Protein 8PI2 (pdb70)

Organism: Homo sapiens (NCBI:txid9606)

Sequence (371 aa):
NKITPNLAEFAFSLYRQQLAHQSNSTNIFFSPVSSIATTAFAMLSLGTKADTHDEILEGLNFNLTEIPEAQIHEGFQELLRTLLNQPDSQLQLTTTGNGLFLSEGLKLVDKFLEDVKKLYHSEAFTVVNFGDTEEAKKQINDYVEKGTQGKIVDDLVKELDRDTVFALVNYIFFKGKWERPFEVKDTEEEDFHVDQQVTTVKVPMMKRRLGMFNIQHSKKLSSWVLLMKYLGNATAIFFLPDEGKLQHLENELTHDIITKFLENEDRRRSSASSLHLPKLSSITGTYDLKSVLGQLGITKVFSNGADLSGVTEEAPLKLSKAVHKAVLTIDEKGTEAAGAMFLEAIPMMSIPPEVKFNKPFVFLLMIEQNTKSSPLFMGKVVNPTQK

Radius of gyration: 21.43 Å; Cα contacts (8 Å, |Δi|>4): 789; chains: 1; bounding box: 64×39×54 Å

Nearest PDB structures (foldseek):
  8pi2-assembly1_A  TM=1.003E+00  e=2.414E-84  Homo sapiens
  6i4v-assembly1_A  TM=1.002E+00  e=4.873E-82  Homo sapiens
  3ne4-assembly1_A  TM=1.002E+00  e=3.748E-80  Homo sapiens
  6i7u-assembly1_A  TM=1.000E+00  e=3.322E-80  Homo sapiens
  1oph-assembly1_A  TM=9.793E-01  e=2.169E-74  Homo sapiens

B-factor: mean 32.14, std 12.6, range [10.55, 100.28]

Solvent-accessible surface area: 16019 Å² total

GO terms:
  GO:0004867 serine-type endopeptidase inhibitor activity (F, IDA)
  GO:0005783 endoplasmic reticulum (C, IDA)
  GO:0005515 protein binding (F, IPI)
  GO:1904813 ficolin-1-rich granule lumen (C, TAS)
  GO:0033116 endoplasmic reticulum-Golgi intermediate compartment membrane (C, TAS)
  GO:0005576 extracellular region (C, TAS)
  GO:0005788 endoplasmic reticulum lumen (C, TAS)
  GO:0030134 COPII-coated ER to Golgi transport vesicle (C, TAS)
  GO:0031093 platelet alpha granule lumen (C, TAS)
  GO:0042802 identical protein binding (F, IPI)
  GO:0005576 extracellular region (C, IDA)
  GO:0031012 extracellular matrix (C, HDA)
  GO:0005794 Golgi apparatus (C, IDA)
  GO:0070062 extracellular exosome (C, HDA)
  GO:0005576 extracellular region (C, IMP)
  GO:0005576 extracellular region (C, HDA)
  GO:0002020 protease binding (F, IPI)

Secondary structure (P-SEA, 3-state):
ccaaaaaaaaaaaaaaaaaaacccbbbbbbaaaaaaaaaaaacccccaaaaaaaaaaccccccccaaaaaaaaaaaaaaaaccccccccccbbbbbccccccccaaaaaaaccccccccccccccaaaaaaaaaaaaaaaaaccccccccccccccccbbbbbbbbbbbbbccccccccbbbbbbcccccbbbbcbbbbbbccccbbbbccccbbbbbbbccccbbbbbbbbccccaaaaaacccaaaaaaaaaccbbbbbbccccccbbbbbbaaaaaaaaaccccccccccccccccccccccccbbbbbbbbbbcccccccccccbbbbbcccccccccccccccbbbbccccccccccccccccccc

Foldseek 3Di:
DVCQQLLQVLQLLLVVLVCVVDVQDWWKFFSLQVLLQLLLLLLLFDDPLNVLSVVLSRDDCVPDPNVVVLVVNQVVVVQVPDDPFLFPKQKAKEKEFAPPFDWDVVSVCCQCPSSVHYYYYDHLCPVVVVQVVVQVVVCVSVVRPDGSQDVDADSPAGMAMEIEMEGQFFFLDFFDPVQWDWDWFPLDPVDTDTATKTKDKFWFLWDQDPQLQWIWGWTDTRGFKIKIKTGHDVPRPVVNSVRDHPVVVVVSLPPPGTAIAIEIGGWAKDKDKDFCQVSSVVSRNHQLQDQNTRSCSTGPPDGDHHPTYMYMYIYTDDGGSDPDDHDDDDGDHDPDDHYYHYSRAKIKMFMAGRPSRHTRMIIIDSDRDDD

Structure (mmCIF, N/CA/C/O backbone):
data_8PI2
#
_entry.id   8PI2
#
_cell.length_a   114.566
_cell.length_b   38.994
_cell.length_c   89.247
_cell.angle_alpha   90.000
_cell.angle_beta   103.880
_cell.angle_gamma   90.000
#
_symmetry.space_group_name_H-M   'C 1 2 1'
#
loop_
_entity.id
_entity.type
_entity.pdbx_description
1 polymer Alpha-1-antitrypsin
2 non-polymer GLYCINE
3 non-polymer 1,2-ETHANEDIOL
4 non-polymer 'DIMETHYL SULFOXIDE'
5 water water
#
loop_
_atom_site.group_PDB
_atom_site.id
_atom_site.type_symbol
_atom_site.label_atom_id
_atom_site.label_alt_id
_atom_site.label_comp_id
_atom_site.label_asym_id
_atom_site.label_entity_id
_atom_site.label_seq_id
_atom_site.pdbx_PDB_ins_code
_atom_site.Cartn_x
_atom_site.Cartn_y
_atom_site.Cartn_z
_atom_site.occupancy
_atom_site.B_iso_or_equiv
_atom_site.auth_seq_id
_atom_site.auth_comp_id
_atom_site.auth_asym_id
_atom_site.auth_atom_id
_atom_site.pdbx_PDB_model_num
ATOM 1 N N . ASN A 1 34 ? 12.38443 15.11391 11.39494 1.000 50.20142 24 ASN A N 1
ATOM 2 C CA . ASN A 1 34 ? 12.03576 13.77062 11.84407 1.000 48.21966 24 ASN A CA 1
ATOM 3 C C . ASN A 1 34 ? 11.77193 12.85914 10.65478 1.000 44.10346 24 ASN A C 1
ATOM 4 O O . ASN A 1 34 ? 10.82341 12.07470 10.65936 1.000 43.66134 24 ASN A O 1
ATOM 15 N N . LYS A 1 35 ? 12.63431 12.95389 9.64063 1.000 39.82940 25 LYS A N 1
ATOM 16 C CA . LYS A 1 35 ? 12.38222 12.23845 8.39550 1.000 38.10800 25 LYS A CA 1
ATOM 17 C C . LYS A 1 35 ? 12.50595 10.72797 8.55772 1.000 33.83900 25 LYS A C 1
ATOM 18 O O . LYS A 1 35 ? 11.81687 9.97923 7.85615 1.000 35.64166 25 LYS A O 1
ATOM 25 N N . ILE A 1 36 ? 13.36098 10.25217 9.47016 1.000 28.08872 26 ILE A N 1
ATOM 26 C CA . ILE A 1 36 ? 13.58266 8.81381 9.59018 1.000 25.05409 26 ILE A CA 1
ATOM 27 C C . ILE A 1 36 ? 12.68155 8.15418 10.62962 1.000 22.89597 26 ILE A C 1
ATOM 28 O O . ILE A 1 36 ? 12.71381 6.92470 10.77142 1.000 24.01663 26 ILE A O 1
ATOM 44 N N . THR A 1 37 ? 11.87278 8.92383 11.35330 1.000 23.31667 27 THR A N 1
ATOM 45 C CA . THR A 1 37 ? 11.04531 8.32737 12.39871 1.000 22.92774 27 THR A CA 1
ATOM 46 C C . THR A 1 37 ? 10.09428 7.25926 11.87987 1.000 23.23526 27 THR A C 1
ATOM 47 O O . THR A 1 37 ? 9.97817 6.20779 12.53442 1.000 23.72742 27 THR A O 1
ATOM 58 N N . PRO A 1 38 ? 9.38965 7.44586 10.76129 1.000 23.65109 28 PRO A N 1
ATOM 59 C CA . PRO A 1 38 ? 8.54466 6.34546 10.26411 1.000 24.14063 28 PRO A CA 1
ATOM 60 C C . PRO A 1 38 ? 9.33142 5.07243 10.00589 1.000 22.16689 28 PRO A C 1
ATOM 61 O O . PRO A 1 38 ? 8.83335 3.96970 10.26631 1.000 24.69322 28 PRO A O 1
ATOM 72 N N . ASN A 1 39 ? 10.55765 5.19223 9.49294 1.000 22.11397 29 ASN A N 1
ATOM 73 C CA . ASN A 1 39 ? 11.35446 3.99577 9.24890 1.000 21.51925 29 ASN A CA 1
ATOM 74 C C . ASN A 1 39 ? 11.76790 3.33760 10.55782 1.000 19.46651 29 ASN A C 1
ATOM 75 O O . ASN A 1 39 ? 11.73329 2.10731 10.67910 1.000 20.17916 29 ASN A O 1
ATOM 86 N N . LEU A 1 40 ? 12.18927 4.13748 11.54143 1.000 19.52412 30 LEU A N 1
ATOM 87 C CA . LEU A 1 40 ? 12.54517 3.56706 12.83628 1.000 18.90063 30 LEU A CA 1
ATOM 88 C C . LEU A 1 40 ? 11.34900 2.86513 13.46425 1.000 17.81643 30 LEU A C 1
ATOM 89 O O . LEU A 1 40 ? 11.49595 1.80536 14.08301 1.000 17.24221 30 LEU A O 1
ATOM 105 N N . ALA A 1 41 ? 10.15234 3.43682 13.30824 1.000 18.79239 31 ALA A N 1
ATOM 106 C CA . ALA A 1 41 ? 8.96378 2.80521 13.87124 1.000 20.32741 31 ALA A CA 1
ATOM 107 C C . ALA A 1 41 ? 8.69232 1.46357 13.20222 1.000 21.73776 31 ALA A C 1
ATOM 108 O O . ALA A 1 41 ? 8.39081 0.47657 13.88228 1.000 23.07958 31 ALA A O 1
ATOM 115 N N . GLU A 1 42 ? 8.81654 1.39825 11.87512 1.000 21.94835 32 GLU A N 1
ATOM 116 C CA . GLU A 1 42 ? 8.60521 0.12835 11.18786 1.000 23.19077 32 GLU A CA 1
ATOM 117 C C . GLU A 1 42 ? 9.67931 -0.88585 11.56292 1.000 20.04801 32 GLU A C 1
ATOM 118 O O . GLU A 1 42 ? 9.39214 -2.08170 11.68873 1.000 20.04520 32 GLU A O 1
ATOM 130 N N . PHE A 1 43 ? 10.92054 -0.42897 11.74650 1.000 17.82125 33 PHE A N 1
ATOM 131 C CA . PHE A 1 43 ? 11.98142 -1.31311 12.22031 1.000 17.80842 33 PHE A CA 1
ATOM 132 C C . PHE A 1 43 ? 11.65918 -1.84338 13.61278 1.000 18.73706 33 PHE A C 1
ATOM 133 O O . PHE A 1 43 ? 11.81459 -3.03688 13.89306 1.000 19.60557 33 PHE A O 1
ATOM 150 N N . ALA A 1 44 ? 11.20384 -0.96020 14.50449 1.000 16.90298 34 ALA A N 1
ATOM 151 C CA . ALA A 1 44 ? 10.78834 -1.39050 15.83448 1.000 18.41930 34 ALA A CA 1
ATOM 152 C C . ALA A 1 44 ? 9.74488 -2.49864 15.75657 1.000 19.34002 34 ALA A C 1
ATOM 153 O O . ALA A 1 44 ? 9.85761 -3.52127 16.44059 1.000 19.31568 34 ALA A O 1
ATOM 160 N N . PHE A 1 45 ? 8.71284 -2.30999 14.92582 1.000 19.62966 35 PHE A N 1
ATOM 161 C CA . PHE A 1 45 ? 7.65355 -3.31293 14.83595 1.000 20.28239 35 PHE A CA 1
ATOM 162 C C . PHE A 1 45 ? 8.14902 -4.58848 14.15961 1.000 18.28502 35 PHE A C 1
ATOM 163 O O . PHE A 1 45 ? 7.75421 -5.69307 14.54900 1.000 21.33720 35 PHE A O 1
ATOM 180 N N . SER A 1 46 ? 9.02006 -4.46423 13.15440 1.000 19.14810 36 SER A N 1
ATOM 181 C CA . SER A 1 46 ? 9.56443 -5.65505 12.50774 1.000 21.27994 36 SER A CA 1
ATOM 182 C C . SER A 1 46 ? 10.37998 -6.47682 13.49504 1.000 22.62970 36 SER A C 1
ATOM 183 O O . SER A 1 46 ? 10.25770 -7.70485 13.56242 1.000 22.53745 36 SER A O 1
ATOM 191 N N . LEU A 1 47 ? 11.23846 -5.80725 14.25697 1.000 22.78266 37 LEU A N 1
ATOM 192 C CA . LEU A 1 47 ? 12.05539 -6.49675 15.24459 1.000 24.35903 37 LEU A CA 1
ATOM 193 C C . LEU A 1 47 ? 11.19241 -7.07771 16.35282 1.000 22.07200 37 LEU A C 1
ATOM 194 O O . LEU A 1 47 ? 11.39767 -8.22674 16.76313 1.000 24.51401 37 LEU A O 1
ATOM 210 N N . TYR A 1 48 ? 10.19745 -6.31998 16.82156 1.000 21.07741 38 TYR A N 1
ATOM 211 C CA . TYR A 1 48 ? 9.31938 -6.83154 17.86691 1.000 21.51671 38 TYR A CA 1
ATOM 212 C C . TYR A 1 48 ? 8.57380 -8.07579 17.39843 1.000 21.98809 38 TYR A C 1
ATOM 213 O O . TYR A 1 48 ? 8.46654 -9.06577 18.13164 1.000 23.90057 38 TYR A O 1
ATOM 231 N N . ARG A 1 49 ?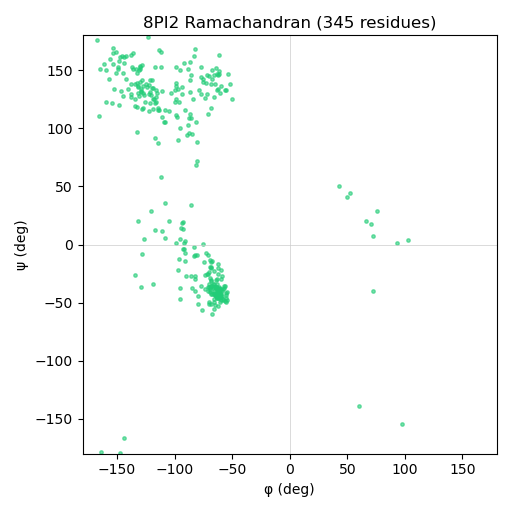 8.01865 -8.03260 16.18691 1.000 25.43540 39 ARG A N 1
ATOM 232 C CA . ARG A 1 49 ? 7.23940 -9.17008 15.70866 1.000 27.46988 39 ARG A CA 1
ATOM 233 C C . ARG A 1 49 ? 8.11661 -10.39251 15.51346 1.000 29.75435 39 ARG A C 1
ATOM 234 O O . ARG A 1 49 ? 7.66780 -11.51850 15.75058 1.000 30.84633 39 ARG A O 1
ATOM 255 N N . GLN A 1 50 ? 9.37082 -10.19555 15.11437 1.000 30.34446 40 GLN A N 1
ATOM 256 C CA A GLN A 1 50 ? 10.28959 -11.32153 15.02128 0.367 32.22047 40 GLN A CA 1
ATOM 257 C CA B GLN A 1 50 ? 10.29717 -11.31778 15.02213 0.633 32.67051 40 GLN A CA 1
ATOM 258 C C . GLN A 1 50 ? 10.51625 -11.94708 16.39267 1.000 34.00717 40 GLN A C 1
ATOM 259 O O . GLN A 1 50 ? 10.42575 -13.16905 16.55327 1.000 36.38379 40 GLN A O 1
ATOM 285 N N . LEU A 1 51 ? 10.80734 -11.12185 17.40013 1.000 33.45521 41 LEU A N 1
ATOM 286 C CA . LEU A 1 51 ? 11.09453 -11.66923 18.72266 1.000 36.28677 41 LEU A CA 1
ATOM 287 C C . LEU A 1 51 ? 9.84977 -12.30376 19.33525 1.000 38.84759 41 LEU A C 1
ATOM 288 O O . LEU A 1 51 ? 9.93471 -13.34275 20.00079 1.000 38.95806 41 LEU A O 1
ATOM 304 N N . ALA A 1 52 ? 8.67580 -11.71555 19.08747 1.000 41.51116 42 ALA A N 1
ATOM 305 C CA . ALA A 1 52 ? 7.44828 -12.22295 19.69507 1.000 44.83780 42 ALA A CA 1
ATOM 306 C C . ALA A 1 52 ? 7.05184 -13.57827 19.12065 1.000 49.44613 42 ALA A C 1
ATOM 307 O O . ALA A 1 52 ? 6.60738 -14.46408 19.86086 1.000 49.37245 42 ALA A O 1
ATOM 314 N N . HIS A 1 53 ? 7.18782 -13.75708 17.80400 1.000 53.39147 43 HIS A N 1
ATOM 315 C CA . HIS A 1 53 ? 6.87797 -15.05252 17.20717 1.000 59.73944 43 HIS A CA 1
ATOM 316 C C . HIS A 1 53 ? 7.92473 -16.09716 17.57419 1.000 63.86113 43 HIS A C 1
ATOM 317 O O . HIS A 1 53 ? 7.62713 -17.29672 17.58633 1.000 65.46383 43 HIS A O 1
ATOM 321 N N . GLN A 1 54 ? 9.14750 -15.66050 17.87741 1.000 66.85620 44 GLN A N 1
ATOM 322 C CA . GLN A 1 54 ? 10.20854 -16.58311 18.26827 1.000 69.54602 44 GLN A CA 1
ATOM 323 C C . GLN A 1 54 ? 9.90662 -17.22157 19.61821 1.000 71.59352 44 GLN A C 1
ATOM 324 O O . GLN A 1 54 ? 9.81386 -18.44965 19.73150 1.000 72.53576 44 GLN A O 1
ATOM 338 N N . SER A 1 55 ? 9.76001 -16.40134 20.65767 1.000 72.23575 45 SER A N 1
ATOM 339 C CA . SER A 1 55 ? 9.41128 -16.86860 21.99416 1.000 72.62530 45 SER A CA 1
ATOM 340 C C . SER A 1 55 ? 8.28447 -15.99448 22.52165 1.000 72.95156 45 SER A C 1
ATOM 341 O O . SER A 1 55 ? 8.45801 -14.78013 22.67098 1.000 73.53325 45 SER A O 1
ATOM 345 N N . ASN A 1 56 ? 7.13521 -16.60870 22.80373 1.000 71.04349 46 ASN A N 1
ATOM 346 C CA . ASN A 1 56 ? 5.96117 -15.89700 23.28719 1.000 68.39580 46 ASN A CA 1
ATOM 347 C C . ASN A 1 56 ? 5.72298 -16.10301 24.77941 1.000 64.83748 46 ASN A C 1
ATOM 348 O O . ASN A 1 56 ? 4.60540 -15.87642 25.25788 1.000 65.00599 46 ASN A O 1
ATOM 352 N N . SER A 1 57 ? 6.75356 -16.51695 25.52356 1.000 60.39491 47 SER A N 1
ATOM 353 C CA . SER A 1 57 ? 6.62292 -16.80767 26.94689 1.000 56.09442 47 SER A CA 1
ATOM 354 C C . SER A 1 57 ? 7.72344 -16.14850 27.77216 1.000 50.68319 47 SER A C 1
ATOM 355 O O . SER A 1 57 ? 7.99010 -16.57653 28.89809 1.000 52.00949 47 SER A O 1
ATOM 363 N N . THR A 1 58 ? 8.36795 -15.12286 27.23976 1.000 45.98019 48 THR A N 1
ATOM 364 C CA . THR A 1 58 ? 9.44794 -14.42634 27.91806 1.000 42.32681 48 THR A CA 1
ATOM 365 C C . THR A 1 58 ? 9.20701 -12.93153 27.78910 1.000 35.15567 48 THR A C 1
ATOM 366 O O . THR A 1 58 ? 8.57340 -12.47674 26.83298 1.000 36.46564 48 THR A O 1
ATOM 377 N N . ASN A 1 59 ? 9.68796 -12.16862 28.77224 1.000 32.84450 49 ASN A N 1
ATOM 378 C CA . ASN A 1 59 ? 9.64287 -10.71663 28.65810 1.000 32.27025 49 ASN A CA 1
ATOM 379 C C . ASN A 1 59 ? 10.58799 -10.27160 27.54567 1.000 32.61293 49 ASN A C 1
ATOM 380 O O . ASN A 1 59 ? 11.67519 -10.83331 27.37351 1.000 34.11744 49 ASN A O 1
ATOM 391 N N . ILE A 1 60 ? 10.17236 -9.25238 26.79468 1.000 29.54373 50 ILE A N 1
ATOM 392 C CA . ILE A 1 60 ? 10.94301 -8.69911 25.68913 1.000 27.98297 50 ILE A CA 1
ATOM 393 C C . ILE A 1 60 ? 11.24555 -7.24378 26.00029 1.000 26.10943 50 ILE A C 1
ATOM 394 O O . ILE A 1 60 ? 10.35612 -6.49504 26.41317 1.000 26.03241 50 ILE A O 1
ATOM 410 N N . PHE A 1 61 ? 12.48771 -6.83023 25.77609 1.000 23.29540 51 PHE A N 1
ATOM 411 C CA . PHE A 1 61 ? 12.83998 -5.42320 25.95121 1.000 21.12712 51 PHE A CA 1
ATOM 412 C C . PHE A 1 61 ? 14.04294 -5.14483 25.06543 1.000 21.38472 51 PHE A C 1
ATOM 413 O O . PHE A 1 61 ? 15.07679 -5.80346 25.21563 1.000 22.03991 51 PHE A O 1
ATOM 430 N N . PHE A 1 62 ? 13.91996 -4.18809 24.14821 1.000 20.27892 52 PHE A N 1
ATOM 431 C CA . PHE A 1 62 ? 15.04295 -3.82708 23.29149 1.000 16.98219 52 PHE A CA 1
ATOM 432 C C . PHE A 1 62 ? 14.91399 -2.36109 22.89675 1.000 16.39524 52 PHE A C 1
ATOM 433 O O . PHE A 1 62 ? 13.86140 -1.73899 23.06345 1.000 16.92316 52 PHE A O 1
ATOM 450 N N . SER A 1 63 ? 16.00824 -1.80567 22.37194 1.000 16.95231 53 SER A N 1
ATOM 451 C CA . SER A 1 63 ? 15.98998 -0.43027 21.88019 1.000 17.91335 53 SER A CA 1
ATOM 452 C C . SER A 1 63 ? 16.08161 -0.40731 20.35998 1.000 17.62437 53 SER A C 1
ATOM 453 O O . SER A 1 63 ? 17.17660 -0.63355 19.80969 1.000 18.59977 53 SER A O 1
ATOM 461 N N . PRO A 1 64 ? 14.98505 -0.13237 19.64562 1.000 16.53957 54 PRO A N 1
ATOM 462 C CA . PRO A 1 64 ? 15.10849 0.02697 18.18505 1.000 16.18702 54 PRO A CA 1
ATOM 463 C C . PRO A 1 64 ? 16.13428 1.07995 17.80059 1.000 16.22441 54 PRO A C 1
ATOM 464 O O . PRO A 1 64 ? 16.93096 0.86924 16.87514 1.000 17.19982 54 PRO A O 1
ATOM 475 N N . VAL A 1 65 ? 16.14454 2.20895 18.51480 1.000 17.73157 55 VAL A N 1
ATOM 476 C CA . VAL A 1 65 ? 17.01324 3.32653 18.15050 1.000 17.48755 55 VAL A CA 1
ATOM 477 C C . VAL A 1 65 ? 18.48346 2.96176 18.31940 1.000 17.65353 55 VAL A C 1
ATOM 478 O O . VAL A 1 65 ? 19.31811 3.27053 17.45985 1.000 18.88927 55 VAL A O 1
ATOM 491 N N A SER A 1 66 ? 18.83942 2.30693 19.42609 0.614 18.17927 56 SER A N 1
ATOM 492 N N B SER A 1 66 ? 18.82285 2.33114 19.44431 0.386 18.80834 56 SER A N 1
ATOM 493 C CA A SER A 1 66 ? 20.25655 2.02611 19.65154 0.614 18.08177 56 SER A CA 1
ATOM 494 C CA B SER A 1 66 ? 20.21058 1.96938 19.70851 0.386 19.71361 56 SER A CA 1
ATOM 495 C C A SER A 1 66 ? 20.77544 0.97929 18.66977 0.614 17.67161 56 SER A C 1
ATOM 496 C C B SER A 1 66 ? 20.73132 1.01720 18.64259 0.386 17.60574 56 SER A C 1
ATOM 497 O O A SER A 1 66 ? 21.91100 1.08443 18.18776 0.614 19.37644 56 SER A O 1
ATOM 498 O O B SER A 1 66 ? 21.81750 1.21768 18.08485 0.386 17.61324 56 SER A O 1
ATOM 513 N N . ILE A 1 67 ? 19.95191 -0.01953 18.33580 1.000 16.82405 57 ILE A N 1
ATOM 514 C CA . ILE A 1 67 ? 20.36074 -1.00272 17.33842 1.000 18.11864 57 ILE A CA 1
ATOM 515 C C . ILE A 1 67 ? 20.47439 -0.35033 15.96471 1.000 17.98179 57 ILE A C 1
ATOM 516 O O . ILE A 1 67 ? 21.46418 -0.53695 15.24562 1.000 17.57088 57 ILE A O 1
ATOM 533 N N . ALA A 1 68 ? 19.44031 0.39410 15.56237 1.000 16.63976 58 ALA A N 1
ATOM 534 C CA . ALA A 1 68 ? 19.45718 0.99547 14.23351 1.000 16.81581 58 ALA A CA 1
ATOM 535 C C . ALA A 1 68 ? 20.62133 1.96531 14.08943 1.000 16.36690 58 ALA A C 1
ATOM 536 O O . ALA A 1 68 ? 21.29829 1.98879 13.05571 1.000 17.52862 58 ALA A O 1
ATOM 543 N N . THR A 1 69 ? 20.87584 2.76938 15.12124 1.000 19.19230 59 THR A N 1
ATOM 544 C CA A THR A 1 69 ? 21.97896 3.72238 15.05655 0.712 18.86894 59 THR A CA 1
ATOM 545 C CA B THR A 1 69 ? 21.97842 3.72172 15.05568 0.288 19.24536 59 THR A CA 1
ATOM 546 C C . THR A 1 69 ? 23.31138 3.00531 14.88228 1.000 19.40319 59 THR A C 1
ATOM 547 O O . THR A 1 69 ? 24.14720 3.41915 14.07028 1.000 20.12404 59 THR A O 1
ATOM 568 N N . ALA A 1 70 ? 23.52402 1.92129 15.62756 1.000 18.55563 60 ALA A N 1
ATOM 569 C CA . ALA A 1 70 ? 24.77814 1.18779 15.51925 1.000 20.47176 60 ALA A CA 1
ATOM 570 C C . ALA A 1 70 ? 24.97738 0.64738 14.10990 1.000 19.65824 60 ALA A C 1
ATOM 571 O O . ALA A 1 70 ? 26.09610 0.65477 13.58260 1.000 19.46351 60 ALA A O 1
ATOM 578 N N . PHE A 1 71 ? 23.90692 0.15676 13.48665 1.000 18.46920 61 PHE A N 1
ATOM 579 C CA . PHE A 1 71 ? 24.05162 -0.45837 12.17104 1.000 19.05520 61 PHE A CA 1
ATOM 580 C C . PHE A 1 71 ? 24.06982 0.56685 11.05600 1.000 18.49528 61 PHE A C 1
ATOM 581 O O . PHE A 1 71 ? 24.74582 0.35001 10.04508 1.000 18.20504 61 PHE A O 1
ATOM 598 N N . ALA A 1 72 ? 23.39996 1.70301 11.23297 1.000 18.76942 62 ALA A N 1
ATOM 599 C CA . ALA A 1 72 ? 23.58734 2.79080 10.28240 1.000 20.31396 62 ALA A CA 1
ATOM 600 C C . ALA A 1 72 ? 25.03407 3.26516 10.30086 1.000 20.80336 62 ALA A C 1
ATOM 601 O O . ALA A 1 72 ? 25.63624 3.50785 9.24922 1.000 22.34791 62 ALA A O 1
ATOM 608 N N . MET A 1 73 ? 25.61167 3.38923 11.49383 1.000 20.39818 63 MET A N 1
ATOM 609 C CA . MET A 1 73 ? 27.01098 3.77534 11.60625 1.000 21.79284 63 MET A CA 1
ATOM 610 C C . MET A 1 73 ? 27.90909 2.75669 10.92224 1.000 20.76672 63 MET A C 1
ATOM 611 O O . MET A 1 73 ? 28.79205 3.11523 10.13410 1.000 21.77695 63 MET A O 1
ATOM 625 N N . LEU A 1 74 ? 27.70787 1.47625 11.23273 1.000 19.93474 64 LEU A N 1
ATOM 626 C CA . LEU A 1 74 ? 28.50717 0.42749 10.61577 1.000 19.89816 64 LEU A CA 1
ATOM 627 C C . LEU A 1 74 ? 28.41042 0.48778 9.10091 1.000 19.73220 64 LEU A C 1
ATOM 628 O O . LEU A 1 74 ? 29.39251 0.21569 8.39819 1.000 21.11356 64 LEU A O 1
ATOM 644 N N . SER A 1 75 ? 27.23366 0.84330 8.57546 1.000 19.77725 65 SER A N 1
ATOM 645 C CA . SER A 1 75 ? 27.06862 0.85472 7.12704 1.000 20.78760 65 SER A CA 1
ATOM 646 C C . SER A 1 75 ? 28.06807 1.79065 6.45853 1.000 22.58005 65 SER A C 1
ATOM 647 O O . SER A 1 75 ? 28.44253 1.56456 5.30339 1.000 25.04808 65 SER A O 1
ATOM 655 N N . LEU A 1 76 ? 28.52782 2.82901 7.16753 1.000 24.14588 66 LEU A N 1
ATOM 656 C CA . LEU A 1 76 ? 29.50630 3.74902 6.59307 1.000 25.36683 66 LEU A CA 1
ATOM 657 C C . LEU A 1 76 ? 30.82402 3.06079 6.25478 1.000 24.02002 66 LEU A C 1
ATOM 658 O O . LEU A 1 76 ? 31.63434 3.62319 5.50880 1.000 26.23531 66 LEU A O 1
ATOM 674 N N . GLY A 1 77 ? 31.06682 1.87343 6.79710 1.000 25.14846 67 GLY A N 1
ATOM 675 C CA . GLY A 1 77 ? 32.25032 1.10891 6.48298 1.000 25.17464 67 GLY A CA 1
ATOM 676 C C . GLY A 1 77 ? 32.04143 0.02981 5.45256 1.000 22.46701 67 GLY A C 1
ATOM 677 O O . GLY A 1 77 ? 32.99098 -0.69279 5.12844 1.000 23.88258 67 GLY A O 1
ATOM 681 N N . THR A 1 78 ? 30.82978 -0.09746 4.92074 1.000 22.94284 68 THR A N 1
ATOM 682 C CA . THR A 1 78 ? 30.47820 -1.13959 3.97106 1.000 22.58013 68 THR A CA 1
ATOM 683 C C . THR A 1 78 ? 30.17495 -0.52939 2.60807 1.000 24.99053 68 THR A C 1
ATOM 684 O O . THR A 1 78 ? 30.01249 0.68536 2.46152 1.000 25.17198 68 THR A O 1
ATOM 695 N N . LYS A 1 79 ? 30.09476 -1.39924 1.60148 1.000 26.44084 69 LYS A N 1
ATOM 696 C CA . LYS A 1 79 ? 29.79672 -0.97897 0.24071 1.000 27.51000 69 LYS A CA 1
ATOM 697 C C . LYS A 1 79 ? 28.89268 -2.00639 -0.42798 1.000 28.45686 69 LYS A C 1
ATOM 698 O O . LYS A 1 79 ? 28.75792 -3.14354 0.03042 1.000 28.40131 69 LYS A O 1
ATOM 717 N N . ALA A 1 80 ? 28.25136 -1.57409 -1.50633 1.000 31.03593 70 ALA A N 1
ATOM 718 C CA . ALA A 1 80 ? 27.55353 -2.46114 -2.45240 1.000 33.58108 70 ALA A CA 1
ATOM 719 C C . ALA A 1 80 ? 26.45363 -3.23267 -1.71849 1.000 33.32338 70 ALA A C 1
ATOM 720 O O . ALA A 1 80 ? 25.73314 -2.64605 -0.89600 1.000 32.82581 70 ALA A O 1
ATOM 727 N N . ASP A 1 81 ? 26.28744 -4.52757 -2.00848 1.000 34.87876 71 ASP A N 1
ATOM 728 C CA . ASP A 1 81 ? 25.14745 -5.26413 -1.47415 1.000 37.34194 71 ASP A CA 1
ATOM 729 C C . ASP A 1 81 ? 25.19745 -5.33874 0.04723 1.000 32.77064 71 ASP A C 1
ATOM 730 O O . ASP A 1 81 ? 24.15554 -5.28353 0.71096 1.000 31.31266 71 ASP A O 1
ATOM 739 N N . THR A 1 82 ? 26.39587 -5.49168 0.61826 1.000 30.39891 72 THR A N 1
ATOM 740 C CA . THR A 1 82 ? 26.52127 -5.52015 2.07288 1.000 27.13854 72 THR A CA 1
ATOM 741 C C . THR A 1 82 ? 25.91222 -4.26492 2.68651 1.000 25.97523 72 THR A C 1
ATOM 742 O O . THR A 1 82 ? 25.15482 -4.33430 3.66218 1.000 25.29567 72 THR A O 1
ATOM 753 N N . HIS A 1 83 ? 26.22838 -3.10505 2.10976 1.000 25.06977 73 HIS A N 1
ATOM 754 C CA . HIS A 1 83 ? 25.70271 -1.83649 2.60041 1.000 25.22495 73 HIS A CA 1
ATOM 755 C C . HIS A 1 83 ? 24.19273 -1.75583 2.41622 1.000 25.24899 73 HIS A C 1
ATOM 756 O O . HIS A 1 83 ? 23.46085 -1.43269 3.35943 1.000 24.83775 73 HIS A O 1
ATOM 770 N N . ASP A 1 84 ? 23.70461 -2.05531 1.20917 1.000 27.43564 74 ASP A N 1
ATOM 771 C CA . ASP A 1 84 ? 22.27415 -1.93349 0.94330 1.000 28.30959 74 ASP A CA 1
ATOM 772 C C . ASP A 1 84 ? 21.45727 -2.85014 1.84481 1.000 27.47018 74 ASP A C 1
ATOM 773 O O . ASP A 1 84 ? 20.41255 -2.44287 2.36602 1.000 28.21712 74 ASP A O 1
ATOM 782 N N . GLU A 1 85 ? 21.91424 -4.09120 2.04107 1.000 25.79638 75 GLU A N 1
ATOM 783 C CA . GLU A 1 85 ? 21.20039 -5.01132 2.92058 1.000 27.94089 75 GLU A CA 1
ATOM 784 C C . GLU A 1 85 ? 20.99221 -4.41213 4.30706 1.000 24.62757 75 GLU A C 1
ATOM 785 O O . GLU A 1 85 ? 19.93658 -4.59993 4.92337 1.000 25.53807 75 GLU A O 1
ATOM 797 N N . ILE A 1 86 ? 22.00392 -3.72164 4.83534 1.000 21.66389 76 ILE A N 1
ATOM 798 C CA . ILE A 1 86 ? 21.88604 -3.17306 6.18236 1.000 20.53790 76 ILE A CA 1
ATOM 799 C C . ILE A 1 86 ? 20.79527 -2.11172 6.23311 1.000 20.16124 76 ILE A C 1
ATOM 800 O O . ILE A 1 86 ? 19.90744 -2.15005 7.09176 1.000 20.63733 76 ILE A O 1
ATOM 816 N N . LEU A 1 87 ? 20.85627 -1.13200 5.33320 1.000 20.37964 77 LEU A N 1
ATOM 817 C CA . LEU A 1 87 ? 19.88996 -0.04104 5.40178 1.000 21.90605 77 LEU A CA 1
ATOM 818 C C . LEU A 1 87 ? 18.48666 -0.53124 5.06161 1.000 22.87227 77 LEU A C 1
ATOM 819 O O . LEU A 1 87 ? 17.50668 -0.09813 5.67804 1.000 22.00345 77 LEU A O 1
ATOM 835 N N . GLU A 1 88 ? 18.37276 -1.46950 4.12185 1.000 25.41160 78 GLU A N 1
ATOM 836 C CA . GLU A 1 88 ? 17.07456 -2.07208 3.83723 1.000 26.35415 78 GLU A CA 1
ATOM 837 C C . GLU A 1 88 ? 16.57516 -2.90078 5.01522 1.000 24.19335 78 GLU A C 1
ATOM 838 O O . GLU A 1 88 ? 15.36451 -2.96124 5.25950 1.000 24.93236 78 GLU A O 1
ATOM 850 N N . GLY A 1 89 ? 17.48564 -3.53998 5.75374 1.000 22.66453 79 GLY A N 1
ATOM 851 C CA . GLY A 1 89 ? 17.10433 -4.25846 6.95519 1.000 22.55344 79 GLY A CA 1
ATOM 852 C C . GLY A 1 89 ? 16.64125 -3.36332 8.08328 1.000 21.53243 79 GLY A C 1
ATOM 853 O O . GLY A 1 89 ? 15.97016 -3.84152 9.00423 1.000 22.59528 79 GLY A O 1
ATOM 857 N N . LEU A 1 90 ? 16.99601 -2.08142 8.04103 1.000 19.97176 80 LEU A N 1
ATOM 858 C CA . LEU A 1 90 ? 16.49833 -1.09780 8.99192 1.000 19.24556 80 LEU A CA 1
ATOM 859 C C . LEU A 1 90 ? 15.25150 -0.38336 8.48195 1.000 19.58981 80 LEU A C 1
ATOM 860 O O . LEU A 1 90 ? 14.85922 0.64307 9.04925 1.000 19.25827 80 LEU A O 1
ATOM 876 N N . ASN A 1 91 ? 14.63658 -0.90373 7.41652 1.000 21.57437 81 ASN A N 1
ATOM 877 C CA . ASN A 1 91 ? 13.36038 -0.42389 6.89183 1.000 23.44564 81 ASN A CA 1
ATOM 878 C C . ASN A 1 91 ? 13.49565 0.88984 6.12770 1.000 22.98019 81 ASN A C 1
ATOM 879 O O . ASN A 1 91 ? 12.54999 1.67910 6.06340 1.000 23.05849 81 ASN A O 1
ATOM 890 N N . PHE A 1 92 ? 14.65806 1.12574 5.52373 1.000 22.45877 82 PHE A N 1
ATOM 891 C CA . PHE A 1 92 ? 14.84469 2.24168 4.60600 1.000 22.03806 82 PHE A CA 1
ATOM 892 C C . PHE A 1 92 ? 14.71347 1.72867 3.17957 1.000 24.38561 82 PHE A C 1
ATOM 893 O O . PHE A 1 92 ? 15.39856 0.77638 2.79151 1.000 27.69575 82 PHE A O 1
ATOM 910 N N . ASN A 1 93 ? 13.81736 2.34551 2.41429 1.000 25.06944 83 ASN A N 1
ATOM 911 C CA . ASN A 1 93 ? 13.66859 2.05845 0.99022 1.000 25.63058 83 ASN A CA 1
ATOM 912 C C . ASN A 1 93 ? 14.62754 2.98722 0.25740 1.000 24.83544 83 ASN A C 1
ATOM 913 O O . ASN A 1 93 ? 14.35331 4.17898 0.09604 1.000 24.48789 83 ASN A O 1
ATOM 924 N N . LEU A 1 94 ? 15.76328 2.43943 -0.18246 1.000 24.41473 84 LEU A N 1
ATOM 925 C CA . LEU A 1 94 ? 16.82142 3.24333 -0.78262 1.000 27.73831 84 LEU A CA 1
ATOM 926 C C . LEU A 1 94 ? 16.46687 3.77174 -2.16534 1.000 30.63859 84 LEU A C 1
ATOM 927 O O . LEU A 1 94 ? 17.21350 4.59509 -2.70384 1.000 31.23077 84 LEU A O 1
ATOM 943 N N . THR A 1 95 ? 15.36324 3.33154 -2.75543 1.000 30.98624 85 THR A N 1
ATOM 944 C CA . THR A 1 95 ? 14.89761 3.98235 -3.97113 1.000 33.37585 85 THR A CA 1
ATOM 945 C C . THR A 1 95 ? 14.13735 5.26744 -3.67460 1.000 32.25217 85 THR A C 1
ATOM 946 O O . THR A 1 95 ? 13.83973 6.02291 -4.60636 1.000 33.83359 85 THR A O 1
ATOM 957 N N . GLU A 1 96 ? 13.83958 5.54132 -2.40407 1.000 30.87057 86 GLU A N 1
ATOM 958 C CA . GLU A 1 96 ? 13.00997 6.67398 -2.02503 1.000 31.74665 86 GLU A CA 1
ATOM 959 C C . GLU A 1 96 ? 13.70023 7.69387 -1.13265 1.000 31.16770 86 GLU A C 1
ATOM 960 O O . GLU A 1 96 ? 13.40970 8.88497 -1.25837 1.000 32.57804 86 GLU A O 1
ATOM 967 N N . ILE A 1 97 ? 14.59204 7.27885 -0.24090 1.000 29.23090 87 ILE A N 1
ATOM 968 C CA . ILE A 1 97 ? 15.20192 8.18320 0.72425 1.000 28.00731 87 ILE A CA 1
ATOM 969 C C . ILE A 1 97 ? 16.69999 8.25791 0.45276 1.000 27.95444 87 ILE A C 1
ATOM 970 O O . ILE A 1 97 ? 17.38150 7.22871 0.45911 1.000 28.19352 87 ILE A O 1
ATOM 986 N N . PRO A 1 98 ? 17.25689 9.44102 0.19675 1.000 30.08835 88 PRO A N 1
ATOM 987 C CA . PRO A 1 98 ? 18.70368 9.52812 -0.03112 1.000 28.90973 88 PRO A CA 1
ATOM 988 C C . PRO A 1 98 ? 19.47825 9.18071 1.22859 1.000 27.91506 88 PRO A C 1
ATOM 989 O O . PRO A 1 98 ? 19.05454 9.46896 2.35157 1.000 26.90675 88 PRO A O 1
ATOM 1000 N N . GLU A 1 99 ? 20.63644 8.55172 1.02720 1.000 29.81212 89 GLU A N 1
ATOM 1001 C CA . GLU A 1 99 ? 21.44855 8.13389 2.16498 1.000 31.92339 89 GLU A CA 1
ATOM 1002 C C . GLU A 1 99 ? 21.80928 9.31672 3.05900 1.000 30.79436 89 GLU A C 1
ATOM 1003 O O . GLU A 1 99 ? 21.89360 9.17586 4.28386 1.000 31.58360 89 GLU A O 1
ATOM 1015 N N . ALA A 1 100 ? 22.03613 10.49449 2.46841 1.000 32.60175 90 ALA A N 1
ATOM 1016 C CA . ALA A 1 100 ? 22.40850 11.64997 3.28299 1.000 33.64703 90 ALA A CA 1
ATOM 1017 C C . ALA A 1 100 ? 21.33575 11.95860 4.32145 1.000 34.45217 90 ALA A C 1
ATOM 1018 O O . ALA A 1 100 ? 21.64673 12.30578 5.46794 1.000 34.82862 90 ALA A O 1
ATOM 1025 N N . GLN A 1 101 ? 20.06405 11.83878 3.93727 1.000 32.20500 91 GLN A N 1
ATOM 1026 C CA . GLN A 1 101 ? 18.98592 12.11059 4.87871 1.000 33.96791 91 GLN A CA 1
ATOM 1027 C C . GLN A 1 101 ? 18.92864 11.05817 5.97446 1.000 29.37020 91 GLN A C 1
ATOM 1028 O O . GLN A 1 101 ? 18.53065 11.36236 7.10603 1.000 27.88574 91 GLN A O 1
ATOM 1042 N N . ILE A 1 102 ? 19.31140 9.81902 5.65728 1.000 26.53325 92 ILE A N 1
ATOM 1043 C CA . ILE A 1 102 ? 19.35203 8.77201 6.67369 1.000 25.25369 92 ILE A CA 1
ATOM 1044 C C . ILE A 1 102 ? 20.35302 9.13502 7.76211 1.000 23.31748 92 ILE A C 1
ATOM 1045 O O . ILE A 1 102 ? 20.03210 9.12551 8.95517 1.000 23.90349 92 ILE A O 1
ATOM 1061 N N . HIS A 1 103 ? 21.58687 9.45383 7.36753 1.000 26.07234 93 HIS A N 1
ATOM 1062 C CA . HIS A 1 103 ? 22.62101 9.73485 8.35949 1.000 27.90177 93 HIS A CA 1
ATOM 1063 C C . HIS A 1 103 ? 22.34930 11.04047 9.09086 1.000 29.09648 93 HIS A C 1
ATOM 1064 O O . HIS A 1 103 ? 22.57964 11.13314 10.30140 1.000 31.15160 93 HIS A O 1
ATOM 1078 N N . GLU A 1 104 ? 21.83640 12.05088 8.38617 1.000 28.74902 94 GLU A N 1
ATOM 1079 C CA . GLU A 1 104 ? 21.45360 13.28972 9.05647 1.000 29.01486 94 GLU A CA 1
ATOM 1080 C C . GLU A 1 104 ? 20.36019 13.03678 10.08796 1.000 28.84103 94 GLU A C 1
ATOM 1081 O O . GLU A 1 104 ? 20.36709 13.63374 11.17049 1.000 29.31201 94 GLU A O 1
ATOM 1088 N N . GLY A 1 105 ? 19.41689 12.14760 9.77566 1.000 27.92539 95 GLY A N 1
ATOM 1089 C CA . GLY A 1 105 ? 18.38725 11.81427 10.74445 1.000 27.66973 95 GLY A CA 1
ATOM 1090 C C . GLY A 1 105 ? 18.95116 11.16175 11.99100 1.000 26.33836 95 GLY A C 1
ATOM 1091 O O . GLY A 1 105 ? 18.55861 11.49732 13.11226 1.000 26.51184 95 GLY A O 1
ATOM 1095 N N . PHE A 1 106 ? 19.88344 10.22221 11.81636 1.000 25.32511 96 PHE A N 1
ATOM 1096 C CA . PHE A 1 106 ? 20.47208 9.56613 12.97899 1.000 26.55688 96 PHE A CA 1
ATOM 1097 C C . PHE A 1 106 ? 21.30236 10.54227 13.80045 1.000 29.96765 96 PHE A C 1
ATOM 1098 O O . PHE A 1 106 ? 21.29872 10.48284 15.03440 1.000 31.58619 96 PHE A O 1
ATOM 1115 N N . GLN A 1 107 ? 22.01576 11.45135 13.13819 1.000 33.04684 97 GLN A N 1
ATOM 1116 C CA . GLN A 1 107 ? 22.83629 12.41001 13.87071 1.000 37.65786 97 GLN A CA 1
ATOM 1117 C C . GLN A 1 107 ? 21.97348 13.40830 14.63193 1.000 37.12627 97 GLN A C 1
ATOM 1118 O O . GLN A 1 107 ? 22.29037 13.76265 15.77342 1.000 36.30004 97 GLN A O 1
ATOM 1132 N N . GLU A 1 108 ? 20.86876 13.85712 14.03290 1.000 37.05536 98 GLU A N 1
ATOM 1133 C CA . GLU A 1 108 ? 19.96136 14.74329 14.75463 1.000 37.86867 98 GLU A CA 1
ATOM 1134 C C . GLU A 1 108 ? 19.36642 14.04342 15.97151 1.000 37.45528 98 GLU A C 1
ATOM 1135 O O . GLU A 1 108 ? 19.19114 14.65908 17.02928 1.000 38.25532 98 GLU A O 1
ATOM 1145 N N . LEU A 1 109 ? 19.04706 12.75487 15.84092 1.000 36.17103 99 LEU A N 1
ATOM 1146 C CA . LEU A 1 109 ? 18.51688 12.01057 16.97796 1.000 34.84203 99 LEU A CA 1
ATOM 1147 C C . LEU A 1 109 ? 19.55303 11.89921 18.08762 1.000 35.74486 99 LEU A C 1
ATOM 1148 O O . LEU A 1 109 ? 19.23481 12.09902 19.26546 1.000 35.99992 99 LEU A O 1
ATOM 1164 N N . LEU A 1 110 ? 20.80380 11.59804 17.73014 1.000 38.11879 100 LEU A N 1
ATOM 1165 C CA . LEU A 1 110 ? 21.86399 11.54689 18.72995 1.000 42.91922 100 LEU A CA 1
ATOM 1166 C C . LEU A 1 110 ? 22.08609 12.90461 19.38144 1.000 45.75394 100 LEU A C 1
ATOM 1167 O O . LEU A 1 110 ? 22.49687 12.97510 20.54541 1.000 46.95905 100 LEU A O 1
ATOM 1183 N N . ARG A 1 111 ? 21.82845 13.99019 18.64903 1.000 49.16206 101 ARG A N 1
ATOM 1184 C CA . ARG A 1 111 ? 21.97113 15.32332 19.22365 1.000 52.51235 101 ARG A CA 1
ATOM 1185 C C . ARG A 1 111 ? 20.99804 15.54367 20.37474 1.000 53.89413 101 ARG A C 1
ATOM 1186 O O . ARG A 1 111 ? 21.33196 16.23412 21.34411 1.000 53.44684 101 ARG A O 1
ATOM 1199 N N . THR A 1 112 ? 19.79868 14.96438 20.29654 1.000 55.90219 102 THR A N 1
ATOM 1200 C CA . THR A 1 112 ? 18.81040 15.17949 21.34704 1.000 57.00242 102 THR A CA 1
ATOM 1201 C C . THR A 1 112 ? 19.02728 14.25777 22.54148 1.000 57.32879 102 THR A C 1
ATOM 1202 O O . THR A 1 112 ? 18.65216 14.60994 23.66611 1.000 58.03401 102 THR A O 1
ATOM 1213 N N . LEU A 1 113 ? 19.63205 13.08850 22.32494 1.000 57.02627 103 LEU A N 1
ATOM 1214 C CA A LEU A 1 113 ? 19.83370 12.14226 23.41515 0.538 57.37619 103 LEU A CA 1
ATOM 1215 C CA B LEU A 1 113 ? 19.83397 12.14236 23.41542 0.462 57.61043 103 LEU A CA 1
ATOM 1216 C C . LEU A 1 113 ? 21.10477 12.43324 24.20230 1.000 60.03167 103 LEU A C 1
ATOM 1217 O O . LEU A 1 113 ? 21.16590 12.13759 25.40151 1.000 59.65277 103 LEU A O 1
ATOM 1247 N N . ASN A 1 114 ? 22.12027 13.00546 23.55691 1.000 64.92441 104 ASN A N 1
ATOM 1248 C CA . ASN A 1 114 ? 23.38215 13.31573 24.21131 1.000 69.06170 104 ASN A CA 1
ATOM 1249 C C . ASN A 1 114 ? 23.42451 14.73620 24.76916 1.000 71.79096 104 ASN A C 1
ATOM 1250 O O . ASN A 1 114 ? 24.51496 15.26060 25.02080 1.000 71.75943 104 ASN A O 1
ATOM 1254 N N . GLN A 1 115 ? 22.27098 15.36895 24.96700 1.000 74.20971 105 GLN A N 1
ATOM 1255 C CA . GLN A 1 115 ? 22.26087 16.71375 25.51811 1.000 76.60972 105 GLN A CA 1
ATOM 1256 C C . GLN A 1 115 ? 22.83930 16.70009 26.93215 1.000 79.48132 105 GLN A C 1
ATOM 1257 O O . GLN A 1 115 ? 22.67440 15.72484 27.67312 1.000 79.66032 105 GLN A O 1
ATOM 1262 N N . PRO A 1 116 ? 23.52507 17.77483 27.33252 1.000 81.98680 106 PRO A N 1
ATOM 1263 C CA . PRO A 1 116 ? 24.23335 17.75794 28.62196 1.000 82.20267 106 PRO A CA 1
ATOM 1264 C C . PRO A 1 116 ? 23.31600 17.77025 29.83452 1.000 80.47359 106 PRO A C 1
ATOM 1265 O O . PRO A 1 116 ? 23.45723 16.92832 30.72736 1.000 81.25524 106 PRO A O 1
ATOM 1276 N N . ASP A 1 117 ? 22.37225 18.70967 29.87316 1.000 77.87856 107 ASP A N 1
ATOM 1277 C CA . ASP A 1 117 ? 21.49819 18.84931 31.03324 1.000 75.82035 107 ASP A CA 1
ATOM 1278 C C . ASP A 1 117 ? 20.28390 17.92648 30.95702 1.000 73.21481 107 ASP A C 1
ATOM 127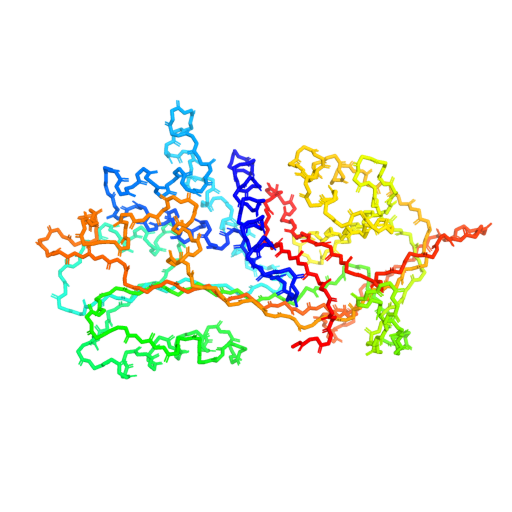9 O O . ASP A 1 117 ? 19.20399 18.26580 31.44558 1.000 74.49122 107 ASP A O 1
ATOM 1283 N N . SER A 1 118 ? 20.46682 16.74067 30.38270 1.000 69.00905 108 SER A N 1
ATOM 1284 C CA . SER A 1 118 ? 19.34758 15.82402 30.20024 1.000 64.36379 108 SER A CA 1
ATOM 1285 C C . SER A 1 118 ? 18.93421 15.19697 31.52605 1.000 59.29478 108 SER A C 1
ATOM 1286 O O . SER A 1 118 ? 19.76089 14.61870 32.23816 1.000 59.26849 108 SER A O 1
ATOM 1294 N N . GLN A 1 119 ? 17.64650 15.31521 31.85548 1.000 54.32310 109 GLN A N 1
ATOM 1295 C CA . GLN A 1 119 ? 17.08499 14.60889 32.99653 1.000 49.03565 109 GLN A CA 1
ATOM 1296 C C . GLN A 1 119 ? 16.71721 13.17195 32.66320 1.000 45.28281 109 GLN A C 1
ATOM 1297 O O . GLN A 1 119 ? 16.34672 12.41569 33.56839 1.000 44.55896 109 GLN A O 1
ATOM 1311 N N . LEU A 1 120 ? 16.77398 12.79367 31.38956 1.000 43.84830 110 LEU A N 1
ATOM 1312 C CA . LEU A 1 120 ? 16.56590 11.40858 30.99124 1.000 43.12191 110 LEU A CA 1
ATOM 1313 C C . LEU A 1 120 ? 17.78186 10.61193 31.43851 1.000 45.32737 110 LEU A C 1
ATOM 1314 O O . LEU A 1 120 ? 18.89260 10.82955 30.94324 1.000 47.44043 110 LEU A O 1
ATOM 1330 N N . GLN A 1 121 ? 17.58918 9.71888 32.40596 1.000 45.39836 111 GLN A N 1
ATOM 1331 C CA . GLN A 1 121 ? 18.68601 8.91134 32.93445 1.000 44.82209 111 GLN A CA 1
ATOM 1332 C C . GLN A 1 121 ? 18.92778 7.74557 31.97613 1.000 43.78732 111 GLN A C 1
ATOM 1333 O O . GLN A 1 121 ? 18.59871 6.58879 32.24807 1.000 45.96926 111 GLN A O 1
ATOM 1340 N N . LEU A 1 122 ? 19.50043 8.08171 30.81837 1.000 38.71117 112 LEU A N 1
ATOM 1341 C CA . LEU A 1 122 ? 19.75354 7.12669 29.74454 1.000 38.22105 112 LEU A CA 1
ATOM 1342 C C . LEU A 1 122 ? 21.25864 6.96249 29.57433 1.000 34.90200 112 LEU A C 1
ATOM 1343 O O . LEU A 1 122 ? 21.97562 7.94530 29.35324 1.000 38.34456 112 LEU A O 1
ATOM 1359 N N A THR A 1 123 ? 21.72401 5.72032 29.66500 0.734 31.70263 113 THR A N 1
ATOM 1360 N N B THR A 1 123 ? 21.73721 5.72880 29.70771 0.266 31.70264 113 THR A N 1
ATOM 1361 C CA A THR A 1 123 ? 23.12674 5.36218 29.50059 0.734 32.82596 113 THR A CA 1
ATOM 1362 C CA B THR A 1 123 ? 23.14018 5.39560 29.49302 0.266 32.82596 113 THR A CA 1
ATOM 1363 C C A THR A 1 123 ? 23.20686 4.39160 28.33485 0.734 32.78387 113 THR A C 1
ATOM 1364 C C B THR A 1 123 ? 23.20813 4.40809 28.33889 0.266 32.78387 113 THR A C 1
ATOM 1365 O O A THR A 1 123 ? 22.63348 3.29897 28.39498 0.734 31.96532 113 THR A O 1
ATOM 1366 O O B THR A 1 123 ? 22.63224 3.31750 28.41492 0.266 31.96533 113 THR A O 1
ATOM 1387 N N . THR A 1 124 ? 23.88341 4.80012 27.26525 1.000 32.94928 114 THR A N 1
ATOM 1388 C CA . THR A 1 124 ? 23.97732 3.97015 26.07838 1.000 32.27354 114 THR A CA 1
ATOM 1389 C C . THR A 1 124 ? 25.36803 4.09203 25.48422 1.000 30.15156 114 THR A C 1
ATOM 1390 O O . THR A 1 124 ? 26.05065 5.10835 25.64177 1.000 31.24910 114 THR A O 1
ATOM 1401 N N . GLY A 1 125 ? 25.77462 3.04000 24.79535 1.000 24.87778 115 GLY A N 1
ATOM 1402 C CA . GLY A 1 125 ? 27.06530 3.05327 24.14382 1.000 23.02692 115 GLY A CA 1
ATOM 1403 C C . GLY A 1 125 ? 27.11233 1.98777 23.08238 1.000 18.52988 115 GLY A C 1
ATOM 1404 O O . GLY A 1 125 ? 26.38205 0.99206 23.12236 1.000 18.59787 115 GLY A O 1
ATOM 1408 N N . ASN A 1 126 ? 27.98156 2.22224 22.11057 1.000 20.75839 116 ASN A N 1
ATOM 1409 C CA . ASN A 1 126 ? 28.30726 1.21019 21.12335 1.000 19.66673 116 ASN A CA 1
ATOM 1410 C C . ASN A 1 126 ? 29.81852 1.09787 21.05748 1.000 21.20093 116 ASN A C 1
ATOM 1411 O O . ASN A 1 126 ? 30.51812 2.11414 20.98881 1.000 24.22164 116 ASN A O 1
ATOM 1422 N N . GLY A 1 127 ? 30.31421 -0.13388 21.12461 1.000 18.58486 117 GLY A N 1
ATOM 1423 C CA . GLY A 1 127 ? 31.73283 -0.38963 21.00741 1.000 18.83463 117 GLY A CA 1
ATOM 1424 C C . GLY A 1 127 ? 32.05644 -1.29886 19.84174 1.000 19.84507 117 GLY A C 1
ATOM 1425 O O . GLY A 1 127 ? 31.45191 -2.36405 19.68077 1.000 19.50304 117 GLY A O 1
ATOM 1430 N N . LEU A 1 128 ? 32.99449 -0.86721 19.00684 1.000 18.22418 118 LEU A N 1
ATOM 1431 C CA . LEU A 1 128 ? 33.53766 -1.68452 17.93581 1.000 19.85332 118 LEU A CA 1
ATOM 1432 C C . LEU A 1 128 ? 34.90703 -2.17615 18.38128 1.000 17.71918 118 LEU A C 1
ATOM 1433 O O . LEU A 1 128 ? 35.73806 -1.38460 18.83941 1.000 20.35530 118 LEU A O 1
ATOM 1449 N N . PHE A 1 129 ? 35.13580 -3.47722 18.25799 1.000 18.17393 119 PHE A N 1
ATOM 1450 C CA . PHE A 1 129 ? 36.38910 -4.09932 18.65594 1.000 17.53448 119 PHE A CA 1
ATOM 1451 C C . PHE A 1 129 ? 36.95938 -4.80226 17.44015 1.000 18.55312 119 PHE A C 1
ATOM 1452 O O . PHE A 1 129 ? 36.34867 -5.74100 16.91836 1.000 19.23466 119 PHE A O 1
ATOM 1469 N N . LEU A 1 130 ? 38.10506 -4.32030 16.97395 1.000 20.23708 120 LEU A N 1
ATOM 1470 C CA . LEU A 1 130 ? 38.71527 -4.75005 15.72820 1.000 18.91390 120 LEU A CA 1
ATOM 1471 C C . LEU A 1 130 ? 40.08958 -5.33227 16.01442 1.000 21.55905 120 LEU A C 1
ATOM 1472 O O . LEU A 1 130 ? 40.82336 -4.83093 16.87011 1.000 22.96365 120 LEU A O 1
ATOM 1488 N N . SER A 1 131 ? 40.43329 -6.39323 15.29151 1.000 22.67976 121 SER A N 1
ATOM 1489 C CA . SER A 1 131 ? 41.73129 -7.03373 15.45127 1.000 24.04600 121 SER A CA 1
ATOM 1490 C C . SER A 1 131 ? 42.86311 -6.03087 15.26964 1.000 25.23567 121 SER A C 1
ATOM 1491 O O . SER A 1 131 ? 42.87791 -5.25260 14.31300 1.000 23.80389 121 SER A O 1
ATOM 1499 N N . GLU A 1 132 ? 43.82671 -6.06777 16.19000 1.000 29.52280 122 GLU A N 1
ATOM 1500 C CA . GLU A 1 132 ? 44.92483 -5.11035 16.16534 1.000 34.13638 122 GLU A CA 1
ATOM 1501 C C . GLU A 1 132 ? 45.85036 -5.27943 14.96797 1.000 35.56538 122 GLU A C 1
ATOM 1502 O O . GLU A 1 132 ? 46.64882 -4.37501 14.69829 1.000 36.38411 122 GLU A O 1
ATOM 1509 N N . GLY A 1 133 ? 45.77738 -6.39581 14.25575 1.000 33.81568 123 GLY A N 1
ATOM 1510 C CA . GLY A 1 133 ? 46.60416 -6.57818 13.08192 1.000 33.87079 123 GLY A CA 1
ATOM 1511 C C . GLY A 1 133 ? 46.07282 -5.96793 11.80714 1.000 33.95752 123 GLY A C 1
ATOM 1512 O O . GLY A 1 133 ? 46.73561 -6.04913 10.76756 1.000 36.13388 123 GLY A O 1
ATOM 1516 N N . LEU A 1 134 ? 44.89348 -5.35650 11.85228 1.000 32.27592 124 LEU A N 1
ATOM 1517 C CA . LEU A 1 134 ? 44.28152 -4.77930 10.66706 1.000 32.85750 124 LEU A CA 1
ATOM 1518 C C . LEU A 1 134 ? 44.77223 -3.35289 10.46403 1.000 33.42336 124 LEU A C 1
ATOM 1519 O O . LEU A 1 134 ? 44.94513 -2.59927 11.42554 1.000 34.19408 124 LEU A O 1
ATOM 1535 N N . LYS A 1 135 ? 44.99124 -2.98554 9.20609 1.000 33.41567 125 LYS A N 1
ATOM 1536 C CA . LYS A 1 135 ? 45.25275 -1.59939 8.83514 1.000 35.88393 125 LYS A CA 1
ATOM 1537 C C . LYS A 1 135 ? 43.89699 -0.93322 8.63374 1.000 35.30264 125 LYS A C 1
ATOM 1538 O O . LYS A 1 135 ? 43.18775 -1.23398 7.66855 1.000 36.35781 125 LYS A O 1
ATOM 1548 N N . LEU A 1 136 ? 43.52390 -0.05026 9.55082 1.000 34.48100 126 LEU A N 1
ATOM 1549 C CA . LEU A 1 136 ? 42.19691 0.54422 9.52855 1.000 32.84461 126 LEU A CA 1
ATOM 1550 C C . LEU A 1 136 ? 42.17973 1.80677 8.67820 1.000 34.06814 126 LEU A C 1
ATOM 1551 O O . LEU A 1 136 ? 43.18529 2.51049 8.55082 1.000 35.81794 126 LEU A O 1
ATOM 1567 N N . VAL A 1 137 ? 41.01727 2.08213 8.09219 1.000 33.35242 127 VAL A N 1
ATOM 1568 C CA . VAL A 1 137 ? 40.82235 3.28205 7.28674 1.000 33.85507 127 VAL A CA 1
ATOM 1569 C C . VAL A 1 137 ? 40.47027 4.43969 8.21036 1.000 36.64189 127 VAL A C 1
ATOM 1570 O O . VAL A 1 137 ? 39.50796 4.36257 8.98303 1.000 35.64998 127 VAL A O 1
ATOM 1583 N N . ASP A 1 138 ? 41.23185 5.53087 8.11483 1.000 39.02928 128 ASP A N 1
ATOM 1584 C CA . ASP A 1 138 ? 41.02734 6.64469 9.03607 1.000 41.54281 128 ASP A CA 1
ATOM 1585 C C . ASP A 1 138 ? 39.64883 7.27205 8.86322 1.000 37.42390 128 ASP A C 1
ATOM 1586 O O . ASP A 1 138 ? 39.02198 7.68526 9.84553 1.000 36.62622 128 ASP A O 1
ATOM 1595 N N . LYS A 1 139 ? 39.15674 7.34855 7.62525 1.000 36.01592 129 LYS A N 1
ATOM 1596 C CA . LYS A 1 139 ? 37.84494 7.94475 7.38837 1.000 36.54456 129 LYS A CA 1
ATOM 1597 C C . LYS A 1 139 ? 36.76827 7.26850 8.22945 1.000 32.05216 129 LYS A C 1
ATOM 1598 O O . LYS A 1 139 ? 35.91607 7.94355 8.81954 1.000 32.13354 129 LYS A O 1
ATOM 1617 N N . PHE A 1 140 ? 36.79234 5.93705 8.30501 1.000 28.19928 130 PHE A N 1
ATOM 1618 C CA . PHE A 1 140 ? 35.78154 5.23162 9.08636 1.000 25.95139 130 PHE A CA 1
ATOM 1619 C C . PHE A 1 140 ? 35.90949 5.55628 10.57020 1.000 26.07517 130 PHE A C 1
ATOM 1620 O O . PHE A 1 140 ? 34.91158 5.83644 11.24462 1.000 25.03544 130 PHE A O 1
ATOM 1637 N N . LEU A 1 141 ? 37.13065 5.51068 11.10330 1.000 28.64637 131 LEU A N 1
ATOM 1638 C CA . LEU A 1 141 ? 37.31051 5.80468 12.52061 1.000 29.88088 131 LEU A CA 1
ATOM 1639 C C . LEU A 1 141 ? 36.86541 7.22500 12.83841 1.000 30.47302 131 LEU A C 1
ATOM 1640 O O . LEU A 1 141 ? 36.28534 7.48097 13.90085 1.000 30.13856 131 LEU A O 1
ATOM 1656 N N . GLU A 1 142 ? 37.12032 8.16111 11.92017 1.000 32.03376 132 GLU A N 1
ATOM 1657 C CA . GLU A 1 142 ? 36.68076 9.53683 12.12160 1.000 34.92601 132 GLU A CA 1
ATOM 1658 C C . GLU A 1 142 ? 35.16140 9.62477 12.15312 1.000 36.05795 132 GLU A C 1
ATOM 1659 O O . GLU A 1 142 ? 34.58879 10.30563 13.01247 1.000 38.32350 132 GLU A O 1
ATOM 1663 N N . ASP A 1 143 ? 34.49092 8.93554 11.22430 1.000 37.05263 133 ASP A N 1
ATOM 1664 C CA . ASP A 1 143 ? 33.03278 8.96947 11.18227 1.000 37.68685 133 ASP A CA 1
ATOM 1665 C C . ASP A 1 143 ? 32.43133 8.35834 12.44413 1.000 32.58907 133 ASP A C 1
ATOM 1666 O O . ASP A 1 143 ? 31.46800 8.89487 13.00459 1.000 30.77042 133 ASP A O 1
ATOM 1675 N N . VAL A 1 144 ? 32.97740 7.22478 12.89543 1.000 29.66774 134 VAL A N 1
ATOM 1676 C CA . VAL A 1 144 ? 32.49089 6.58522 14.11747 1.000 28.27270 134 VAL A CA 1
ATOM 1677 C C . VAL A 1 144 ? 32.55657 7.55753 15.28795 1.000 27.52544 134 VAL A C 1
ATOM 1678 O O . VAL A 1 144 ? 31.58958 7.72063 16.04096 1.000 27.73582 134 VAL A O 1
ATOM 1691 N N . LYS A 1 145 ? 33.70260 8.21550 15.46092 1.000 29.82563 135 LYS A N 1
ATOM 1692 C CA . LYS A 1 145 ? 33.87904 9.09608 16.60886 1.000 34.45512 135 LYS A CA 1
ATOM 1693 C C . LYS A 1 145 ? 33.21425 10.44818 16.38600 1.000 38.37918 135 LYS A C 1
ATOM 1694 O O . LYS A 1 145 ? 32.52139 10.95470 17.27539 1.000 40.97127 135 LYS A O 1
ATOM 1698 N N . LYS A 1 146 ? 33.39556 11.03515 15.20204 1.000 40.08195 136 LYS A N 1
ATOM 1699 C CA . LYS A 1 146 ? 32.93495 12.39861 14.96741 1.000 41.45052 136 LYS A CA 1
ATOM 1700 C C . LYS A 1 146 ? 31.43836 12.44897 14.68781 1.000 41.56635 136 LYS A C 1
ATOM 1701 O O . LYS A 1 146 ? 30.70914 13.22552 15.31554 1.000 42.68209 136 LYS A O 1
ATOM 1705 N N . LEU A 1 147 ? 30.96288 11.62526 13.75086 1.000 40.08968 137 LEU A N 1
ATOM 1706 C CA . LEU A 1 147 ? 29.57105 11.71506 13.32613 1.000 37.33445 137 LEU A CA 1
ATOM 1707 C C . LEU A 1 147 ? 28.63360 10.96565 14.26628 1.000 34.13385 137 LEU A C 1
ATOM 1708 O O . LEU A 1 147 ? 27.53189 11.44283 14.55570 1.000 34.75232 137 LEU A O 1
ATOM 1724 N N . TYR A 1 148 ? 29.03833 9.79130 14.74173 1.000 30.86773 138 TYR A N 1
ATOM 1725 C CA . TYR A 1 148 ? 28.16794 8.94222 15.54451 1.000 30.98382 138 TYR A CA 1
ATOM 1726 C C . TYR A 1 148 ? 28.57058 8.89866 17.01134 1.000 34.70486 138 TYR A C 1
ATOM 1727 O O . TYR A 1 148 ? 27.96406 8.15134 17.78773 1.000 33.88153 138 TYR A O 1
ATOM 1745 N N . HIS A 1 149 ? 29.56101 9.69511 17.40767 1.000 38.11590 139 HIS A N 1
ATOM 1746 C CA . HIS A 1 149 ? 29.98224 9.81721 18.80174 1.000 41.72698 139 HIS A CA 1
ATOM 1747 C C . HIS A 1 149 ? 30.04779 8.45188 19.48034 1.000 39.62671 139 HIS A C 1
ATOM 1748 O O . HIS A 1 149 ? 29.50675 8.23388 20.56618 1.000 42.08218 139 HIS A O 1
ATOM 1762 N N . SER A 1 150 ? 30.73533 7.52473 18.82361 1.000 35.51851 140 SER A N 1
ATOM 1763 C CA . SER A 1 150 ? 30.85824 6.14898 19.28107 1.000 33.63946 140 SER A CA 1
ATOM 1764 C C . SER A 1 150 ? 32.33487 5.79528 19.43800 1.000 31.78335 140 SER A C 1
ATOM 1765 O O . SER A 1 150 ? 33.22583 6.60237 19.16448 1.000 28.20993 140 SER A O 1
ATOM 1773 N N . GLU A 1 151 ? 32.59480 4.57282 19.88531 1.000 31.86805 141 GLU A N 1
ATOM 1774 C CA . GLU A 1 151 ? 33.93601 4.16839 20.27680 1.000 33.45746 141 GLU A CA 1
ATOM 1775 C C . GLU A 1 151 ? 34.39685 2.97760 19.45522 1.000 31.81243 141 GLU A C 1
ATOM 1776 O O . GLU A 1 151 ? 33.61095 2.07959 19.13891 1.000 31.59679 141 GLU A O 1
ATOM 1788 N N . ALA A 1 152 ? 35.67410 2.99465 19.09676 1.000 28.37816 142 ALA A N 1
ATOM 1789 C CA . ALA A 1 152 ? 36.30452 1.90236 18.37700 1.000 27.01720 142 ALA A CA 1
ATOM 1790 C C . ALA A 1 152 ? 37.61890 1.57771 19.06414 1.000 25.60908 142 ALA A C 1
ATOM 1791 O O . ALA A 1 152 ? 38.35908 2.47953 19.47378 1.000 27.65922 142 ALA A O 1
ATOM 1798 N N . PHE A 1 153 ? 37.89920 0.28397 19.18708 1.000 22.25897 143 PHE A N 1
ATOM 1799 C CA . PHE A 1 153 ? 39.08231 -0.17133 19.88753 1.000 23.69327 143 PHE A CA 1
ATOM 1800 C C . PHE A 1 153 ? 39.74567 -1.28100 19.09241 1.000 23.63567 143 PHE A C 1
ATOM 1801 O O . PHE A 1 153 ? 39.08050 -2.03413 18.37693 1.000 24.40634 143 PHE A O 1
ATOM 1818 N N . THR A 1 154 ? 41.06267 -1.38478 19.23690 1.000 26.58034 144 THR A N 1
ATOM 1819 C CA . THR A 1 154 ? 41.80967 -2.52416 18.72841 1.000 27.81486 144 THR A CA 1
ATOM 1820 C C . THR A 1 154 ? 42.05970 -3.49736 19.87281 1.000 28.55416 144 THR A C 1
ATOM 1821 O O . THR A 1 154 ? 42.35499 -3.09104 21.00135 1.000 29.89355 144 THR A O 1
ATOM 1832 N N . VAL A 1 155 ? 41.92292 -4.78384 19.57826 1.000 27.00164 145 VAL A N 1
ATOM 1833 C CA A VAL A 1 155 ? 42.09836 -5.83667 20.56821 0.422 28.00429 145 VAL A CA 1
ATOM 1834 C CA B VAL A 1 155 ? 42.10201 -5.83592 20.56899 0.578 27.65427 145 VAL A CA 1
ATOM 1835 C C . VAL A 1 155 ? 42.84326 -6.99417 19.92342 1.000 27.86731 145 VAL A C 1
ATOM 1836 O O . VAL A 1 155 ? 42.78806 -7.19401 18.70597 1.000 29.36736 145 VAL A O 1
ATOM 1859 N N . ASN A 1 156 ? 43.54941 -7.75455 20.75365 1.000 25.10144 146 ASN A N 1
ATOM 1860 C CA . ASN A 1 156 ? 44.24314 -8.95343 20.29644 1.000 25.10130 146 ASN A CA 1
ATOM 1861 C C . ASN A 1 156 ? 43.26333 -10.11328 20.41530 1.000 25.14311 146 ASN A C 1
ATOM 1862 O O . ASN A 1 156 ? 43.11898 -10.72890 21.47281 1.000 25.30140 146 ASN A O 1
ATOM 1873 N N . PHE A 1 157 ? 42.57188 -10.41314 19.31376 1.000 24.18025 147 PHE A N 1
ATOM 1874 C CA . PHE A 1 157 ? 41.66957 -11.55710 19.30147 1.000 24.88276 147 PHE A CA 1
ATOM 1875 C C . PHE A 1 157 ? 42.40936 -12.89073 19.27292 1.000 27.47777 147 PHE A C 1
ATOM 1876 O O . PHE A 1 157 ? 41.76369 -13.93958 19.37585 1.000 28.92235 147 PHE A O 1
ATOM 1893 N N . GLY A 1 158 ? 43.73507 -12.88345 19.12166 1.000 25.89876 148 GLY A N 1
ATOM 1894 C CA . GLY A 1 158 ? 44.49479 -14.10572 19.30977 1.000 27.54903 148 GLY A CA 1
ATOM 1895 C C . GLY A 1 158 ? 44.38906 -14.66204 20.71343 1.000 28.83569 148 GLY A C 1
ATOM 1896 O O . GLY A 1 158 ? 44.64931 -15.85053 20.92715 1.000 28.77258 148 GLY A O 1
ATOM 1900 N N . ASP A 1 159 ? 44.01173 -13.82958 21.67551 1.000 28.11200 149 ASP A N 1
ATOM 1901 C CA . ASP A 1 159 ? 43.75466 -14.25086 23.04915 1.000 27.75920 149 ASP A CA 1
ATOM 1902 C C . ASP A 1 159 ? 42.26237 -14.02288 23.27979 1.000 26.86476 149 ASP A C 1
ATOM 1903 O O . ASP A 1 159 ? 41.84944 -12.96470 23.75789 1.000 25.16200 149 ASP A O 1
ATOM 1912 N N . THR A 1 160 ? 41.45176 -15.02588 22.92996 1.000 29.36223 150 THR A N 1
ATOM 1913 C CA . THR A 1 160 ? 40.00368 -14.84194 22.94960 1.000 31.17550 150 THR A CA 1
ATOM 1914 C C . THR A 1 160 ? 39.49395 -14.54896 24.35533 1.000 28.97285 150 THR A C 1
ATOM 1915 O O . THR A 1 160 ? 38.58273 -13.73199 24.53373 1.000 28.56490 150 THR A O 1
ATOM 1926 N N . GLU A 1 161 ? 40.06256 -15.20440 25.36834 1.000 29.53064 151 GLU A N 1
ATOM 1927 C CA . GLU A 1 161 ? 39.59561 -14.96322 26.72958 1.000 30.85475 151 GLU A CA 1
ATOM 1928 C C . GLU A 1 161 ? 39.90036 -13.53709 27.17027 1.000 27.26188 151 GLU A C 1
ATOM 1929 O O . GLU A 1 161 ? 39.05951 -12.88190 27.79586 1.000 26.22527 151 GLU A O 1
ATOM 1941 N N . GLU A 1 162 ? 41.08671 -13.02735 26.84154 1.000 23.25666 152 GLU A N 1
ATOM 1942 C CA . GLU A 1 162 ? 41.40363 -11.65948 27.23671 1.000 23.06682 152 GLU A CA 1
ATOM 1943 C C . GLU A 1 162 ? 40.58556 -10.65354 26.43511 1.000 22.67705 152 GLU A C 1
ATOM 1944 O O . GLU A 1 162 ? 40.16586 -9.62140 26.97052 1.000 20.51661 152 GLU A O 1
ATOM 1956 N N . ALA A 1 163 ? 40.34619 -10.93551 25.15236 1.000 21.41427 153 ALA A N 1
ATOM 1957 C CA . ALA A 1 163 ? 39.50526 -10.05156 24.35109 1.000 21.91690 153 ALA A CA 1
ATOM 1958 C C . ALA A 1 163 ? 38.09608 -9.96849 24.92316 1.000 21.55638 153 ALA A C 1
ATOM 1959 O O . ALA A 1 163 ? 37.51734 -8.87902 25.01570 1.000 20.55575 153 ALA A O 1
ATOM 1966 N N . LYS A 1 164 ? 37.52462 -11.11428 25.30493 1.000 23.20885 154 LYS A N 1
ATOM 1967 C CA . LYS A 1 164 ? 36.19769 -11.12090 25.91088 1.000 25.05127 154 LYS A CA 1
ATOM 1968 C C . LYS A 1 164 ? 36.17861 -10.30632 27.19660 1.000 21.66921 154 LYS A C 1
ATOM 1969 O O . LYS A 1 164 ? 35.23063 -9.55050 27.44769 1.000 22.13778 154 LYS A O 1
ATOM 1988 N N . LYS A 1 165 ? 37.21244 -10.45813 28.03025 1.000 22.07226 155 LYS A N 1
ATOM 1989 C CA . LYS A 1 165 ? 37.30482 -9.66684 29.25240 1.000 23.17745 155 LYS A CA 1
ATOM 1990 C C . LYS A 1 165 ? 37.36586 -8.17732 28.93832 1.000 24.11663 155 LYS A C 1
ATOM 1991 O O . LYS A 1 165 ? 36.67535 -7.37268 29.57555 1.000 22.72720 155 LYS A O 1
ATOM 2010 N N . GLN A 1 166 ? 38.18112 -7.79044 27.95389 1.000 22.95376 156 GLN A N 1
ATOM 2011 C CA . GLN A 1 166 ? 38.25629 -6.38199 27.57489 1.000 23.53008 156 GLN A CA 1
ATOM 2012 C C . GLN A 1 166 ? 36.90722 -5.85964 27.09603 1.000 21.90900 156 GLN A C 1
ATOM 2013 O O . GLN A 1 166 ? 36.49876 -4.75105 27.46156 1.000 23.35860 156 GLN A O 1
ATOM 2027 N N . ILE A 1 167 ? 36.19829 -6.63978 26.28021 1.000 21.92216 157 ILE A N 1
ATOM 2028 C CA . ILE A 1 167 ? 34.88438 -6.21108 25.80818 1.000 22.07713 157 ILE A CA 1
ATOM 2029 C C . ILE A 1 167 ? 33.92422 -6.06407 26.98164 1.000 21.54545 157 ILE A C 1
ATOM 2030 O O . ILE A 1 167 ? 33.19971 -5.06753 27.09939 1.000 22.14271 157 ILE A O 1
ATOM 2046 N N . ASN A 1 168 ? 33.90539 -7.05655 27.87112 1.000 21.44033 158 ASN A N 1
ATOM 2047 C CA . ASN A 1 168 ? 32.96545 -7.01502 28.98355 1.000 22.19037 158 ASN A CA 1
ATOM 2048 C C . ASN A 1 168 ? 33.33074 -5.94032 29.99428 1.000 23.65914 158 ASN A C 1
ATOM 2049 O O . ASN A 1 168 ? 32.43556 -5.32590 30.58422 1.000 25.51955 158 ASN A O 1
ATOM 2060 N N . ASP A 1 169 ? 34.62391 -5.68584 30.20437 1.000 24.32765 159 ASP A N 1
ATOM 2061 C CA . ASP A 1 169 ? 35.00622 -4.59889 31.09975 1.000 27.18305 159 ASP A CA 1
ATOM 2062 C C . ASP A 1 169 ? 34.55358 -3.24998 30.54283 1.000 25.51203 159 ASP A C 1
ATOM 2063 O O . ASP A 1 169 ? 34.12636 -2.36916 31.29813 1.000 27.14580 159 ASP A O 1
ATOM 2072 N N . TYR A 1 170 ? 34.63454 -3.07348 29.21741 1.000 24.96691 160 TYR A N 1
ATOM 2073 C CA . TYR A 1 170 ? 34.18708 -1.82832 28.59194 1.000 25.99085 160 TYR A CA 1
ATOM 2074 C C . TYR A 1 170 ? 32.70841 -1.57010 28.86778 1.000 25.18267 160 TYR A C 1
ATOM 2075 O O . TYR A 1 170 ? 32.32112 -0.44908 29.22293 1.000 25.22216 160 TYR A O 1
ATOM 2093 N N . VAL A 1 171 ? 31.86898 -2.59886 28.73002 1.000 23.94873 161 VAL A N 1
ATOM 2094 C CA . VAL A 1 171 ? 30.44331 -2.42985 28.99602 1.000 24.18284 161 VAL A CA 1
ATOM 2095 C C . VAL A 1 171 ? 30.20312 -2.18010 30.48162 1.000 26.16187 161 VAL A C 1
ATOM 2096 O O . VAL A 1 171 ? 29.40354 -1.31415 30.85841 1.000 27.87486 161 VAL A O 1
ATOM 2109 N N . GLU A 1 172 ? 30.89106 -2.92906 31.35021 1.000 25.07011 162 GLU A N 1
ATOM 2110 C CA . GLU A 1 172 ? 30.68716 -2.76009 32.78647 1.000 29.06483 162 GLU A CA 1
ATOM 2111 C C . GLU A 1 172 ? 31.09695 -1.36280 33.23993 1.000 29.39910 162 GLU A C 1
ATOM 2112 O O . GLU A 1 172 ? 30.39356 -0.72868 34.03462 1.000 29.74119 162 GLU A O 1
ATOM 2124 N N . LYS A 1 173 ? 32.23153 -0.86160 32.74614 1.000 30.72586 163 LYS A N 1
ATOM 2125 C CA . LYS A 1 173 ? 32.61381 0.51204 33.05884 1.000 34.64708 163 LYS A CA 1
ATOM 2126 C C . LYS A 1 173 ? 31.59351 1.50464 32.51215 1.000 35.55496 163 LYS A C 1
ATOM 2127 O O . LYS A 1 173 ? 31.22501 2.46714 33.19478 1.000 35.53116 163 LYS A O 1
ATOM 2137 N N . GLY A 1 174 ? 31.12335 1.28765 31.28206 1.000 34.78656 164 GLY A N 1
ATOM 2138 C CA . GLY A 1 174 ? 30.20835 2.22807 30.65970 1.000 32.68401 164 GLY A CA 1
ATOM 2139 C C . GLY A 1 174 ? 28.83853 2.27948 31.29802 1.000 34.80487 164 GLY A C 1
ATOM 2140 O O . GLY A 1 174 ? 28.10514 3.25236 31.08874 1.000 35.34695 164 GLY A O 1
ATOM 2144 N N . THR A 1 175 ? 28.47043 1.24982 32.05701 1.000 34.45510 165 THR A N 1
ATOM 2145 C CA . THR A 1 175 ? 27.20036 1.21619 32.76604 1.000 34.17599 165 THR A CA 1
ATOM 2146 C C 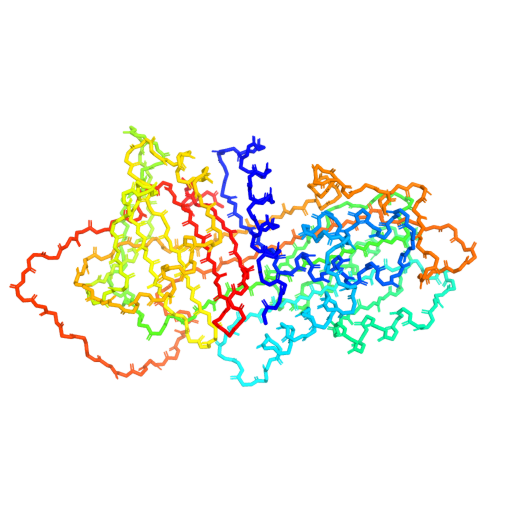. THR A 1 175 ? 27.38093 1.32278 34.27483 1.000 35.69749 165 THR A C 1
ATOM 2147 O O . THR A 1 175 ? 26.42455 1.09381 35.02193 1.000 37.07868 165 THR A O 1
ATOM 2158 N N . GLN A 1 176 ? 28.58247 1.66750 34.73828 1.000 36.90779 166 GLN A N 1
ATOM 2159 C CA . GLN A 1 176 ? 28.87972 1.74589 36.16795 1.000 38.19763 166 GLN A CA 1
ATOM 2160 C C . GLN A 1 176 ? 28.43023 0.47971 36.89313 1.000 37.31060 166 GLN A C 1
ATOM 2161 O O . GLN A 1 176 ? 27.85844 0.53123 37.98476 1.000 38.96842 166 GLN A O 1
ATOM 2175 N N . GLY A 1 177 ? 28.66792 -0.66921 36.26032 1.000 34.11828 167 GLY A N 1
ATOM 2176 C CA . GLY A 1 177 ? 28.42562 -1.95821 36.86940 1.000 34.02587 167 GLY A CA 1
ATOM 2177 C C . GLY A 1 177 ? 27.07509 -2.58936 36.60281 1.000 33.44718 167 GLY A C 1
ATOM 2178 O O . GLY A 1 177 ? 26.82134 -3.69369 37.10140 1.000 34.26251 167 GLY A O 1
ATOM 2182 N N . LYS A 1 178 ? 26.20673 -1.94840 35.82285 1.000 33.40506 168 LYS A N 1
ATOM 2183 C CA . LYS A 1 178 ? 24.84847 -2.46128 35.66642 1.000 35.18395 168 LYS A CA 1
ATOM 2184 C C . LYS A 1 178 ? 24.77548 -3.66602 34.73002 1.000 35.13670 168 LYS A C 1
ATOM 2185 O O . LYS A 1 178 ? 23.97051 -4.57493 34.95795 1.000 36.45503 168 LYS A O 1
ATOM 2192 N N . ILE A 1 179 ? 25.58957 -3.70436 33.67922 1.000 33.41277 169 ILE A N 1
ATOM 2193 C CA . ILE A 1 179 ? 25.62124 -4.83683 32.75531 1.000 31.54414 169 ILE A CA 1
ATOM 2194 C C . ILE A 1 179 ? 26.97739 -5.51691 32.88502 1.000 29.29404 169 ILE A C 1
ATOM 2195 O O . ILE A 1 179 ? 28.00950 -4.91645 32.56094 1.000 28.61218 169 ILE A O 1
ATOM 2211 N N . VAL A 1 180 ? 26.97842 -6.77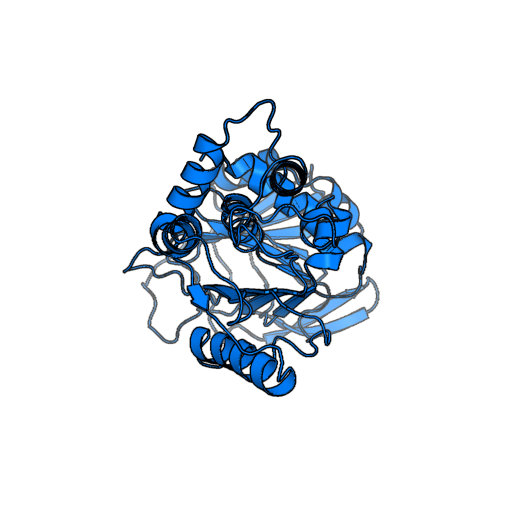430 33.33816 1.000 31.42041 170 VAL A N 1
ATOM 2212 C CA . VAL A 1 180 ? 28.21056 -7.53068 33.53296 1.000 33.01026 170 VAL A CA 1
ATOM 2213 C C . VAL A 1 180 ? 28.18717 -8.79875 32.68474 1.000 32.05485 170 VAL A C 1
ATOM 2214 O O . VAL A 1 180 ? 27.12787 -9.37727 32.42225 1.000 32.07037 170 VAL A O 1
ATOM 2227 N N A ASP A 1 181 ? 29.37200 -9.22827 32.25767 0.539 31.76013 171 ASP A N 1
ATOM 2228 N N B ASP A 1 181 ? 29.38267 -9.23218 32.26666 0.461 31.76014 171 ASP A N 1
ATOM 2229 C CA A ASP A 1 181 ? 29.53344 -10.47901 31.51543 0.539 34.11033 171 ASP A CA 1
ATOM 2230 C CA B ASP A 1 181 ? 29.56322 -10.47301 31.50554 0.461 34.11033 171 ASP A CA 1
ATOM 2231 C C A ASP A 1 181 ? 28.66554 -10.52260 30.25920 0.539 35.08391 171 ASP A C 1
ATOM 2232 C C B ASP A 1 181 ? 28.64218 -10.51521 30.28626 0.461 35.08391 171 ASP A C 1
ATOM 2233 O O A ASP A 1 181 ? 28.11394 -11.56500 29.90259 0.539 38.15231 171 ASP A O 1
ATOM 2234 O O B ASP A 1 181 ? 28.03099 -11.54056 29.97713 0.461 38.15228 171 ASP A O 1
ATOM 2251 N N . LEU A 1 182 ? 28.53662 -9.38128 29.58599 1.000 32.34247 172 LEU A N 1
ATOM 2252 C CA . LEU A 1 182 ? 27.66402 -9.31317 28.41518 1.000 30.47302 172 LEU A CA 1
ATOM 2253 C C . LEU A 1 182 ? 27.98492 -10.40232 27.39383 1.000 29.84889 172 LEU A C 1
ATOM 2254 O O . LEU A 1 182 ? 27.09630 -11.14761 26.96409 1.000 30.73612 172 LEU A O 1
ATOM 2270 N N . VAL A 1 183 ? 29.24546 -10.49468 26.97887 1.000 26.16493 173 VAL A N 1
ATOM 2271 C CA . VAL A 1 183 ? 29.66919 -11.46313 25.97218 1.000 27.18319 173 VAL A CA 1
ATOM 2272 C C . VAL A 1 183 ? 30.11258 -12.73167 26.67966 1.000 29.39671 173 VAL A C 1
ATOM 2273 O O . VAL A 1 183 ? 31.09331 -12.72180 27.43433 1.000 30.02271 173 VAL A O 1
ATOM 2286 N N . LYS A 1 184 ? 29.39011 -13.82343 26.44153 1.000 33.12580 174 LYS A N 1
ATOM 2287 C CA . LYS A 1 184 ? 29.70065 -15.08860 27.09082 1.000 35.80777 174 LYS A CA 1
ATOM 2288 C C . LYS A 1 184 ? 30.68635 -15.93610 26.29228 1.000 35.46045 174 LYS A C 1
ATOM 2289 O O . LYS A 1 184 ? 31.41987 -16.73672 26.88549 1.000 38.06056 174 LYS A O 1
ATOM 2308 N N . GLU A 1 185 ? 30.73203 -15.77867 24.96833 1.000 35.64988 175 GLU A N 1
ATOM 2309 C CA . GLU A 1 185 ? 31.58188 -16.60782 24.12541 1.000 37.72379 175 GLU A CA 1
ATOM 2310 C C . GLU A 1 185 ? 31.99647 -15.82358 22.88870 1.000 36.17106 175 GLU A C 1
ATOM 2311 O O . GLU A 1 185 ? 31.24583 -14.98035 22.39025 1.000 35.71564 175 GLU A O 1
ATOM 2318 N N . LEU A 1 186 ? 33.20786 -16.10269 22.40513 1.000 36.42645 176 LEU A N 1
ATOM 2319 C CA . LEU A 1 186 ? 33.68656 -15.56622 21.14029 1.000 38.24217 176 LEU A CA 1
ATOM 2320 C C . LEU A 1 186 ? 34.18569 -16.71109 20.26998 1.000 41.06115 176 LEU A C 1
ATOM 2321 O O . LEU A 1 186 ? 34.89746 -17.59728 20.75157 1.000 42.93468 176 LEU A O 1
ATOM 2337 N N . ASP A 1 187 ? 33.82806 -16.68900 18.98901 1.000 42.92452 177 ASP A N 1
ATOM 2338 C CA . ASP A 1 187 ? 34.40145 -17.65119 18.05796 1.000 45.09823 177 ASP A CA 1
ATOM 2339 C C . ASP A 1 187 ? 35.91457 -17.46559 17.99635 1.000 43.89032 177 ASP A C 1
ATOM 2340 O O . ASP A 1 187 ? 36.43505 -16.36087 18.17548 1.000 42.56660 177 ASP A O 1
ATOM 2344 N N . ARG A 1 188 ? 36.62733 -18.56765 17.74621 1.000 44.83232 178 ARG A N 1
ATOM 2345 C CA . ARG A 1 188 ? 38.08551 -18.50866 17.72446 1.000 43.82983 178 ARG A CA 1
ATOM 2346 C C . ARG A 1 188 ? 38.59902 -17.61286 16.60448 1.000 43.24272 178 ARG A C 1
ATOM 2347 O O . ARG A 1 188 ? 39.66632 -17.00246 16.73850 1.000 45.45876 178 ARG A O 1
ATOM 2351 N N . ASP A 1 189 ? 37.86219 -17.51927 15.49810 1.000 39.92149 179 ASP A N 1
ATOM 2352 C CA . ASP A 1 189 ? 38.28774 -16.74469 14.34091 1.000 38.77630 179 ASP A CA 1
ATOM 2353 C C . ASP A 1 189 ? 37.74864 -15.31656 14.35462 1.000 36.06832 179 ASP A C 1
ATOM 2354 O O . ASP A 1 189 ? 37.74455 -14.65512 13.30914 1.000 35.98404 179 ASP A O 1
ATOM 2358 N N . THR A 1 190 ? 37.31010 -14.82657 15.51322 1.000 32.80736 180 THR A N 1
ATOM 2359 C CA . THR A 1 190 ? 36.76336 -13.47974 15.60048 1.000 29.85183 180 THR A CA 1
ATOM 2360 C C . THR A 1 190 ? 37.82642 -12.45106 15.23572 1.000 26.93059 180 THR A C 1
ATOM 2361 O O . THR A 1 190 ? 38.96730 -12.52155 15.70515 1.000 27.77770 180 THR A O 1
ATOM 2372 N N . VAL A 1 191 ? 37.44540 -11.48802 14.39818 1.000 25.84609 181 VAL A N 1
ATOM 2373 C CA . VAL A 1 191 ? 38.32812 -10.37799 14.06228 1.000 25.90421 181 VAL A CA 1
ATOM 2374 C C . VAL A 1 191 ? 37.62031 -9.04556 14.27792 1.000 22.65628 181 VAL A C 1
ATOM 2375 O O . VAL A 1 191 ? 38.25009 -7.98483 14.21258 1.000 23.55069 181 VAL A O 1
ATOM 2388 N N . PHE A 1 192 ? 36.31818 -9.08642 14.55626 1.000 19.14549 182 PHE A N 1
ATOM 2389 C CA . PHE A 1 192 ? 35.50487 -7.87033 14.60949 1.000 18.93227 182 PHE A CA 1
ATOM 2390 C C . PHE A 1 192 ? 34.25568 -8.18374 15.41344 1.000 18.75034 182 PHE A C 1
ATOM 2391 O O . PHE A 1 192 ? 33.51544 -9.11176 15.07219 1.000 20.31598 182 PHE A O 1
ATOM 2408 N N . ALA A 1 193 ? 34.03151 -7.42422 16.48468 1.000 18.10576 183 ALA A N 1
ATOM 2409 C CA . ALA A 1 193 ? 32.86264 -7.58840 17.33335 1.000 17.47705 183 ALA A CA 1
ATOM 2410 C C . ALA A 1 193 ? 32.23174 -6.23082 17.60456 1.000 17.67678 183 ALA A C 1
ATOM 2411 O O . ALA A 1 193 ? 32.91808 -5.20648 17.67202 1.000 19.77885 183 ALA A O 1
ATOM 2418 N N . LEU A 1 194 ? 30.90871 -6.23820 17.74854 1.000 18.95295 184 LEU A N 1
ATOM 2419 C CA . LEU A 1 194 ? 30.13019 -5.04390 18.04117 1.000 18.57412 184 LEU A CA 1
ATOM 2420 C C . LEU A 1 194 ? 29.28806 -5.31917 19.27634 1.000 17.90297 184 LEU A C 1
ATOM 2421 O O . LEU A 1 194 ? 28.58792 -6.33542 19.34132 1.000 18.79501 184 LEU A O 1
ATOM 2437 N N . VAL A 1 195 ? 29.35682 -4.42610 20.25690 1.000 17.26622 185 VAL A N 1
ATOM 2438 C CA . VAL A 1 195 ? 28.50406 -4.50474 21.43581 1.000 17.73993 185 VAL A CA 1
ATOM 2439 C C . VAL A 1 195 ? 27.70805 -3.21458 21.54729 1.000 18.74808 185 VAL A C 1
ATOM 2440 O O . VAL A 1 195 ? 28.24374 -2.11763 21.35593 1.000 19.70524 185 VAL A O 1
ATOM 2453 N N . ASN A 1 196 ? 26.42744 -3.35374 21.86433 1.000 16.70277 186 ASN A N 1
ATOM 2454 C CA . ASN A 1 196 ? 25.49804 -2.23736 21.93090 1.000 15.55295 186 ASN A CA 1
ATOM 2455 C C . ASN A 1 196 ? 24.69698 -2.40069 23.21041 1.000 16.17687 186 ASN A C 1
ATOM 2456 O O . ASN A 1 196 ? 24.02189 -3.41746 23.39689 1.000 17.41805 186 ASN A O 1
ATOM 2467 N N . TYR A 1 197 ? 24.79402 -1.42293 24.10091 1.000 16.20787 187 TYR A N 1
ATOM 2468 C CA . TYR A 1 197 ? 24.15180 -1.51263 25.40129 1.000 17.25076 187 TYR A CA 1
ATOM 2469 C C . TYR A 1 197 ? 23.34808 -0.25315 25.67813 1.000 18.01101 187 TYR A C 1
ATOM 2470 O O . TYR A 1 197 ? 23.67983 0.83857 25.20881 1.000 19.95540 187 TYR A O 1
ATOM 2488 N N . ILE A 1 198 ? 22.29380 -0.41742 26.46529 1.000 17.48730 188 ILE A N 1
ATOM 2489 C CA . ILE A 1 198 ? 21.45264 0.70218 26.86865 1.000 18.96866 188 ILE A CA 1
ATOM 2490 C C . ILE A 1 198 ? 20.82088 0.35913 28.20958 1.000 18.46091 188 ILE A C 1
ATOM 2491 O O . ILE A 1 198 ? 20.35566 -0.76448 28.42814 1.000 18.63451 188 ILE A O 1
ATOM 2507 N N . PHE A 1 199 ? 20.85667 1.32188 29.12368 1.000 17.67684 189 PHE A N 1
ATOM 2508 C CA . PHE A 1 199 ? 20.23384 1.20100 30.43410 1.000 19.75596 189 PHE A CA 1
ATOM 2509 C C . PHE A 1 199 ? 19.36145 2.42290 30.66377 1.000 18.25345 189 PHE A C 1
ATOM 2510 O O . PHE A 1 199 ? 19.79008 3.55600 30.41729 1.000 20.05539 189 PHE A O 1
ATOM 2527 N N . PHE A 1 200 ? 18.14231 2.19481 31.13995 1.000 18.88228 190 PHE A N 1
ATOM 2528 C CA . PHE A 1 200 ? 17.21719 3.29525 31.35149 1.000 19.71110 190 PHE A CA 1
ATOM 2529 C C . PHE A 1 200 ? 16.48212 3.13112 32.66971 1.000 19.62742 190 PHE A C 1
ATOM 2530 O O . PHE A 1 200 ? 15.88589 2.08277 32.93451 1.000 21.47906 190 PHE A O 1
ATOM 2547 N N . LYS A 1 201 ? 16.53200 4.17445 33.49026 1.000 20.75352 191 LYS A N 1
ATOM 2548 C CA . LYS A 1 201 ? 15.71172 4.28018 34.69612 1.000 22.90118 191 LYS A CA 1
ATOM 2549 C C . LYS A 1 201 ? 15.11100 5.68363 34.67290 1.000 23.99587 191 LYS A C 1
ATOM 2550 O O . LYS A 1 201 ? 15.76519 6.65666 35.06018 1.000 26.22985 191 LYS A O 1
ATOM 2569 N N . GLY A 1 202 ? 13.87549 5.79157 34.19439 1.000 22.89064 192 GLY A N 1
ATOM 2570 C CA . GLY A 1 202 ? 13.26290 7.08969 34.04357 1.000 24.56934 192 GLY A CA 1
ATOM 2571 C C . GLY A 1 202 ? 12.64822 7.60302 35.32820 1.000 23.27767 192 GLY A C 1
ATOM 2572 O O . GLY A 1 202 ? 12.39842 6.85896 36.27506 1.000 23.65855 192 GLY A O 1
ATOM 2576 N N . LYS A 1 203 ? 12.40867 8.91053 35.34788 1.000 23.08520 193 LYS A N 1
ATOM 2577 C CA . LYS A 1 203 ? 11.75034 9.58827 36.45600 1.000 21.79345 193 LYS A CA 1
ATOM 2578 C C . LYS A 1 203 ? 10.41287 10.11553 35.95620 1.000 20.62979 193 LYS A C 1
ATOM 2579 O O . LYS A 1 203 ? 10.37236 10.95633 35.05320 1.000 21.62431 193 LYS A O 1
ATOM 2598 N N . TRP A 1 204 ? 9.32177 9.63149 36.53327 1.000 18.63440 194 TRP A N 1
ATOM 2599 C CA . TRP A 1 204 ? 8.02205 10.09777 36.07770 1.000 16.58712 194 TRP A CA 1
ATOM 2600 C C . TRP A 1 204 ? 7.86443 11.57950 36.38925 1.000 16.94512 194 TRP A C 1
ATOM 2601 O O . TRP A 1 204 ? 8.24182 12.04529 37.46755 1.000 18.80795 194 TRP A O 1
ATOM 2622 N N . GLU A 1 205 ? 7.30178 12.32331 35.43499 1.000 17.82414 195 GLU A N 1
ATOM 2623 C CA . GLU A 1 205 ? 6.90503 13.69819 35.71558 1.000 19.24811 195 GLU A CA 1
ATOM 2624 C C . GLU A 1 205 ? 5.86720 13.75124 36.82814 1.000 20.00058 195 GLU A C 1
ATOM 2625 O O . GLU A 1 205 ? 5.90993 14.64084 37.68753 1.000 20.28447 195 GLU A O 1
ATOM 2637 N N . ARG A 1 206 ? 4.90598 12.82501 36.80616 1.000 18.40285 196 ARG A N 1
ATOM 2638 C CA . ARG A 1 206 ? 3.83652 12.73250 37.80004 1.000 17.07168 196 ARG A CA 1
ATOM 2639 C C . ARG A 1 206 ? 4.01532 11.38436 38.48716 1.000 17.54739 196 ARG A C 1
ATOM 2640 O O . ARG A 1 206 ? 3.47868 10.36542 38.02376 1.000 17.18955 196 ARG A O 1
ATOM 2661 N N . PRO A 1 207 ? 4.75958 11.32582 39.58565 1.000 16.85058 197 PRO A N 1
ATOM 2662 C CA . PRO A 1 207 ? 5.18334 10.02926 40.12582 1.000 18.12384 197 PRO A CA 1
ATOM 2663 C C . PRO A 1 207 ? 4.13767 9.34047 40.99640 1.000 15.64999 197 PRO A C 1
ATOM 2664 O O . PRO A 1 207 ? 3.13003 9.91571 41.41202 1.000 16.29475 197 PRO A O 1
ATOM 2675 N N . PHE A 1 208 ? 4.42097 8.06825 41.27347 1.000 13.60228 198 PHE A N 1
ATOM 2676 C CA . PHE A 1 208 ? 3.68617 7.26798 42.23824 1.000 12.87384 198 PHE A CA 1
ATOM 2677 C C . PHE A 1 208 ? 4.28338 7.49697 43.62315 1.000 16.79496 198 PHE A C 1
ATOM 2678 O O . PHE A 1 208 ? 5.44797 7.87958 43.76581 1.000 20.22100 198 PHE A O 1
ATOM 2695 N N . GLU A 1 209 ? 3.47900 7.24043 44.65024 1.000 16.64246 199 GLU A N 1
ATOM 2696 C CA . GLU A 1 209 ? 3.95575 7.28762 46.02608 1.000 17.44482 199 GLU A CA 1
ATOM 2697 C C . GLU A 1 209 ? 4.38755 5.89371 46.46252 1.000 15.21370 199 GLU A C 1
ATOM 2698 O O . GLU A 1 209 ? 3.63963 4.92395 46.30469 1.000 16.93133 199 GLU A O 1
ATOM 2705 N N . VAL A 1 210 ? 5.59810 5.80048 47.01188 1.000 18.07903 200 VAL A N 1
ATOM 2706 C CA . VAL A 1 210 ? 6.11296 4.50706 47.45167 1.000 18.59012 200 VAL A CA 1
ATOM 2707 C C . VAL A 1 210 ? 5.17351 3.86297 48.46393 1.000 18.22676 200 VAL A C 1
ATOM 2708 O O . VAL A 1 210 ? 4.97254 2.64185 48.45074 1.000 18.82644 200 VAL A O 1
ATOM 2721 N N . LYS A 1 211 ? 4.57219 4.66503 49.34802 1.000 19.70589 201 LYS A N 1
ATOM 2722 C CA . LYS A 1 211 ? 3.72996 4.08929 50.39130 1.000 20.23745 201 LYS A CA 1
ATOM 2723 C C . LYS A 1 211 ? 2.55521 3.29837 49.82457 1.000 20.35853 201 LYS A C 1
ATOM 2724 O O . LYS A 1 211 ? 1.99512 2.45182 50.52942 1.000 22.07162 201 LYS A O 1
ATOM 2743 N N . ASP A 1 212 ? 2.16095 3.56198 48.58047 1.000 17.37944 202 ASP A N 1
ATOM 2744 C CA . ASP A 1 212 ? 1.00639 2.91164 47.97357 1.000 18.39750 202 ASP A CA 1
ATOM 2745 C C . ASP A 1 212 ? 1.35930 1.64359 47.20204 1.000 18.68494 202 ASP A C 1
ATOM 2746 O O . ASP A 1 212 ? 0.45616 0.95876 46.71297 1.000 21.10008 202 ASP A O 1
ATOM 2755 N N . THR A 1 213 ? 2.63231 1.30150 47.08162 1.000 16.91064 203 THR A N 1
ATOM 2756 C CA . THR A 1 213 ? 3.00191 0.07756 46.38306 1.000 16.43220 203 THR A CA 1
ATOM 2757 C C . THR A 1 213 ? 2.75184 -1.11572 47.29096 1.000 18.31894 203 THR A C 1
ATOM 2758 O O . THR A 1 213 ? 3.16444 -1.11577 48.45408 1.000 22.00828 203 THR A O 1
ATOM 2769 N N . GLU A 1 214 ? 2.05226 -2.12018 46.76433 1.000 19.55565 204 GLU A N 1
ATOM 2770 C CA . GLU A 1 214 ? 1.71663 -3.30838 47.53390 1.000 20.80870 204 GLU A CA 1
ATOM 2771 C C . GLU A 1 214 ? 1.73427 -4.51575 46.60605 1.000 19.53531 204 GLU A C 1
ATOM 2772 O O . GLU A 1 214 ? 1.65928 -4.38507 45.38325 1.000 20.16334 204 GLU A O 1
ATOM 2784 N N . GLU A 1 215 ? 1.81551 -5.70065 47.19835 1.000 21.29750 205 GLU A N 1
ATOM 2785 C CA . GLU A 1 215 ? 1.77711 -6.92083 46.40335 1.000 20.08046 205 GLU A CA 1
ATOM 2786 C C . GLU A 1 215 ? 0.36866 -7.15576 45.87264 1.000 21.55058 205 GLU A C 1
ATOM 2787 O O . GLU A 1 215 ? -0.60800 -7.12431 46.63052 1.000 24.65367 205 GLU A O 1
ATOM 2799 N N . GLU A 1 216 ? 0.27033 -7.38722 44.56179 1.000 19.54552 206 GLU A N 1
ATOM 2800 C CA . GLU A 1 216 ? -1.00157 -7.68252 43.92753 1.000 19.55339 206 GLU A CA 1
ATOM 2801 C C . GLU A 1 216 ? -0.83097 -8.84119 42.95421 1.000 20.32971 206 GLU A C 1
ATOM 2802 O O . GLU A 1 216 ? 0.28251 -9.17880 42.54138 1.000 21.30854 206 GLU A O 1
ATOM 2814 N N . ASP A 1 217 ? -1.96127 -9.41603 42.55529 1.000 19.22955 207 ASP A N 1
ATOM 2815 C CA . ASP A 1 217 ? -1.94864 -10.50486 41.59299 1.000 20.60841 207 ASP A CA 1
ATOM 2816 C C . ASP A 1 217 ? -1.62621 -9.99957 40.19310 1.000 19.48732 207 ASP A C 1
ATOM 2817 O O . ASP A 1 217 ? -2.11650 -8.95205 39.75892 1.000 20.92425 207 ASP A O 1
ATOM 2826 N N . PHE A 1 218 ? -0.80443 -10.76542 39.48164 1.000 16.92922 208 PHE A N 1
ATOM 2827 C CA . PHE A 1 218 ? -0.56250 -10.56385 38.05998 1.000 15.51104 208 PHE A CA 1
ATOM 2828 C C . PHE A 1 218 ? -1.01406 -11.83816 37.36292 1.000 15.89997 208 PHE A C 1
ATOM 2829 O O . PHE A 1 218 ? -0.57863 -12.93349 37.73415 1.000 17.88150 208 PHE A O 1
ATOM 2846 N N . HIS A 1 219 ? -1.90982 -11.70308 36.38686 1.000 15.68424 209 HIS A N 1
ATOM 2847 C CA . HIS A 1 219 ? -2.50944 -12.85721 35.71738 1.000 15.04232 209 HIS A CA 1
ATOM 2848 C C . HIS A 1 219 ? -1.60524 -13.27146 34.56266 1.000 16.11336 209 HIS A C 1
ATOM 2849 O O . HIS A 1 219 ? -1.68720 -12.71640 33.46472 1.000 17.27370 209 HIS A O 1
ATOM 2863 N N . VAL A 1 220 ? -0.73458 -14.25459 34.80825 1.000 17.16856 210 VAL A N 1
ATOM 2864 C CA . VAL A 1 220 ? 0.16542 -14.71554 33.75406 1.000 17.82693 210 VAL A CA 1
ATOM 2865 C C . VAL A 1 220 ? -0.60250 -15.44042 32.65689 1.000 19.17678 210 VAL A C 1
ATOM 2866 O O . VAL A 1 220 ? -0.17466 -15.45418 31.49613 1.000 20.25304 210 VAL A O 1
ATOM 2879 N N . ASP A 1 221 ? -1.72753 -16.06272 33.00226 1.000 17.42696 211 ASP A N 1
ATOM 2880 C CA . ASP A 1 221 ? -2.69457 -16.57559 32.03832 1.000 18.90550 211 ASP A CA 1
ATOM 2881 C C . ASP A 1 221 ? -4.07563 -16.44704 32.67680 1.000 18.26134 211 ASP A C 1
ATOM 2882 O O . ASP A 1 221 ? -4.21535 -15.98196 33.81232 1.000 19.13988 211 ASP A O 1
ATOM 2891 N N . GLN A 1 222 ? -5.10256 -16.88548 31.95225 1.000 21.70636 212 GLN A N 1
ATOM 2892 C CA A GLN A 1 222 ? -6.47365 -16.64320 32.38724 0.349 25.99084 212 GLN A CA 1
ATOM 2893 C CA B GLN A 1 222 ? -6.47373 -16.64276 32.38735 0.651 25.72511 212 GLN A CA 1
ATOM 2894 C C . GLN A 1 222 ? -6.87992 -17.45059 33.61348 1.000 23.86454 212 GLN A C 1
ATOM 2895 O O . GLN A 1 222 ? -7.95593 -17.19222 34.16447 1.000 26.64066 212 GLN A O 1
ATOM 2920 N N . VAL A 1 223 ? -6.06051 -18.40210 34.06620 1.000 22.60642 213 VAL A N 1
ATOM 2921 C CA . VAL A 1 223 ? -6.38687 -19.18566 35.25209 1.000 20.10614 213 VAL A CA 1
ATOM 2922 C C . VAL A 1 223 ? -5.29099 -19.17417 36.30768 1.000 19.81102 213 VAL A C 1
ATOM 2923 O O . VAL A 1 223 ? -5.42294 -19.86386 37.32080 1.000 22.10330 213 VAL A O 1
ATOM 2936 N N . THR A 1 224 ? -4.21613 -18.40692 36.11773 1.000 16.83995 214 THR A N 1
ATOM 2937 C CA . THR A 1 224 ? -3.05930 -18.44811 37.00118 1.000 16.66863 214 THR A CA 1
ATOM 2938 C C . THR A 1 224 ? -2.58805 -17.04643 37.35114 1.000 16.06651 214 THR A C 1
ATOM 2939 O O . THR A 1 224 ? -2.50149 -16.18236 36.47813 1.000 17.04458 214 THR A O 1
ATOM 2950 N N . THR A 1 225 ? -2.24092 -16.83886 38.62341 1.000 17.62920 215 THR A N 1
ATOM 2951 C CA . THR A 1 225 ? -1.70796 -15.56812 39.09119 1.000 18.81889 215 THR A CA 1
ATOM 2952 C C . THR A 1 225 ? -0.41147 -15.78104 39.86047 1.000 17.31355 215 THR A C 1
ATOM 2953 O O . THR A 1 225 ? -0.17308 -16.85223 40.42163 1.000 18.88167 215 THR A O 1
ATOM 2964 N N . VAL A 1 226 ? 0.42377 -14.73921 39.86933 1.000 18.04249 216 VAL A N 1
ATOM 2965 C CA . VAL A 1 226 ? 1.59495 -14.63589 40.73038 1.000 17.79239 216 VAL A CA 1
ATOM 2966 C C . VAL A 1 226 ? 1.52678 -13.27823 41.41455 1.000 17.18224 216 VAL A C 1
ATOM 2967 O O . VAL A 1 226 ? 0.94419 -12.33231 40.87859 1.000 18.40533 216 VAL A O 1
ATOM 2980 N N . LYS A 1 227 ? 2.13644 -13.17191 42.59430 1.000 19.67920 217 LYS A N 1
ATOM 2981 C CA . LYS A 1 227 ? 2.16063 -11.90895 43.32868 1.000 19.99297 217 LYS A CA 1
ATOM 2982 C C . LYS A 1 227 ? 3.33617 -11.04996 42.87306 1.000 20.05068 217 LYS A C 1
ATOM 2983 O O . LYS A 1 227 ? 4.46973 -11.53546 42.79537 1.000 22.22410 217 LYS A O 1
ATOM 3002 N N . VAL A 1 228 ? 3.06558 -9.77702 42.58304 1.000 18.73210 218 VAL A N 1
ATOM 3003 C CA . VAL A 1 228 ? 4.11535 -8.84018 42.16717 1.000 18.71372 218 VAL A CA 1
ATOM 3004 C C . VAL A 1 228 ? 3.91223 -7.51237 42.86739 1.000 17.23707 218 VAL A C 1
ATOM 3005 O O . VAL A 1 228 ? 2.78506 -7.12613 43.21253 1.000 17.56868 218 VAL A O 1
ATOM 3018 N N . PRO A 1 229 ? 5.00077 -6.76390 43.06731 1.000 16.65579 219 PRO A N 1
ATOM 3019 C CA . PRO A 1 229 ? 4.86820 -5.38570 43.56713 1.000 17.60060 219 PRO A CA 1
ATOM 3020 C C . PRO A 1 229 ? 4.16559 -4.50917 42.54162 1.000 17.30530 219 PRO A C 1
ATOM 3021 O O . PRO A 1 229 ? 4.58409 -4.42444 41.38524 1.000 18.23705 219 PRO A O 1
ATOM 3032 N N . MET A 1 230 ? 3.11230 -3.83174 42.98505 1.000 15.00033 220 MET A N 1
ATOM 3033 C CA . MET A 1 230 ? 2.22254 -3.08842 42.10643 1.000 15.52085 220 MET A CA 1
ATOM 3034 C C . MET A 1 230 ? 2.09467 -1.66897 42.63527 1.000 14.59250 220 MET A C 1
ATOM 3035 O O . MET A 1 230 ? 1.62413 -1.45614 43.75713 1.000 17.20732 220 MET A O 1
ATOM 3049 N N . MET A 1 231 ? 2.53857 -0.70561 41.84053 1.000 13.81535 221 MET A N 1
ATOM 3050 C CA . MET A 1 231 ? 2.34312 0.69547 42.16276 1.000 13.37825 221 MET A CA 1
ATOM 3051 C C . MET A 1 231 ? 0.90792 1.08353 41.84583 1.000 11.89963 221 MET A C 1
ATOM 3052 O O . MET A 1 231 ? 0.26072 0.48886 40.98224 1.000 14.08634 221 MET A O 1
ATOM 3066 N N . LYS A 1 232 ? 0.39770 2.08302 42.55616 1.000 12.22848 222 LYS A N 1
ATOM 3067 C CA . LYS A 1 232 ? -0.92018 2.57462 42.19156 1.000 14.08907 222 LYS A CA 1
ATOM 3068 C C . LYS A 1 232 ? -1.04700 4.05392 42.50311 1.000 12.92095 222 LYS A C 1
ATOM 3069 O O . LYS A 1 232 ? -0.37703 4.58357 43.39565 1.000 13.43095 222 LYS A O 1
ATOM 3088 N N . ARG A 1 233 ? -1.91157 4.71646 41.74089 1.000 12.51786 223 ARG A N 1
ATOM 3089 C CA A ARG A 1 233 ? -2.17926 6.12513 41.97976 0.583 14.79741 223 ARG A CA 1
ATOM 3090 C CA B ARG A 1 233 ? -2.17295 6.12666 41.96352 0.417 14.42097 223 ARG A CA 1
ATOM 3091 C C . ARG A 1 233 ? -3.50474 6.50079 41.33747 1.000 13.87351 223 ARG A C 1
ATOM 3092 O O . ARG A 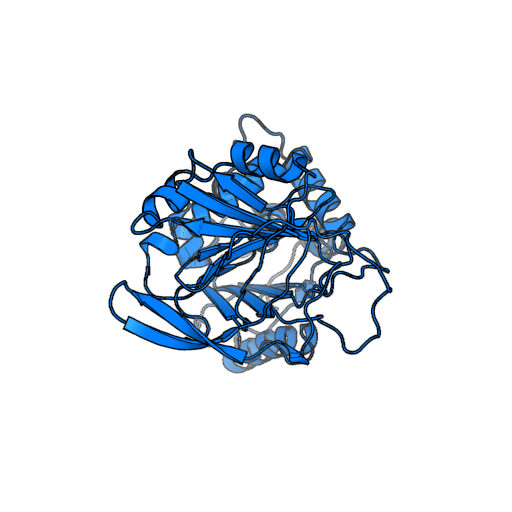1 233 ? -3.86709 5.98490 40.27458 1.000 13.33118 223 ARG A O 1
ATOM 3131 N N . LEU A 1 234 ? -4.22923 7.37608 42.02290 1.000 13.14716 224 LEU A N 1
ATOM 3132 C CA . LEU A 1 234 ? -5.43555 7.99858 41.50969 1.000 12.78702 224 LEU A CA 1
ATOM 3133 C C . LEU A 1 234 ? -5.01546 9.34468 40.94284 1.000 14.92858 224 LEU A C 1
ATOM 3134 O O . LEU A 1 234 ? -4.43060 10.16432 41.65775 1.000 16.30499 224 LEU A O 1
ATOM 3150 N N . GLY A 1 235 ? -5.30088 9.57075 39.66888 1.000 13.86581 225 GLY A N 1
ATOM 3151 C CA . GLY A 1 235 ? -4.82444 10.79269 39.05717 1.000 16.76047 225 GLY A CA 1
ATOM 3152 C C . GLY A 1 235 ? -5.55055 11.08352 37.76595 1.000 15.91587 225 GLY A C 1
ATOM 3153 O O . GLY A 1 235 ? -6.45858 10.35825 37.35433 1.000 14.94419 225 GLY A O 1
ATOM 3157 N N . MET A 1 236 ? -5.13698 12.17484 37.13334 1.000 16.73922 226 MET A N 1
ATOM 3158 C CA . MET A 1 236 ? -5.64424 12.56990 35.82652 1.000 16.55536 226 MET A CA 1
ATOM 3159 C C . MET A 1 236 ? -4.62313 12.11561 34.79424 1.000 15.92115 226 MET A C 1
ATOM 3160 O O . MET A 1 236 ? -3.50785 12.64785 34.73109 1.000 17.66588 226 MET A O 1
ATOM 3174 N N . PHE A 1 237 ? -5.00541 11.13473 33.98933 1.000 16.26071 227 PHE A N 1
ATOM 3175 C CA . PHE A 1 237 ? -4.06964 10.46657 33.10839 1.000 16.62108 227 PHE A CA 1
ATOM 3176 C C . PHE A 1 237 ? -4.44924 10.68803 31.65441 1.000 17.70535 227 PHE A C 1
ATOM 3177 O O . PHE A 1 237 ? -5.61779 10.90093 31.31751 1.000 18.86061 227 PHE A O 1
ATOM 3194 N N . ASN A 1 238 ? -3.43471 10.63478 30.80110 1.000 17.26387 228 ASN A N 1
ATOM 3195 C CA . ASN A 1 238 ? -3.61459 10.51822 29.36074 1.000 19.05263 228 ASN A CA 1
ATOM 3196 C C . ASN A 1 238 ? -3.87768 9.04370 29.09916 1.000 17.59482 228 ASN A C 1
ATOM 3197 O O . ASN A 1 238 ? -2.96501 8.25625 28.84297 1.000 16.04744 228 ASN A O 1
ATOM 3208 N N . ILE A 1 239 ? -5.14481 8.66267 29.17626 1.000 15.78754 229 ILE A N 1
ATOM 3209 C CA . ILE A 1 239 ? -5.54499 7.26645 29.08857 1.000 17.78231 229 ILE A CA 1
ATOM 3210 C C . ILE A 1 239 ? -6.84419 7.19318 28.30444 1.000 19.20090 229 ILE A C 1
ATOM 3211 O O . ILE A 1 239 ? -7.70162 8.07701 28.41117 1.000 23.45027 229 ILE A O 1
ATOM 3227 N N . GLN A 1 240 ? -6.97120 6.15265 27.48894 1.000 18.74774 230 GLN A N 1
ATOM 3228 C CA . GLN A 1 240 ? -8.17071 5.95603 26.69459 1.000 20.33731 230 GLN A CA 1
ATOM 3229 C C . GLN A 1 240 ? -8.28088 4.47845 26.36674 1.000 18.54055 230 GLN A C 1
ATOM 3230 O O . GLN A 1 240 ? -7.29453 3.73956 26.41851 1.000 18.55272 230 GLN A O 1
ATOM 3244 N N . HIS A 1 241 ? -9.49048 4.05306 26.02676 1.000 19.79294 231 HIS A N 1
ATOM 3245 C CA . HIS A 1 241 ? -9.69102 2.72092 25.48098 1.000 22.39854 231 HIS A CA 1
ATOM 3246 C C . HIS A 1 241 ? -9.80280 2.82938 23.96452 1.000 23.49016 231 HIS A C 1
ATOM 3247 O O . HIS A 1 241 ? -10.51596 3.69831 23.45004 1.000 23.16948 231 HIS A O 1
ATOM 3261 N N . SER A 1 242 ? -9.08161 1.96566 23.25548 1.000 20.39822 232 SER A N 1
ATOM 3262 C CA . SER A 1 242 ? -9.02302 1.99259 21.80021 1.000 22.72185 232 SER A CA 1
ATOM 3263 C C . SER A 1 242 ? -9.79629 0.80542 21.24693 1.000 23.76982 232 SER A C 1
ATOM 3264 O O . SER A 1 242 ? -9.41176 -0.34694 21.47183 1.000 24.06428 232 SER A O 1
ATOM 3272 N N . LYS A 1 243 ? -10.87749 1.08424 20.51543 1.000 26.82799 233 LYS A N 1
ATOM 3273 C CA . LYS A 1 243 ? -11.58801 0.00317 19.84047 1.000 31.06770 233 LYS A CA 1
ATOM 3274 C C . LYS A 1 243 ? -10.70527 -0.65279 18.78334 1.000 31.83885 233 LYS A C 1
ATOM 3275 O O . LYS A 1 243 ? -10.73377 -1.87690 18.61091 1.000 34.05195 233 LYS A O 1
ATOM 3282 N N . LYS A 1 244 ? -9.89628 0.14548 18.07974 1.000 30.69150 234 LYS A N 1
ATOM 3283 C CA . LYS A 1 244 ? -9.04793 -0.39230 17.01866 1.000 31.53369 234 LYS A CA 1
ATOM 3284 C C . LYS A 1 244 ? -8.05757 -1.41597 17.56184 1.000 29.96755 234 LYS A C 1
ATOM 3285 O O . LYS A 1 244 ? -7.85965 -2.48312 16.96824 1.000 31.32283 234 LYS A O 1
ATOM 3295 N N . LEU A 1 245 ? -7.40292 -1.09461 18.67515 1.000 27.34117 235 LEU A N 1
ATOM 3296 C CA . LEU A 1 245 ? -6.42106 -1.98455 19.27435 1.000 24.79078 235 LEU A CA 1
ATOM 3297 C C . LEU A 1 245 ? -7.02608 -2.93701 20.29668 1.000 24.34878 235 LEU A C 1
ATOM 3298 O O . LEU A 1 245 ? -6.32435 -3.83468 20.77611 1.000 25.47467 235 LEU A O 1
ATOM 3314 N N . SER A 1 246 ? -8.30240 -2.77156 20.63749 1.000 25.58542 236 SER A N 1
ATOM 3315 C CA . SER A 1 246 ? -8.93359 -3.58182 21.67501 1.000 24.98264 236 SER A CA 1
ATOM 3316 C C . SER A 1 246 ? -8.11218 -3.54109 22.95910 1.000 21.78552 236 SER A C 1
ATOM 3317 O O . SER A 1 246 ? -7.88314 -4.56546 23.60795 1.000 23.75327 236 SER A O 1
ATOM 3325 N N . SER A 1 247 ? -7.65761 -2.34120 23.32354 1.000 20.35322 237 SER A N 1
ATOM 3326 C CA . SER A 1 247 ? -6.72486 -2.18686 24.42501 1.000 18.80853 237 SER A CA 1
ATOM 3327 C C . SER A 1 247 ? -6.92797 -0.84511 25.10998 1.000 16.92717 237 SER A C 1
ATOM 3328 O O . SER A 1 247 ? -7.32595 0.13834 24.48124 1.000 18.95273 237 SER A O 1
ATOM 3336 N N . TRP A 1 248 ? -6.62785 -0.80696 26.40144 1.000 15.84728 238 TRP A N 1
ATOM 3337 C CA . TRP A 1 248 ? -6.40154 0.45829 27.07877 1.000 15.02166 238 TRP A CA 1
ATOM 3338 C C . TRP A 1 248 ? -5.03146 0.98423 26.67044 1.000 16.45236 238 TRP A C 1
ATOM 3339 O O . TRP A 1 248 ? -4.08130 0.21232 26.52357 1.000 16.97385 238 TRP A O 1
ATOM 3360 N N . VAL A 1 249 ? -4.92913 2.29877 26.49605 1.000 14.77900 239 VAL A N 1
ATOM 3361 C CA . VAL A 1 249 ? -3.68937 2.93959 26.06881 1.000 14.72361 239 VAL A CA 1
ATOM 3362 C C . VAL A 1 249 ? -3.37954 4.06317 27.04404 1.000 14.23943 239 VAL A C 1
ATOM 3363 O O . VAL A 1 249 ? -4.14660 5.02896 27.15137 1.000 15.29156 239 VAL A O 1
ATOM 3376 N N . LEU A 1 250 ? -2.25646 3.93750 27.74365 1.000 12.04976 240 LEU A N 1
ATOM 3377 C CA . LEU A 1 250 ? -1.81598 4.89062 28.75001 1.000 12.84197 240 LEU A CA 1
ATOM 3378 C C . LEU A 1 250 ? -0.51951 5.54674 28.30201 1.000 13.31242 240 LEU A C 1
ATOM 3379 O O . LEU A 1 250 ? 0.42836 4.85342 27.92274 1.000 12.79948 240 LEU A O 1
ATOM 3395 N N . LEU A 1 251 ? -0.47568 6.87646 28.36336 1.000 12.87331 241 LEU A N 1
ATOM 3396 C CA . LEU A 1 251 ? 0.74088 7.63118 28.09572 1.000 13.74174 241 LEU A CA 1
ATOM 3397 C C . LEU A 1 251 ? 1.15907 8.36714 29.36003 1.000 12.82083 241 LEU A C 1
ATOM 3398 O O . LEU A 1 251 ? 0.35784 9.10475 29.94485 1.000 14.43402 241 LEU A O 1
ATOM 3414 N N . MET A 1 252 ? 2.40932 8.17587 29.77579 1.000 12.57617 242 MET A N 1
ATOM 3415 C CA . MET A 1 252 ? 2.95935 8.87851 30.92592 1.000 13.58158 242 MET A CA 1
ATOM 3416 C C . MET A 1 252 ? 4.30980 9.46379 30.55621 1.000 12.55032 242 MET A C 1
ATOM 3417 O O . MET A 1 252 ? 5.17157 8.75564 30.02599 1.000 15.09668 242 MET A O 1
ATOM 3431 N N . LYS A 1 253 ? 4.49250 10.74548 30.85565 1.000 14.54142 243 LYS A N 1
ATOM 3432 C CA . LYS A 1 253 ? 5.71499 11.44005 30.50222 1.000 14.75046 243 LYS A CA 1
ATOM 3433 C C . LYS A 1 253 ? 6.78193 11.24171 31.56725 1.000 14.29788 243 LYS A C 1
ATOM 3434 O O . LYS A 1 253 ? 6.49404 11.15872 32.76588 1.000 16.14991 243 LYS A O 1
ATOM 3447 N N . TYR A 1 254 ? 8.02596 11.17802 31.11072 1.000 15.74458 244 TYR A N 1
ATOM 3448 C CA . TYR A 1 254 ? 9.18801 11.18225 31.97757 1.000 16.52170 244 TYR A CA 1
ATOM 3449 C C . TYR A 1 254 ? 9.76717 12.58902 32.02661 1.000 18.37415 244 TYR A C 1
ATOM 3450 O O . TYR A 1 254 ? 9.65127 13.35399 31.06498 1.000 21.51599 244 TYR A O 1
ATOM 3468 N N . LEU A 1 255 ? 10.42673 12.91191 33.13925 1.000 21.32456 245 LEU A N 1
ATOM 3469 C CA . LEU A 1 255 ? 11.27507 14.09514 33.17555 1.000 25.20631 245 LEU A CA 1
ATOM 3470 C C . LEU A 1 255 ? 12.36201 13.93802 32.11941 1.000 25.40926 245 LEU A C 1
ATOM 3471 O O . LEU A 1 255 ? 12.94935 12.86285 31.96131 1.000 26.16713 245 LEU A O 1
ATOM 3487 N N . GLY A 1 256 ? 12.61709 15.00884 31.38188 1.000 28.32277 246 GLY A N 1
ATOM 3488 C CA . GLY A 1 256 ? 13.45210 14.90225 30.20708 1.000 30.33604 246 GLY A CA 1
ATOM 3489 C C . GLY A 1 256 ? 12.59211 14.77126 28.96995 1.000 33.30488 246 GLY A C 1
ATOM 3490 O O . GLY A 1 256 ? 11.43487 15.20019 28.95861 1.000 37.79710 246 GLY A O 1
ATOM 3494 N N . ASN A 1 257 ? 13.12696 14.16821 27.92145 1.000 31.56502 247 ASN A N 1
ATOM 3495 C CA . ASN A 1 257 ? 12.42025 14.23275 26.65415 1.000 35.16273 247 ASN A CA 1
ATOM 3496 C C . ASN A 1 257 ? 11.86414 12.88648 26.22360 1.000 31.44161 247 ASN A C 1
ATOM 3497 O O . ASN A 1 257 ? 12.18622 12.41559 25.13031 1.000 36.77303 247 ASN A O 1
ATOM 3508 N N . ALA A 1 258 ? 11.01471 12.26328 27.03982 1.000 25.50153 248 ALA A N 1
ATOM 3509 C CA . ALA A 1 258 ? 10.47683 10.97278 26.63483 1.000 22.74570 248 ALA A CA 1
ATOM 3510 C C . ALA A 1 258 ? 9.12062 10.70397 27.27161 1.000 17.91661 248 ALA A C 1
ATOM 3511 O O . ALA A 1 258 ? 8.79238 11.21558 28.34611 1.000 17.97651 248 ALA A O 1
ATOM 3518 N N . THR A 1 259 ? 8.34821 9.84809 26.58929 1.000 16.53179 249 THR A N 1
ATOM 3519 C CA . THR A 1 259 ? 7.03587 9.39345 27.02705 1.000 16.93143 249 THR A CA 1
ATOM 3520 C C . THR A 1 259 ? 6.94913 7.88123 26.89800 1.000 15.21125 249 THR A C 1
ATOM 3521 O O . THR A 1 259 ? 7.37319 7.30312 25.89163 1.000 17.12020 249 THR A O 1
ATOM 3532 N N . ALA A 1 260 ? 6.40482 7.24905 27.92945 1.000 14.48917 250 ALA A N 1
ATOM 3533 C CA . ALA A 1 260 ? 6.08470 5.83264 27.89873 1.000 13.88396 250 ALA A CA 1
ATOM 3534 C C . ALA A 1 260 ? 4.63624 5.63521 27.47320 1.000 13.83391 250 ALA A C 1
ATOM 3535 O O . ALA A 1 260 ? 3.73206 6.33188 27.94880 1.000 14.35247 250 ALA A O 1
ATOM 3542 N N . ILE A 1 261 ? 4.42255 4.67548 26.57669 1.000 14.01844 251 ILE A N 1
ATOM 3543 C CA . ILE A 1 261 ? 3.09119 4.27102 26.15145 1.000 14.52570 251 ILE A CA 1
ATOM 3544 C C . ILE A 1 261 ? 2.89687 2.81130 26.53194 1.000 11.36876 251 ILE A C 1
ATOM 3545 O O . ILE A 1 261 ? 3.70593 1.95370 26.15652 1.000 13.76766 251 ILE A O 1
ATOM 3561 N N . PHE A 1 262 ? 1.82867 2.53189 27.27464 1.000 12.47049 252 PHE A N 1
ATOM 3562 C CA . PHE A 1 262 ? 1.52421 1.18585 27.72929 1.000 12.20269 252 PHE A CA 1
ATOM 3563 C C . PHE A 1 262 ? 0.21173 0.74316 27.10666 1.000 12.89169 252 PHE A C 1
ATOM 3564 O O . PHE A 1 262 ? -0.77404 1.49177 27.12905 1.000 15.34421 252 PHE A O 1
ATOM 3581 N N . PHE A 1 263 ? 0.19555 -0.47690 26.57294 1.000 13.27060 253 PHE A N 1
ATOM 3582 C CA . PHE A 1 263 ? -0.97178 -1.02013 25.89632 1.000 14.11017 253 PHE A CA 1
ATOM 3583 C C . PHE A 1 263 ? -1.43323 -2.25733 26.64923 1.000 16.39997 253 PHE A C 1
ATOM 3584 O O . PHE A 1 263 ? -0.70637 -3.25382 26.71132 1.000 16.86584 253 PHE A O 1
ATOM 3601 N N . LEU A 1 264 ? -2.64229 -2.20293 27.19264 1.000 15.71825 254 LEU A N 1
ATOM 3602 C CA . LEU A 1 264 ? -3.21661 -3.30681 27.95456 1.000 14.82951 254 LEU A CA 1
ATOM 3603 C C . LEU A 1 264 ? -4.31743 -3.94721 27.12704 1.000 17.35768 254 LEU A C 1
ATOM 3604 O O . LEU A 1 264 ? -5.41773 -3.38677 27.00803 1.000 16.60287 254 LEU A O 1
ATOM 3620 N N . PRO A 1 265 ? -4.08434 -5.12076 26.54409 1.000 17.52963 255 PRO A N 1
ATOM 3621 C CA . PRO A 1 265 ? -5.09971 -5.71380 25.66802 1.000 20.04314 255 PRO A CA 1
ATOM 3622 C C . PRO A 1 265 ? -6.29914 -6.23688 26.44207 1.000 21.32195 255 PRO A C 1
ATOM 3623 O O . PRO A 1 265 ? -6.18234 -6.71251 27.57491 1.000 22.64806 255 PRO A O 1
ATOM 3634 N N . ASP A 1 266 ? -7.46867 -6.12963 25.80819 1.000 24.45638 256 ASP A N 1
ATOM 3635 C CA . ASP A 1 266 ? -8.66968 -6.76435 26.32399 1.000 25.91206 256 ASP A CA 1
ATOM 3636 C C . ASP A 1 266 ? -8.46576 -8.27882 26.38173 1.000 25.49383 256 ASP A C 1
ATOM 3637 O O . ASP A 1 266 ? -7.57303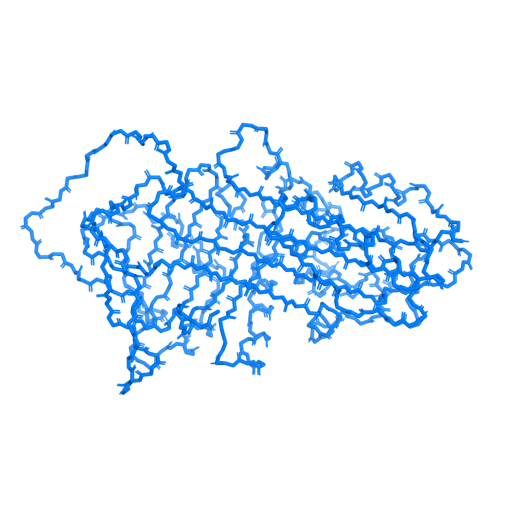 -8.83550 25.73600 1.000 27.69866 256 ASP A O 1
ATOM 3646 N N . GLU A 1 267 ? -9.32948 -8.95374 27.13994 1.000 27.76482 257 GLU A N 1
ATOM 3647 C CA . GLU A 1 267 ? -9.21403 -10.40016 27.29788 1.000 31.57293 257 GLU A CA 1
ATOM 3648 C C . GLU A 1 267 ? -9.07993 -11.07869 25.93864 1.000 32.28105 257 GLU A C 1
ATOM 3649 O O . GLU A 1 267 ? -9.89682 -10.87138 25.03832 1.000 32.22305 257 GLU A O 1
ATOM 3656 N N . GLY A 1 268 ? -8.01865 -11.87079 25.79153 1.000 31.71514 258 GLY A N 1
ATOM 3657 C CA . GLY A 1 268 ? -7.78682 -12.61758 24.57150 1.000 31.74405 258 GLY A CA 1
ATOM 3658 C C . GLY A 1 268 ? -7.38278 -11.80517 23.36369 1.000 32.33879 258 GLY A C 1
ATOM 3659 O O . GLY A 1 268 ? -7.47242 -12.30911 22.24042 1.000 34.60721 258 GLY A O 1
ATOM 3663 N N . LYS A 1 269 ? -6.92453 -10.56675 23.55381 1.000 28.33875 259 LYS A N 1
ATOM 3664 C CA . LYS A 1 269 ? -6.63195 -9.67669 22.43637 1.000 28.39105 259 LYS A CA 1
ATOM 3665 C C . LYS A 1 269 ? -5.16338 -9.27138 22.33366 1.000 26.61978 259 LYS A C 1
ATOM 3666 O O . LYS A 1 269 ? -4.84286 -8.34649 21.57663 1.000 25.73568 259 LYS A O 1
ATOM 3685 N N . LEU A 1 270 ? -4.25908 -9.92805 23.06127 1.000 24.71196 260 LEU A N 1
ATOM 3686 C CA . LEU A 1 270 ? -2.84928 -9.55527 22.97321 1.000 24.83000 260 LEU A CA 1
ATOM 3687 C C . LEU A 1 270 ? -2.33841 -9.67265 21.53980 1.000 24.78016 260 LEU A C 1
ATOM 3688 O O . LEU A 1 270 ? -1.67362 -8.76334 21.02778 1.000 23.49588 260 LEU A O 1
ATOM 3704 N N . GLN A 1 271 ? -2.64362 -10.78835 20.87240 1.000 27.13848 261 GLN A N 1
ATOM 3705 C CA . GLN A 1 271 ? -2.18360 -10.97148 19.49862 1.000 30.96489 261 GLN A CA 1
ATOM 3706 C C . GLN A 1 271 ? -2.78281 -9.92339 18.56800 1.000 28.07281 261 GLN A C 1
ATOM 3707 O O . GLN A 1 271 ? -2.09064 -9.38952 17.69406 1.000 28.80966 261 GLN A O 1
ATOM 3721 N N . HIS A 1 272 ? -4.06696 -9.61219 18.74026 1.000 29.36495 262 HIS A N 1
ATOM 3722 C CA . HIS A 1 272 ? -4.68479 -8.56072 17.93918 1.000 30.70963 262 HIS A CA 1
ATOM 3723 C C . HIS A 1 272 ? -3.95569 -7.23389 18.12043 1.000 28.66988 262 HIS A C 1
ATOM 3724 O O . HIS A 1 272 ? -3.64430 -6.54327 17.14266 1.000 26.62261 262 HIS A O 1
ATOM 3738 N N . LEU A 1 273 ? -3.68479 -6.85767 19.37282 1.000 26.51976 263 LEU A N 1
ATOM 3739 C CA . LEU A 1 273 ? -2.94822 -5.62749 19.64983 1.000 24.99301 263 LEU A CA 1
ATOM 3740 C C . LEU A 1 273 ? -1.60642 -5.60996 18.93025 1.000 23.25647 263 LEU A C 1
ATOM 3741 O O . LEU A 1 273 ? -1.25472 -4.62362 18.27280 1.000 25.12991 263 LEU A O 1
ATOM 3757 N N . GLU A 1 274 ? -0.83063 -6.68811 19.05939 1.000 23.08791 264 GLU A N 1
ATOM 3758 C CA . GLU A 1 274 ? 0.47911 -6.72645 18.41800 1.000 25.86192 264 GLU A CA 1
ATOM 3759 C C . GLU A 1 274 ? 0.35321 -6.60809 16.90436 1.000 27.60156 264 GLU A C 1
ATOM 3760 O O . GLU A 1 274 ? 1.19607 -5.98007 16.25097 1.000 29.51209 264 GLU A O 1
ATOM 3772 N N . ASN A 1 275 ? -0.69874 -7.20393 16.32988 1.000 28.71497 265 ASN A N 1
ATOM 3773 C CA . ASN A 1 275 ? -0.87095 -7.17830 14.88214 1.000 30.28365 265 ASN A CA 1
ATOM 3774 C C . ASN A 1 275 ? -1.32145 -5.81017 14.37697 1.000 31.23881 265 ASN A C 1
ATOM 3775 O O . ASN A 1 275 ? -1.07806 -5.47099 13.21404 1.000 32.50468 265 ASN A O 1
ATOM 3786 N N . GLU A 1 276 ? -2.00289 -5.02186 15.20566 1.000 31.47604 266 GLU A N 1
ATOM 3787 C CA . GLU A 1 276 ? -2.61293 -3.79050 14.71972 1.000 35.74974 266 GLU A CA 1
ATOM 3788 C C . GLU A 1 276 ? -1.76133 -2.54718 14.93857 1.000 33.86005 266 GLU A C 1
ATOM 3789 O O . GLU A 1 276 ? -2.06859 -1.50107 14.35877 1.000 33.82329 266 GLU A O 1
ATOM 3798 N N . LEU A 1 277 ? -0.70917 -2.62553 15.74450 1.000 30.78903 267 LEU A N 1
ATOM 3799 C CA . LEU A 1 277 ? 0.09205 -1.44041 16.00899 1.000 31.34141 267 LEU A CA 1
ATOM 3800 C C . LEU A 1 277 ? 0.69781 -0.90907 14.71878 1.000 31.74670 267 LEU A C 1
ATOM 3801 O O . LEU A 1 277 ? 1.29783 -1.65956 13.94467 1.000 32.94146 267 LEU A O 1
ATOM 3817 N N . THR A 1 278 ? 0.53139 0.39131 14.48739 1.000 31.06506 268 THR A N 1
ATOM 3818 C CA . THR A 1 278 ? 1.15978 1.06521 13.36376 1.000 30.18619 268 THR A CA 1
ATOM 3819 C C . THR A 1 278 ? 1.68720 2.41007 13.84491 1.000 28.66760 268 THR A C 1
ATOM 3820 O O . THR A 1 278 ? 1.27952 2.91946 14.89145 1.000 28.97014 268 THR A O 1
ATOM 3831 N N . HIS A 1 279 ? 2.58285 2.99861 13.05148 1.000 29.17031 269 HIS A N 1
ATOM 3832 C CA . HIS A 1 279 ? 3.12954 4.30556 13.40399 1.000 31.25472 269 HIS A CA 1
ATOM 3833 C C . HIS A 1 279 ? 2.03956 5.37179 13.45354 1.000 32.01777 269 HIS A C 1
ATOM 3834 O O . HIS A 1 279 ? 2.02330 6.20849 14.36400 1.000 31.00983 269 HIS A O 1
ATOM 3848 N N . ASP A 1 280 ? 1.11397 5.35693 12.49046 1.000 32.34195 270 ASP A N 1
ATOM 3849 C CA . ASP A 1 280 ? 0.07743 6.38604 12.45718 1.000 36.00756 270 ASP A CA 1
ATOM 3850 C C . ASP A 1 280 ? -0.82128 6.31137 13.68908 1.000 30.70732 270 ASP A C 1
ATOM 3851 O O . ASP A 1 280 ? -1.26166 7.34297 14.20932 1.000 30.56492 270 ASP A O 1
ATOM 3860 N N . ILE A 1 281 ? -1.10637 5.10062 14.17059 1.000 28.78896 271 ILE A N 1
ATOM 3861 C CA . ILE A 1 281 ? -1.90997 4.95821 15.38256 1.000 29.23061 271 ILE A CA 1
ATOM 3862 C C . ILE A 1 281 ? -1.17886 5.55377 16.57690 1.000 26.89090 271 ILE A C 1
ATOM 3863 O O . ILE A 1 281 ? -1.77514 6.26236 17.40052 1.000 25.47775 271 ILE A O 1
ATOM 3879 N N . ILE A 1 282 ? 0.12499 5.28434 16.68555 1.000 25.85942 272 ILE A N 1
ATOM 3880 C CA . ILE A 1 282 ? 0.90792 5.83595 17.78578 1.000 28.08320 272 ILE A CA 1
ATOM 3881 C C . ILE A 1 282 ? 0.91646 7.35592 17.71432 1.000 28.36221 272 ILE A C 1
ATOM 3882 O O . ILE A 1 282 ? 0.81605 8.04510 18.73715 1.000 27.61468 272 ILE A O 1
ATOM 3898 N N . THR A 1 283 ? 1.05785 7.90064 16.50398 1.000 29.22271 273 THR A N 1
ATOM 3899 C CA . THR A 1 283 ? 1.10909 9.34785 16.34245 1.000 30.29382 273 THR A CA 1
ATOM 3900 C C . THR A 1 283 ? -0.16460 9.99617 16.85828 1.000 28.22546 273 THR A C 1
ATOM 3901 O O . THR A 1 283 ? -0.11527 11.03201 17.53097 1.000 28.62798 273 THR A O 1
ATOM 3912 N N . LYS A 1 284 ? -1.31746 9.39673 16.55758 1.000 28.50458 274 LYS A N 1
ATOM 3913 C CA . LYS A 1 284 ? -2.57848 9.95288 17.03252 1.000 30.87015 274 LYS A CA 1
ATOM 3914 C C . LYS A 1 284 ? -2.63925 9.95557 18.55551 1.000 28.69909 274 LYS A C 1
ATOM 3915 O O . LYS A 1 284 ? -3.13269 10.91581 19.15923 1.000 29.42260 274 LYS A O 1
ATOM 3925 N N . PHE A 1 285 ? -2.13841 8.89430 19.19899 1.000 25.69103 275 PHE A N 1
ATOM 3926 C CA . PHE A 1 285 ? -2.14274 8.86518 20.65904 1.000 25.08013 275 PHE A CA 1
ATOM 3927 C C . PHE A 1 285 ? -1.27163 9.98008 21.22572 1.000 23.49083 275 PHE A C 1
ATOM 3928 O O . PHE A 1 285 ? -1.63820 10.63050 22.21207 1.000 24.90375 275 PHE A O 1
ATOM 3945 N N . LEU A 1 286 ? -0.10666 10.20979 20.61469 1.000 26.30410 276 LEU A N 1
ATOM 3946 C CA . LEU A 1 286 ? 0.81894 11.21466 21.11888 1.000 25.85164 276 LEU A CA 1
ATOM 3947 C C . LEU A 1 286 ? 0.29280 12.63229 20.94593 1.000 31.21228 276 LEU A C 1
ATOM 3948 O O . LEU A 1 286 ? 0.82761 13.55539 21.56895 1.000 32.86763 276 LEU A O 1
ATOM 3964 N N . GLU A 1 287 ? -0.73516 12.82592 20.12467 1.000 33.26309 277 GLU A N 1
ATOM 3965 C CA . GLU A 1 287 ? -1.32734 14.13948 19.91704 1.000 38.88163 277 GLU A CA 1
ATOM 3966 C C . GLU A 1 287 ? -2.54713 14.39604 20.79821 1.000 38.73473 277 GLU A C 1
ATOM 3967 O O . GLU A 1 287 ? -3.17031 15.45535 20.66728 1.000 40.42394 277 GLU A O 1
ATOM 3979 N N . ASN A 1 288 ? -2.88588 13.48182 21.71036 1.000 40.30290 278 ASN A N 1
ATOM 3980 C CA . ASN A 1 288 ? -4.17258 13.55601 22.39971 1.000 41.07718 278 ASN A CA 1
ATOM 3981 C C . ASN A 1 288 ? -4.19882 14.62959 23.48501 1.000 46.09846 278 ASN A C 1
ATOM 3982 O O . ASN A 1 288 ? -5.08937 15.48577 23.50565 1.000 48.76947 278 ASN A O 1
ATOM 3993 N N . GLU A 1 289 ? -3.27159 14.55821 24.43488 1.000 49.65147 279 GLU A N 1
ATOM 3994 C CA . GLU A 1 289 ? -3.19290 15.54293 25.50805 1.000 53.07282 279 GLU A CA 1
ATOM 3995 C C . GLU A 1 289 ? -4.30095 15.43135 26.55395 1.000 54.39943 279 GLU A C 1
ATOM 3996 O O . GLU A 1 289 ? -4.02663 15.59514 27.74704 1.000 58.09425 279 GLU A O 1
ATOM 4000 N N . ASP A 1 290 ? -5.53900 15.15215 26.13471 1.000 51.26487 280 ASP A N 1
ATOM 4001 C CA . ASP A 1 290 ? -6.66431 15.11022 27.06511 1.000 47.54852 280 ASP A CA 1
ATOM 4002 C C . ASP A 1 290 ? -6.38071 14.17161 28.23433 1.000 39.61874 280 ASP A C 1
ATOM 4003 O O . ASP A 1 290 ? -5.72255 13.13923 28.08413 1.000 38.83454 280 ASP A O 1
ATOM 4012 N N . ARG A 1 291 ? -6.91824 14.51706 29.40552 1.000 33.52081 281 ARG A N 1
ATOM 4013 C CA . ARG A 1 291 ? -6.70750 13.74089 30.62038 1.000 30.36820 281 ARG A CA 1
ATOM 4014 C C . ARG A 1 291 ? -8.04157 13.42119 31.28303 1.000 29.28826 281 ARG A C 1
ATOM 4015 O O . ARG A 1 291 ? -8.95876 14.24754 31.29327 1.000 30.74105 281 ARG A O 1
ATOM 4036 N N . ARG A 1 292 ? -8.14555 12.20852 31.82161 1.000 22.63031 282 ARG A N 1
ATOM 4037 C CA A ARG A 1 292 ? -9.32237 11.77748 32.55799 0.467 22.76402 282 ARG A CA 1
ATOM 4038 C CA B ARG A 1 292 ? -9.32283 11.77424 32.55645 0.533 21.32436 282 ARG A CA 1
ATOM 4039 C C . ARG A 1 292 ? -8.88020 11.07847 33.83496 1.000 18.56892 282 ARG A C 1
ATOM 4040 O O . ARG A 1 292 ? -7.74648 10.61049 33.95337 1.000 15.79227 282 ARG A O 1
ATOM 4079 N N . SER A 1 293 ? -9.79181 11.00601 34.79443 1.000 15.11875 283 SER A N 1
ATOM 4080 C CA A SER A 1 293 ? -9.45315 10.35729 36.04882 0.688 15.90563 283 SER A CA 1
ATOM 4081 C CA B SER A 1 293 ? -9.51315 10.35032 36.06408 0.312 15.38179 283 SER A CA 1
ATOM 4082 C C . SER A 1 293 ? -9.40501 8.84458 35.87130 1.000 16.75023 283 SER A C 1
ATOM 4083 O O . SER A 1 293 ? -10.16491 8.25150 35.10112 1.000 16.88137 283 SER A O 1
ATOM 4098 N N . ALA A 1 294 ? -8.46996 8.22484 36.57832 1.000 15.32574 284 ALA A N 1
ATOM 4099 C CA . ALA A 1 294 ? -8.38071 6.77560 36.58567 1.000 14.09735 284 ALA A CA 1
ATOM 4100 C C . ALA A 1 294 ? -7.59700 6.34335 37.81208 1.000 13.25513 284 ALA A C 1
ATOM 4101 O O . ALA A 1 294 ? -6.74580 7.08276 38.31462 1.000 14.30187 284 ALA A O 1
ATOM 4108 N N . SER A 1 295 ? -7.92686 5.15139 38.30377 1.000 14.05534 285 SER A N 1
ATOM 4109 C CA A SER A 1 295 ? -7.18018 4.49509 39.37387 0.465 14.38150 285 SER A CA 1
ATOM 4110 C CA B SER A 1 295 ? -7.18574 4.49372 39.37531 0.535 15.80011 285 SER A CA 1
ATOM 4111 C C . SER A 1 295 ? -6.25140 3.49919 38.69472 1.000 14.62904 285 SER A C 1
ATOM 4112 O O . SER A 1 295 ? -6.67613 2.41794 38.27839 1.000 17.37319 285 SER A O 1
ATOM 4127 N N . LEU A 1 296 ? -4.98601 3.87748 38.57032 1.000 13.28624 286 LEU A N 1
ATOM 4128 C CA . LEU A 1 296 ? -4.01350 3.12100 37.79879 1.000 13.61324 286 LEU A CA 1
ATOM 4129 C C . LEU A 1 296 ? -3.19597 2.20545 38.69344 1.000 12.14468 286 LEU A C 1
ATOM 4130 O O . LEU A 1 296 ? -2.68072 2.63512 39.72678 1.000 13.79925 286 LEU A O 1
ATOM 4146 N N . HIS A 1 297 ? -3.04763 0.95699 38.26407 1.000 11.89412 287 HIS A N 1
ATOM 4147 C CA . HIS A 1 297 ? -2.19326 -0.02382 38.91943 1.000 12.47373 287 HIS A CA 1
ATOM 4148 C C . HIS A 1 297 ? -1.17078 -0.46737 37.88319 1.000 12.48330 287 HIS A C 1
ATOM 4149 O O . HIS A 1 297 ? -1.54710 -0.94483 36.80758 1.000 13.45210 287 HIS A O 1
ATOM 4164 N N . LEU A 1 298 ? 0.11481 -0.28936 38.19248 1.000 11.86005 288 LEU A N 1
ATOM 4165 C CA . LEU A 1 298 ? 1.18989 -0.57640 37.23154 1.000 10.54719 288 LEU A CA 1
ATOM 4166 C C . LEU A 1 298 ? 2.31784 -1.28157 37.97035 1.000 11.58091 288 LEU A C 1
ATOM 4167 O O . LEU A 1 298 ? 2.76334 -0.79241 39.01514 1.000 13.98068 288 LEU A O 1
ATOM 4183 N N . PRO A 1 299 ? 2.81061 -2.41216 37.46989 1.000 12.41299 289 PRO A N 1
ATOM 4184 C CA . PRO A 1 299 ? 3.86085 -3.11778 38.21328 1.000 13.61813 289 PRO A CA 1
ATOM 4185 C C . PRO A 1 299 ? 5.18754 -2.37637 38.20756 1.000 13.42638 289 PRO A C 1
ATOM 4186 O O . PRO A 1 299 ? 5.55392 -1.71945 37.23305 1.000 15.12315 289 PRO A O 1
ATOM 4197 N N . LYS A 1 300 ? 5.91130 -2.47678 39.32243 1.000 15.53975 290 LYS A N 1
ATOM 4198 C CA . LYS A 1 300 ? 7.33645 -2.19150 39.26352 1.000 18.28748 290 LYS A CA 1
ATOM 4199 C C . LYS A 1 300 ? 7.96899 -3.18422 38.29920 1.000 20.44819 290 LYS A C 1
ATOM 4200 O O . LYS A 1 300 ? 7.51164 -4.32201 38.16063 1.000 22.99259 290 LYS A O 1
ATOM 4219 N N . LEU A 1 301 ? 8.99616 -2.74538 37.59130 1.000 22.14273 291 LEU A N 1
ATOM 4220 C CA . LEU A 1 301 ? 9.61562 -3.62868 36.62407 1.000 22.29796 291 LEU A CA 1
ATOM 4221 C C . LEU A 1 301 ? 11.12204 -3.48024 36.70376 1.000 18.79318 291 LEU A C 1
ATOM 4222 O O . LEU A 1 301 ? 11.64134 -2.37098 36.83535 1.000 18.11086 291 LEU A O 1
ATOM 4238 N N . SER A 1 302 ? 11.81535 -4.60258 36.63153 1.000 21.62494 292 SER A N 1
ATOM 4239 C CA A SER A 1 302 ? 13.25696 -4.64776 36.40682 0.534 25.69607 292 SER A CA 1
ATOM 4240 C CA B SER A 1 302 ? 13.25799 -4.64928 36.40933 0.466 25.28810 292 SER A CA 1
ATOM 4241 C C . SER A 1 302 ? 13.42546 -5.73644 35.35608 1.000 25.72766 292 SER A C 1
ATOM 4242 O O . SER A 1 302 ? 13.34337 -6.92710 35.67011 1.000 28.36407 292 SER A O 1
ATOM 4255 N N . ILE A 1 303 ? 13.61281 -5.34400 34.10486 1.000 23.61976 293 ILE A N 1
ATOM 4256 C CA . ILE A 1 303 ? 13.70167 -6.32255 33.03464 1.000 25.83618 293 ILE A CA 1
ATOM 4257 C C . ILE A 1 303 ? 14.92321 -6.02982 32.18263 1.000 25.96444 293 ILE A C 1
ATOM 4258 O O . ILE A 1 303 ? 15.37534 -4.88629 32.06656 1.000 24.48799 293 ILE A O 1
ATOM 4274 N N . THR A 1 304 ? 15.47122 -7.08665 31.60606 1.000 27.55415 294 THR A N 1
ATOM 4275 C CA . THR A 1 304 ? 16.57273 -6.97482 30.67190 1.000 29.60196 294 THR A CA 1
ATOM 4276 C C . THR A 1 304 ? 16.23743 -7.78396 29.43128 1.000 28.62785 294 THR A C 1
ATOM 4277 O O . THR A 1 304 ? 15.46818 -8.74964 29.48337 1.000 31.99358 294 THR A O 1
ATOM 4288 N N . GLY A 1 305 ? 16.80753 -7.35777 28.31186 1.000 23.41430 295 GLY A N 1
ATOM 4289 C CA . GLY A 1 305 ? 16.79084 -8.13796 27.09511 1.000 21.59319 295 GLY A CA 1
ATOM 4290 C C . GLY A 1 305 ? 18.19034 -8.24950 26.53112 1.000 21.90902 295 GLY A C 1
ATOM 4291 O O . GLY A 1 305 ? 18.90930 -7.25086 26.44042 1.000 23.29275 295 GLY A O 1
ATOM 4295 N N . THR A 1 306 ? 18.59721 -9.46247 26.16942 1.000 21.20603 296 THR A N 1
ATOM 4296 C CA . THR A 1 306 ? 19.90648 -9.71122 25.57913 1.000 22.31936 296 THR A CA 1
ATOM 4297 C C . THR A 1 306 ? 19.69034 -10.45459 24.27298 1.000 22.62716 296 THR A C 1
ATOM 4298 O O . THR A 1 306 ? 19.08297 -11.53032 24.26501 1.000 23.83483 296 THR A O 1
ATOM 4309 N N . TYR A 1 307 ? 20.19241 -9.89338 23.17559 1.000 20.26690 297 TYR A N 1
ATOM 4310 C CA . TYR A 1 307 ? 19.93303 -10.44303 21.85295 1.000 21.10063 297 TYR A CA 1
ATOM 4311 C C . TYR A 1 307 ? 21.20438 -10.58631 21.03640 1.000 20.97190 297 TYR A C 1
ATOM 4312 O O . TYR A 1 307 ? 22.05910 -9.69705 21.02134 1.000 20.96631 297 TYR A O 1
ATOM 4330 N N . ASP A 1 308 ? 21.31336 -11.73446 20.37080 1.000 20.66120 298 ASP A N 1
ATOM 4331 C CA . ASP A 1 308 ? 22.33792 -11.98710 19.36542 1.000 21.71146 298 ASP A CA 1
ATOM 4332 C C . ASP A 1 308 ? 21.86266 -11.35897 18.06350 1.000 21.99022 298 ASP A C 1
ATOM 4333 O O . ASP A 1 308 ? 20.96102 -11.88609 17.40410 1.000 23.07689 298 ASP A O 1
ATOM 4342 N N . LEU A 1 309 ? 22.47005 -10.22982 17.69325 1.000 20.36919 299 LEU A N 1
ATOM 4343 C CA . LEU A 1 309 ? 21.99674 -9.47844 16.53698 1.000 17.65102 299 LEU A CA 1
ATOM 4344 C C . LEU A 1 309 ? 22.30515 -10.18254 15.21957 1.000 20.00074 299 LEU A C 1
ATOM 4345 O O . LEU A 1 309 ? 21.61581 -9.94720 14.22218 1.000 20.21622 299 LEU A O 1
ATOM 4361 N N . LYS A 1 310 ? 23.33243 -11.03033 15.17486 1.000 21.50871 300 LYS A N 1
ATOM 4362 C CA . LYS A 1 310 ? 23.56052 -11.78523 13.94640 1.000 22.93533 300 LYS A CA 1
ATOM 4363 C C . LYS A 1 310 ? 22.35743 -12.66346 13.62992 1.000 24.44318 300 LYS A C 1
ATOM 4364 O O . LYS A 1 310 ? 21.89372 -12.71149 12.48380 1.000 24.96430 300 LYS A O 1
ATOM 4383 N N . SER A 1 311 ? 21.82630 -13.34735 14.64019 1.000 24.36942 301 SER A N 1
ATOM 4384 C CA . SER A 1 311 ? 20.66289 -14.19711 14.43035 1.000 25.19084 301 SER A CA 1
ATOM 4385 C C . SER A 1 311 ? 19.42202 -13.35973 14.15741 1.000 24.30642 301 SER A C 1
ATOM 4386 O O . SER A 1 311 ? 18.70274 -13.59222 13.17950 1.000 26.50371 301 SER A O 1
ATOM 4394 N N . VAL A 1 312 ? 19.17392 -12.35904 14.99761 1.000 22.71176 302 VAL A N 1
ATOM 4395 C CA . VAL A 1 312 ? 17.92585 -11.61064 14.91601 1.000 23.87471 302 VAL A CA 1
ATOM 4396 C C . VAL A 1 312 ? 17.87708 -10.77653 13.64280 1.000 22.45878 302 VAL A C 1
ATOM 4397 O O . VAL A 1 312 ? 16.89402 -10.81243 12.89463 1.000 22.73793 302 VAL A O 1
ATOM 4410 N N . LEU A 1 313 ? 18.92309 -9.99631 13.38510 1.000 21.45086 303 LEU A N 1
ATOM 4411 C CA . LEU A 1 313 ? 18.92540 -9.17868 12.18119 1.000 20.86165 303 LEU A CA 1
ATOM 4412 C C . LEU A 1 313 ? 19.06603 -10.02190 10.92214 1.000 24.25629 303 LEU A C 1
ATOM 4413 O O . LEU A 1 313 ? 18.64653 -9.58152 9.84693 1.000 25.39052 303 LEU A O 1
ATOM 4429 N N . GLY A 1 314 ? 19.63610 -11.22278 11.02853 1.000 25.00635 304 GLY A N 1
ATOM 4430 C CA . GLY A 1 314 ? 19.66595 -12.10846 9.87790 1.000 25.14075 304 GLY A CA 1
ATOM 4431 C C . GLY A 1 314 ? 18.27293 -12.44656 9.38697 1.000 27.24348 304 GLY A C 1
ATOM 4432 O O . GLY A 1 314 ? 18.03030 -12.53445 8.18001 1.000 28.61473 304 GLY A O 1
ATOM 4436 N N . GLN A 1 315 ? 17.33560 -12.63141 10.31973 1.000 27.46498 305 GLN A N 1
ATOM 4437 C CA . GLN A 1 315 ? 15.94973 -12.88783 9.95700 1.000 31.81522 305 GLN A CA 1
ATOM 4438 C C . GLN A 1 315 ? 15.27635 -11.66456 9.35249 1.000 31.84146 305 GLN A C 1
ATOM 4439 O O . GLN A 1 315 ? 14.24400 -11.80750 8.68894 1.000 33.08624 305 GLN A O 1
ATOM 4453 N N . LEU A 1 316 ? 15.82169 -10.47121 9.57532 1.000 30.10722 306 LEU A N 1
ATOM 4454 C CA . LEU A 1 316 ? 15.32593 -9.26842 8.92114 1.000 29.40185 306 LEU A CA 1
ATOM 4455 C C . LEU A 1 316 ? 16.04137 -8.98194 7.60640 1.000 29.06230 306 LEU A C 1
ATOM 4456 O O . LEU A 1 316 ? 15.77452 -7.95056 6.98161 1.000 29.35948 306 LEU A O 1
ATOM 4472 N N . GLY A 1 317 ? 16.95100 -9.85387 7.18127 1.000 29.48062 307 GLY A N 1
ATOM 4473 C CA . GLY A 1 317 ? 17.59193 -9.72244 5.89190 1.000 28.83322 307 GLY A CA 1
ATOM 4474 C C . GLY A 1 317 ? 18.99927 -9.17318 5.91138 1.000 27.53084 307 GLY A C 1
ATOM 4475 O O . GLY A 1 317 ? 19.57796 -8.97301 4.83642 1.000 30.24092 307 GLY A O 1
ATOM 4479 N N . ILE A 1 318 ? 19.57067 -8.92935 7.08558 1.000 24.99094 308 ILE A N 1
ATOM 4480 C CA . ILE A 1 318 ? 20.93839 -8.43787 7.21092 1.000 25.44857 308 ILE A CA 1
ATOM 4481 C C . ILE A 1 318 ? 21.82918 -9.65401 7.44161 1.000 25.98045 308 ILE A C 1
ATOM 4482 O O . ILE A 1 318 ? 21.93097 -10.16148 8.56270 1.000 26.95369 308 ILE A O 1
ATOM 4498 N N . THR A 1 319 ? 22.49369 -10.11745 6.37605 1.000 27.23869 309 THR A N 1
ATOM 4499 C CA . THR A 1 319 ? 23.30822 -11.32642 6.45961 1.000 29.74101 309 THR A CA 1
ATOM 4500 C C . THR A 1 319 ? 24.72629 -11.16113 5.92588 1.000 26.93857 309 THR A C 1
ATOM 4501 O O . THR A 1 319 ? 25.65664 -11.74120 6.49236 1.000 28.55939 309 THR A O 1
ATOM 4512 N N . LYS A 1 320 ? 24.92245 -10.38455 4.85828 1.000 25.83319 310 LYS A N 1
ATOM 4513 C CA . LYS A 1 320 ? 26.22895 -10.36278 4.20274 1.000 26.76448 310 LYS A CA 1
ATOM 4514 C C . LYS A 1 320 ? 27.32057 -9.81123 5.11882 1.000 23.24381 310 LYS A C 1
ATOM 4515 O O . LYS A 1 320 ? 28.45504 -10.30116 5.10049 1.000 25.22969 310 LYS A O 1
ATOM 4522 N N . VAL A 1 321 ? 26.99964 -8.80761 5.94056 1.000 24.05861 311 VAL A N 1
ATOM 4523 C CA . VAL A 1 321 ? 28.02296 -8.20055 6.78918 1.000 21.33547 311 VAL A CA 1
ATOM 4524 C C . VAL A 1 321 ? 28.54690 -9.18154 7.82961 1.000 21.35068 311 VAL A C 1
ATOM 4525 O O . VAL A 1 321 ? 29.66970 -9.01255 8.33097 1.000 21.86893 311 VAL A O 1
ATOM 4538 N N . PHE A 1 322 ? 27.76001 -10.20495 8.15740 1.000 21.09054 312 PHE A N 1
ATOM 4539 C CA . PHE A 1 322 ? 28.15976 -11.25426 9.07863 1.000 24.00100 312 PHE A CA 1
ATOM 4540 C C . PHE A 1 322 ? 28.80032 -12.44739 8.37530 1.000 26.55395 312 PHE A C 1
ATOM 4541 O O . PHE A 1 322 ? 29.15611 -13.42201 9.04816 1.000 27.31172 312 PHE A O 1
ATOM 4558 N N . SER A 1 323 ? 28.94207 -12.40036 7.05021 1.000 28.42536 313 SER A N 1
ATOM 4559 C CA . SER A 1 323 ? 29.38490 -13.52934 6.24454 1.000 31.24671 313 SER A CA 1
ATOM 4560 C C . SER A 1 323 ? 30.76403 -13.25916 5.65641 1.000 31.16278 313 SER A C 1
ATOM 4561 O O . SER A 1 323 ? 31.24214 -12.12411 5.61601 1.000 30.68611 313 SER A O 1
ATOM 4569 N N . ASN A 1 324 ? 31.39035 -14.32858 5.15985 1.000 34.78126 314 ASN A N 1
ATOM 4570 C CA . ASN A 1 324 ? 32.71535 -14.19431 4.56178 1.000 37.18697 314 ASN A CA 1
ATOM 4571 C C . ASN A 1 324 ? 32.70163 -13.28900 3.33486 1.000 38.55843 314 ASN A C 1
ATOM 4572 O O . ASN A 1 324 ? 33.72967 -12.69582 2.99022 1.000 41.71591 314 ASN A O 1
ATOM 4583 N N . GLY A 1 325 ? 31.56603 -13.16225 2.66628 1.000 39.12898 315 GLY A N 1
ATOM 4584 C CA . GLY A 1 325 ? 31.50781 -12.26193 1.53502 1.000 37.89978 315 GLY A CA 1
ATOM 4585 C C . GLY A 1 325 ? 31.45759 -10.78898 1.87007 1.000 34.90761 315 GLY A C 1
ATOM 4586 O O . GLY A 1 325 ? 31.42278 -9.95936 0.95698 1.000 37.19704 315 GLY A O 1
ATOM 4590 N N . ALA A 1 326 ? 31.47445 -10.43688 3.15375 1.000 30.54955 316 ALA A N 1
ATOM 4591 C CA . ALA A 1 326 ? 31.18921 -9.06935 3.56524 1.000 28.63060 316 ALA A CA 1
ATOM 4592 C C . ALA A 1 326 ? 32.11403 -8.07183 2.88424 1.000 26.64888 316 ALA A C 1
ATOM 4593 O O . ALA A 1 326 ? 33.33565 -8.25549 2.84638 1.000 27.15129 316 ALA A O 1
ATOM 4600 N N . ASP A 1 327 ? 31.52491 -7.00227 2.35459 1.000 25.72793 317 ASP A N 1
ATOM 4601 C CA . ASP A 1 327 ? 32.30111 -5.90112 1.79508 1.000 27.09619 317 ASP A CA 1
ATOM 4602 C C . ASP A 1 327 ? 32.39869 -4.83122 2.87927 1.000 26.79332 317 ASP A C 1
ATOM 4603 O O . ASP A 1 327 ? 31.54642 -3.94548 2.99098 1.000 27.04863 317 ASP A O 1
ATOM 4612 N N . LEU A 1 328 ? 33.44224 -4.94227 3.69685 1.000 23.40927 318 LEU A N 1
ATOM 4613 C CA . LEU A 1 328 ? 33.78110 -3.98149 4.73939 1.000 22.75132 318 LEU A CA 1
ATOM 4614 C C . LEU A 1 328 ? 35.02952 -3.19330 4.34939 1.000 23.18553 318 LEU A C 1
ATOM 4615 O O . LEU A 1 328 ? 35.85515 -2.84181 5.19447 1.000 23.46132 318 LEU A O 1
ATOM 4631 N N . SER A 1 329 ? 35.17623 -2.90233 3.05280 1.000 25.52726 319 SER A N 1
ATOM 4632 C CA . SER A 1 329 ? 36.37138 -2.21633 2.57476 1.000 27.21751 319 SER A CA 1
ATOM 4633 C C . SER A 1 329 ? 36.44916 -0.76743 3.03747 1.000 28.40696 319 SER A C 1
ATOM 4634 O O . SER A 1 329 ? 37.51192 -0.15093 2.90503 1.000 29.17249 319 SER A O 1
ATOM 4642 N N . GLY A 1 330 ? 35.36052 -0.20570 3.55865 1.000 26.82518 320 GLY A N 1
ATOM 4643 C CA . GLY A 1 330 ? 35.44931 1.07459 4.22453 1.000 27.21961 320 GLY A CA 1
ATOM 4644 C C . GLY A 1 330 ? 36.08422 1.03232 5.58731 1.000 25.03289 320 GLY A C 1
ATOM 4645 O O . GLY A 1 330 ? 36.46657 2.07924 6.11760 1.000 24.87204 320 GLY A O 1
ATOM 4649 N N . VAL A 1 331 ? 36.20915 -0.16375 6.15550 1.000 23.87219 321 VAL A N 1
ATOM 4650 C CA . VAL A 1 331 ? 36.85717 -0.34729 7.44896 1.000 24.64086 321 VAL A CA 1
ATOM 4651 C C . VAL A 1 331 ? 38.32263 -0.71546 7.28195 1.000 26.15664 321 VAL A C 1
ATOM 4652 O O . VAL A 1 331 ? 39.19354 -0.16678 7.96046 1.000 25.78551 321 VAL A O 1
ATOM 4665 N N . THR A 1 332 ? 38.60459 -1.67403 6.40164 1.000 28.49137 322 THR A N 1
ATOM 4666 C CA . THR A 1 332 ? 39.95917 -2.12618 6.11156 1.000 34.38385 322 THR A CA 1
ATOM 4667 C C . THR A 1 332 ? 40.01456 -2.47669 4.63265 1.000 37.85540 322 THR A C 1
ATOM 4668 O O . THR A 1 332 ? 39.17417 -3.23642 4.14121 1.000 36.35540 322 THR A O 1
ATOM 4679 N N . GLU A 1 333 ? 40.99746 -1.91518 3.92397 1.000 42.77717 323 GLU A N 1
ATOM 4680 C CA . GLU A 1 333 ? 40.98318 -1.98872 2.46637 1.000 48.08297 323 GLU A CA 1
ATOM 4681 C C . GLU A 1 333 ? 41.58910 -3.28447 1.93895 1.000 49.89610 323 GLU A C 1
ATOM 4682 O O . GLU A 1 333 ? 41.10417 -3.83465 0.94359 1.000 53.20945 323 GLU A O 1
ATOM 4694 N N . GLU A 1 334 ? 42.64465 -3.78615 2.57501 1.000 47.15152 324 GLU A N 1
ATOM 4695 C CA . GLU A 1 334 ? 43.39787 -4.90397 2.01798 1.000 46.07988 324 GLU A CA 1
ATOM 4696 C C . GLU A 1 334 ? 42.96643 -6.26240 2.55534 1.000 43.96401 324 GLU A C 1
ATOM 4697 O O . GLU A 1 334 ? 42.93035 -7.23418 1.79528 1.000 46.30869 324 GLU A O 1
ATOM 4701 N N . ALA A 1 335 ? 42.62754 -6.35910 3.83683 1.000 39.94251 325 ALA A N 1
ATOM 4702 C CA . ALA A 1 335 ? 42.39072 -7.66580 4.43202 1.000 36.97108 325 ALA A CA 1
ATOM 4703 C C . ALA A 1 335 ? 40.90947 -8.01721 4.42400 1.000 32.24169 325 ALA A C 1
ATOM 4704 O O . ALA A 1 335 ? 40.05368 -7.13043 4.49063 1.000 31.31012 325 ALA A O 1
ATOM 4711 N N . PRO A 1 336 ? 40.57553 -9.30752 4.34518 1.000 30.71245 326 PRO A N 1
ATOM 4712 C CA . PRO A 1 336 ? 39.17194 -9.70383 4.50467 1.000 29.30171 326 PRO A CA 1
ATOM 4713 C C . PRO A 1 336 ? 38.68060 -9.36954 5.90283 1.000 27.48864 326 PRO A C 1
ATOM 4714 O O . PRO A 1 336 ? 39.44818 -9.33885 6.86844 1.000 28.89621 326 PRO A O 1
ATOM 4725 N N . LEU A 1 337 ? 37.37846 -9.13457 6.00692 1.000 25.24041 327 LEU A N 1
ATOM 4726 C CA . LEU A 1 337 ? 36.78375 -8.78216 7.28460 1.000 22.85427 327 LEU A CA 1
ATOM 4727 C C . LEU A 1 337 ? 35.30537 -9.12280 7.23555 1.000 24.38287 327 LEU A C 1
ATOM 4728 O O . LEU A 1 337 ? 34.65998 -8.97427 6.19555 1.000 27.66175 327 LEU A O 1
ATOM 4744 N N . LYS A 1 338 ? 34.78901 -9.60176 8.36127 1.000 24.55094 328 LYS A N 1
ATOM 4745 C CA . LYS A 1 338 ? 33.36201 -9.77936 8.55990 1.000 23.97762 328 LYS A CA 1
ATOM 4746 C C . LYS A 1 338 ? 33.06718 -9.45644 10.01681 1.000 21.83733 328 LYS A C 1
ATOM 4747 O O . LYS A 1 338 ? 33.96783 -9.44024 10.85898 1.000 21.17722 328 LYS A O 1
ATOM 4766 N N . LEU A 1 339 ? 31.79966 -9.19237 10.31367 1.000 21.39547 329 LEU A N 1
ATOM 4767 C CA . LEU A 1 339 ? 31.36652 -8.95854 11.68664 1.000 21.03804 329 LEU A CA 1
ATOM 4768 C C . LEU A 1 339 ? 31.03579 -10.30972 12.30604 1.000 23.50345 329 LEU A C 1
ATOM 4769 O O . LEU A 1 339 ? 30.03555 -10.94086 11.94630 1.000 24.74821 329 LEU A O 1
ATOM 4785 N N . SER A 1 340 ? 31.88635 -10.75251 13.23200 1.000 24.64082 330 SER A N 1
ATOM 4786 C CA . SER A 1 340 ? 31.78336 -12.08685 13.79976 1.000 27.03570 330 SER A CA 1
ATOM 4787 C C . SER A 1 340 ? 30.81494 -12.15973 14.97198 1.000 26.44352 330 SER A C 1
ATOM 4788 O O . SER A 1 340 ? 30.24673 -13.22777 15.22926 1.000 28.75644 330 SER A O 1
ATOM 4796 N N . LYS A 1 341 ? 30.62363 -11.05439 15.69174 1.000 23.55118 331 LYS A N 1
ATOM 4797 C CA . LYS A 1 341 ? 29.86427 -11.04507 16.93611 1.000 22.69850 331 LYS A CA 1
ATOM 4798 C C . LYS A 1 341 ? 29.15430 -9.70600 17.03880 1.000 20.05336 331 LYS A C 1
ATOM 4799 O O . LYS A 1 341 ? 29.77361 -8.66046 16.82892 1.000 20.46602 331 LYS A O 1
ATOM 4818 N N . ALA A 1 342 ? 27.86568 -9.73058 17.36116 1.000 19.63978 332 ALA A N 1
ATOM 4819 C CA . ALA A 1 342 ? 27.12052 -8.48849 17.54216 1.000 17.34817 332 ALA A CA 1
ATOM 4820 C C . ALA A 1 342 ? 26.05084 -8.75275 18.58591 1.000 15.82930 332 ALA A C 1
ATOM 4821 O O . ALA A 1 342 ? 25.20343 -9.63021 18.39197 1.000 17.40766 332 ALA A O 1
ATOM 4828 N N . VAL A 1 343 ? 26.09748 -8.00487 19.68725 1.000 16.76069 333 VAL A N 1
ATOM 4829 C CA . VAL A 1 343 ? 25.22881 -8.23809 20.83301 1.000 17.57437 333 VAL A CA 1
ATOM 4830 C C . VAL A 1 343 ? 24.57236 -6.93254 21.24887 1.000 17.80025 333 VAL A C 1
ATOM 4831 O O . VAL A 1 343 ? 25.21583 -5.87709 21.26084 1.000 20.00010 333 VAL A O 1
ATOM 4844 N N . HIS A 1 344 ? 23.29094 -7.01706 21.60674 1.000 17.25284 334 HIS A N 1
ATOM 4845 C CA . HIS A 1 344 ? 22.52642 -5.90934 22.16362 1.000 15.35058 334 HIS A CA 1
ATOM 4846 C C . HIS A 1 344 ? 22.02266 -6.33264 23.53353 1.000 16.80306 334 HIS A C 1
ATOM 4847 O O . HIS A 1 344 ? 21.46771 -7.42624 23.68362 1.000 18.74734 334 HIS A O 1
ATOM 4861 N N . LYS A 1 345 ? 22.21929 -5.47932 24.52905 1.000 16.58974 335 LYS A N 1
ATOM 4862 C CA . LYS A 1 345 ? 21.63526 -5.69034 25.84605 1.000 17.31128 335 LYS A CA 1
ATOM 4863 C C . LYS A 1 345 ? 20.96493 -4.39755 26.28032 1.000 19.11346 335 LYS A C 1
ATOM 4864 O O . LYS A 1 345 ? 21.58951 -3.33095 26.24768 1.000 20.07382 335 LYS A O 1
ATOM 4882 N N . ALA A 1 346 ? 19.69693 -4.50120 26.67545 1.000 18.26629 336 ALA A N 1
ATOM 4883 C CA . ALA A 1 346 ? 18.89732 -3.37430 27.13368 1.000 18.09770 336 ALA A CA 1
ATOM 4884 C C . ALA A 1 346 ? 18.35954 -3.68243 28.52352 1.000 19.06364 336 ALA A C 1
ATOM 4885 O O . ALA A 1 346 ? 17.86941 -4.78948 28.77474 1.000 18.60035 336 ALA A O 1
ATOM 4892 N N . VAL A 1 347 ? 18.44770 -2.70357 29.42034 1.000 18.64504 337 VAL A N 1
ATOM 4893 C CA . VAL A 1 347 ? 18.03868 -2.86624 30.80982 1.000 19.46632 337 VAL A CA 1
ATOM 4894 C C . VAL A 1 347 ? 17.07185 -1.74740 31.15478 1.000 18.74514 337 VAL A C 1
ATOM 4895 O O . VAL A 1 347 ? 17.35680 -0.57196 30.89158 1.000 19.20278 337 VAL A O 1
ATOM 4908 N N . LEU A 1 348 ? 15.93719 -2.11574 31.74878 1.000 18.32150 338 LEU A N 1
ATOM 4909 C CA . LEU A 1 348 ? 14.89753 -1.17121 32.10994 1.000 18.97700 338 LEU A CA 1
ATOM 4910 C C . LEU A 1 348 ? 14.56739 -1.29866 33.58485 1.000 18.56129 338 LEU A C 1
ATOM 4911 O O . LEU A 1 348 ? 14.43235 -2.41126 34.10252 1.000 21.30269 338 LEU A O 1
ATOM 4927 N N . THR A 1 349 ? 14.38855 -0.16048 34.24542 1.000 19.43723 339 THR A N 1
ATOM 4928 C CA . THR A 1 349 ? 13.77870 -0.11123 35.56608 1.000 19.60334 339 THR A CA 1
ATOM 4929 C C . THR A 1 349 ? 12.55861 0.79564 35.50010 1.000 18.79781 339 THR A C 1
ATOM 4930 O O . THR A 1 349 ? 12.63848 1.91350 34.97821 1.000 19.93950 339 THR A O 1
ATOM 4941 N N . ILE A 1 350 ? 11.42809 0.29922 35.99491 1.000 16.88987 340 ILE A N 1
ATOM 4942 C CA . ILE A 1 350 ? 10.23822 1.10986 36.22745 1.000 17.11341 340 ILE A CA 1
ATOM 4943 C C . ILE A 1 350 ? 9.96681 1.08068 37.72091 1.000 16.75802 340 ILE A C 1
ATOM 4944 O O . ILE A 1 350 ? 9.78525 0.00169 38.29892 1.000 17.55266 340 ILE A O 1
ATOM 4961 N N . ASP A 1 351 ? 9.93899 2.25323 38.34570 1.000 16.71834 341 ASP A N 1
ATOM 4962 C CA . ASP A 1 351 ? 9.57544 2.34596 39.75273 1.000 16.10576 341 ASP A CA 1
ATOM 4963 C C . ASP A 1 351 ? 8.79040 3.63562 39.96755 1.000 13.93438 341 ASP A C 1
ATOM 4964 O O . ASP A 1 351 ? 8.33768 4.28657 39.01914 1.000 14.66559 341 ASP A O 1
ATOM 4973 N N . GLU A 1 352 ? 8.62605 4.00378 41.23643 1.000 15.20758 342 GLU A N 1
ATOM 4974 C CA . GLU A 1 352 ? 7.63540 5.01452 41.57936 1.000 15.49490 342 GLU A CA 1
ATOM 4975 C C . GLU A 1 352 ? 8.08694 6.41118 41.17311 1.000 15.03189 342 GLU A C 1
ATOM 4976 O O . GLU A 1 352 ? 7.27167 7.23466 40.74083 1.000 16.62088 342 GLU A O 1
ATOM 4988 N N . LYS A 1 353 ? 9.36881 6.70203 41.33355 1.000 18.66371 343 LYS A N 1
ATOM 4989 C CA . LYS A 1 353 ? 9.91656 8.03992 41.13617 1.000 22.87524 343 LYS A CA 1
ATOM 4990 C C . LYS A 1 353 ? 11.18999 8.06860 40.32302 1.000 27.17210 343 LYS A C 1
ATOM 4991 O O . LYS A 1 353 ? 11.46105 9.10019 39.69281 1.000 25.72758 343 LYS A O 1
ATOM 5001 N N . GLY A 1 354 ? 11.97941 7.00390 40.29344 1.000 28.55974 344 GLY A N 1
ATOM 5002 C CA . GLY A 1 354 ? 13.22388 6.97684 39.57809 1.000 31.16764 344 GLY A CA 1
ATOM 5003 C C . GLY A 1 354 ? 14.32333 7.79254 40.20072 1.000 32.57835 344 GLY A C 1
ATOM 5004 O O . GLY A 1 354 ? 15.37869 7.94358 39.58294 1.000 32.82609 344 GLY A O 1
ATOM 5008 N N . THR A 1 355 ? 14.11060 8.32487 41.40018 1.000 33.22351 345 THR A N 1
ATOM 5009 C CA . THR A 1 355 ? 15.09067 9.16764 42.06573 1.000 37.93438 345 THR A CA 1
ATOM 5010 C C . THR A 1 355 ? 14.69031 9.28336 43.52692 1.000 41.31359 345 THR A C 1
ATOM 5011 O O . THR A 1 355 ? 13.50652 9.19124 43.86686 1.000 40.73216 345 THR A O 1
ATOM 5022 N N . GLU A 1 356 ? 15.69141 9.46557 44.38483 1.000 44.58508 346 GLU A N 1
ATOM 5023 C CA . GLU A 1 356 ? 15.44700 9.81238 45.77685 1.000 47.81178 346 GLU A CA 1
ATOM 5024 C C . GLU A 1 356 ? 15.21546 11.30534 45.96451 1.000 50.66211 346 GLU A C 1
ATOM 5025 O O . GLU A 1 356 ? 14.80520 11.72108 47.05348 1.000 51.45432 346 GLU A O 1
ATOM 5029 N N . ALA A 1 357 ? 15.45230 12.11016 44.93071 1.000 52.83079 347 ALA A N 1
ATOM 5030 C CA . ALA A 1 357 ? 15.28280 13.55111 45.03548 1.000 54.54416 347 ALA A CA 1
ATOM 5031 C C . ALA A 1 357 ? 13.81294 13.91691 45.20647 1.000 55.35221 347 ALA A C 1
ATOM 5032 O O . ALA A 1 357 ? 12.91273 13.21965 44.73052 1.000 54.31530 347 ALA A O 1
ATOM 5039 N N . ALA A 1 358 ? 13.57818 15.03143 45.89435 1.000 57.88935 348 ALA A N 1
ATOM 5040 C CA . ALA A 1 358 ? 12.22215 15.52391 46.08279 1.000 60.87383 348 ALA A CA 1
ATOM 5041 C C . ALA A 1 358 ? 11.65824 16.01477 44.75653 1.000 62.18714 348 ALA A C 1
ATOM 5042 O O . ALA A 1 358 ? 12.35008 16.66898 43.97116 1.000 62.98455 348 ALA A O 1
ATOM 5049 N N . GLY A 1 359 ? 10.39424 15.68919 44.50558 1.000 61.96341 349 GLY A N 1
ATOM 5050 C CA . GLY A 1 359 ? 9.75491 16.09294 43.27600 1.000 60.82117 349 GLY A CA 1
ATOM 5051 C C . GLY A 1 359 ? 9.02391 17.41363 43.40111 1.000 58.73933 349 GLY A C 1
ATOM 5052 O O . GLY A 1 359 ? 8.63310 17.83005 44.48858 1.000 59.71579 349 GLY A O 1
ATOM 5056 N N . ALA A 1 360 ? 8.84860 18.07718 42.26078 1.000 54.63904 350 ALA A N 1
ATOM 5057 C CA . ALA A 1 360 ? 8.09879 19.32519 42.23389 1.000 51.20428 350 ALA A CA 1
ATOM 5058 C C . ALA A 1 360 ? 6.65682 19.07204 42.65475 1.000 46.57736 350 ALA A C 1
ATOM 5059 O O . ALA A 1 360 ? 6.01268 18.13327 42.17721 1.000 45.85374 350 ALA A O 1
ATOM 5066 N N . MET A 1 361 ? 6.15214 19.91036 43.55610 1.000 40.91097 351 MET A N 1
ATOM 5067 C CA . MET A 1 361 ? 4.79040 19.74611 44.04211 1.000 37.96600 351 MET A CA 1
ATOM 5068 C C . MET A 1 361 ? 3.79548 20.20987 42.98652 1.000 33.51529 351 MET A C 1
ATOM 5069 O O . MET A 1 361 ? 4.00532 21.21980 42.30936 1.000 33.96001 351 MET A O 1
ATOM 5073 N N . PHE A 1 362 ? 2.70705 19.45816 42.84743 1.000 29.28379 352 PHE A N 1
ATOM 5074 C CA . PHE A 1 362 ? 1.64644 19.79698 41.91273 1.000 27.56987 352 PHE A CA 1
ATOM 5075 C C . PHE A 1 362 ? 0.35215 19.18894 42.42774 1.000 26.94097 352 PHE A C 1
ATOM 5076 O O . PHE A 1 362 ? 0.35839 18.31040 43.29265 1.000 27.10663 352 PHE A O 1
ATOM 5093 N N . LEU A 1 363 ? -0.76267 19.65589 41.88140 1.000 26.25916 353 LEU A N 1
ATOM 5094 C CA . LEU A 1 363 ? -2.07953 19.17019 42.26625 1.000 26.00659 353 LEU A CA 1
ATOM 5095 C C . LEU A 1 363 ? -2.89556 18.91313 41.01039 1.000 21.29830 353 LEU A C 1
ATOM 5096 O O . LEU A 1 363 ? -3.03370 19.80284 40.16881 1.000 19.74527 353 LEU A O 1
ATOM 5112 N N . GLU A 1 364 ? -3.42089 17.69763 40.87519 1.000 21.29834 354 GLU A N 1
ATOM 5113 C CA . GLU A 1 364 ? -4.37864 17.37509 39.82363 1.000 19.89806 354 GLU A CA 1
ATOM 5114 C C . GLU A 1 364 ? -5.78951 17.42548 40.39922 1.000 21.90623 354 GLU A C 1
ATOM 5115 O O . GLU A 1 364 ? -6.03740 16.93580 41.50582 1.000 26.49585 354 GLU A O 1
ATOM 5127 N N . ALA A 1 365 ? -6.71036 18.02903 39.64693 1.000 22.05099 355 ALA A N 1
ATOM 5128 C CA . ALA A 1 365 ? -8.09748 18.18047 40.079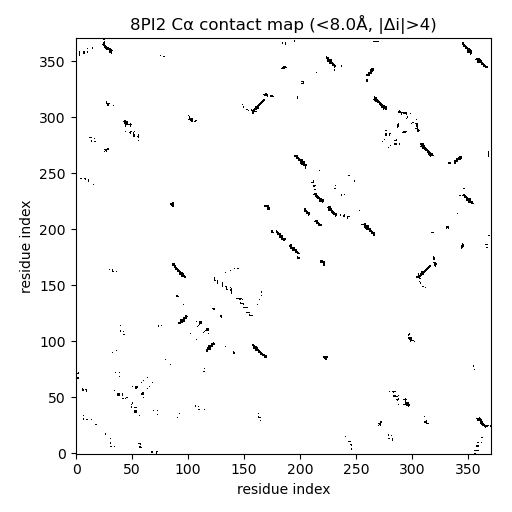96 1.000 24.30102 355 ALA A CA 1
ATOM 5129 C C . ALA A 1 365 ? -8.87145 16.92517 39.68808 1.000 23.21957 355 ALA A C 1
ATOM 5130 O O . ALA A 1 365 ? -9.08401 16.66351 38.50001 1.000 23.70072 355 ALA A O 1
ATOM 5137 N N . ILE A 1 366 ? -9.29857 16.15192 40.67822 1.000 21.37190 356 ILE A N 1
ATOM 5138 C CA . ILE A 1 366 ? -9.95169 14.86533 40.44875 1.000 21.14291 356 ILE A CA 1
ATOM 5139 C C . ILE A 1 366 ? -11.45692 15.06319 40.57835 1.000 18.83512 356 ILE A C 1
ATOM 5140 O O . ILE A 1 366 ? -11.91673 15.51800 41.63542 1.000 18.79249 356 ILE A O 1
ATOM 5156 N N . PRO A 1 367 ? -12.24543 14.73340 39.55981 1.000 20.30357 357 PRO A N 1
ATOM 5157 C CA . PRO A 1 367 ? -13.69355 14.93233 39.66998 1.000 20.36132 357 PRO A CA 1
ATOM 5158 C C . PRO A 1 367 ? -14.33096 13.93727 40.62583 1.000 21.63497 357 PRO A C 1
ATOM 5159 O O . PRO A 1 367 ? -13.80612 12.85208 40.88438 1.000 20.76132 357 PRO A O 1
ATOM 5170 N N A MET A 1 368 ? -15.50494 14.32751 41.13344 0.622 22.04046 358 MET A N 1
ATOM 5171 N N B MET A 1 368 ? -15.48500 14.33018 41.16826 0.378 23.04051 358 MET A N 1
ATOM 5172 C CA A MET A 1 368 ? -16.33401 13.46888 41.98380 0.622 25.68018 358 MET A CA 1
ATOM 5173 C CA B MET A 1 368 ? -16.28158 13.43412 42.00747 0.378 25.99085 358 MET A CA 1
ATOM 5174 C C A MET A 1 368 ? -17.16156 12.57017 41.06532 0.622 27.94102 358 MET A C 1
ATOM 5175 C C B MET A 1 368 ? -17.13765 12.57466 41.07881 0.378 27.69361 358 MET A C 1
ATOM 5176 O O A MET A 1 368 ? -18.34055 12.80871 40.78960 0.622 31.60420 358 MET A O 1
ATOM 5177 O O B MET A 1 368 ? -18.31194 12.84430 40.81306 0.378 30.40421 358 MET A O 1
ATOM 5204 N N . SER A 1 369 ? -16.51311 11.51983 40.57210 1.000 26.10954 359 SER A N 1
ATOM 5205 C CA . SER A 1 369 ? -17.15782 10.52972 39.71907 1.000 27.68024 359 SER A CA 1
ATOM 5206 C C . SER A 1 369 ? -16.29100 9.28558 39.82302 1.000 24.86968 359 SER A C 1
ATOM 5207 O O . SER A 1 369 ? -15.11088 9.37002 40.16909 1.000 24.57473 359 SER A O 1
ATOM 5215 N N . ILE A 1 370 ? -16.88218 8.12948 39.54936 1.000 23.58029 360 ILE A N 1
ATOM 5216 C CA . ILE A 1 370 ? -16.14932 6.87473 39.70648 1.000 23.64036 360 ILE A CA 1
ATOM 5217 C C . ILE A 1 370 ? -15.05824 6.79949 38.64670 1.000 21.11921 360 ILE A C 1
ATOM 5218 O O . ILE A 1 370 ? -15.37306 6.75750 37.45007 1.000 22.11660 360 ILE A O 1
ATOM 5234 N N . PRO A 1 371 ? -13.78168 6.76183 39.01864 1.000 20.07758 361 PRO A N 1
ATOM 5235 C CA . PRO A 1 371 ? -12.73318 6.57630 38.01122 1.000 21.07940 361 PRO A CA 1
ATOM 5236 C C . PRO A 1 371 ? -12.65646 5.12278 37.58862 1.000 21.03785 361 PRO A C 1
ATOM 5237 O O . PRO A 1 371 ? -12.86034 4.21375 38.40932 1.000 22.66898 361 PRO A O 1
ATOM 5248 N N . PRO A 1 372 ? -12.37378 4.85731 36.31565 1.000 21.45568 362 PRO A N 1
ATOM 5249 C CA . PRO A 1 372 ? -12.09858 3.47456 35.91464 1.000 22.25093 362 PRO A CA 1
ATOM 5250 C C . PRO A 1 372 ? -10.85965 2.95515 36.62622 1.000 19.84282 362 PRO A C 1
ATOM 5251 O O . PRO A 1 372 ? -9.90802 3.69286 36.89238 1.000 18.44266 362 PRO A O 1
ATOM 5262 N N . GLU A 1 373 ? -10.88700 1.67109 36.94118 1.000 19.59784 363 GLU A N 1
ATOM 5263 C CA . GLU A 1 373 ? -9.75884 0.97982 37.54588 1.000 21.36958 363 GLU A CA 1
ATOM 5264 C C . GLU A 1 373 ? -9.03989 0.28623 36.39934 1.000 20.96662 363 GLU A C 1
ATOM 5265 O O . GLU A 1 373 ? -9.57505 -0.65070 35.79990 1.000 25.08753 363 GLU A O 1
ATOM 5277 N N . VAL A 1 374 ? -7.85455 0.77441 36.06638 1.000 17.40084 364 VAL A N 1
ATOM 5278 C CA . VAL A 1 374 ? -7.06452 0.25036 34.95979 1.000 17.81595 364 VAL A CA 1
ATOM 5279 C C . VAL A 1 374 ? -5.85514 -0.42704 35.58068 1.000 14.96347 364 VAL A C 1
ATOM 5280 O O . VAL A 1 374 ? -4.97007 0.24201 36.12853 1.000 15.71537 364 VAL A O 1
ATOM 5293 N N . LYS A 1 375 ? -5.82335 -1.75390 35.51452 1.000 15.89729 365 LYS A N 1
ATOM 5294 C CA . LYS A 1 375 ? -4.79689 -2.54505 36.17322 1.000 16.22916 365 LYS A CA 1
ATOM 5295 C C . LYS A 1 375 ? -3.95257 -3.24116 35.11663 1.000 14.46088 365 LYS A C 1
ATOM 5296 O O . LYS A 1 375 ? -4.45695 -4.08593 34.36945 1.000 16.20510 365 LYS A O 1
ATOM 5315 N N . PHE A 1 376 ? -2.67189 -2.88829 35.05715 1.000 14.87615 366 PHE A N 1
ATOM 5316 C CA . PHE A 1 376 ? -1.71710 -3.57740 34.19098 1.000 15.41048 366 PHE A CA 1
ATOM 5317 C C . PHE A 1 376 ? -1.26069 -4.84247 34.91286 1.000 16.41337 366 PHE A C 1
ATOM 5318 O O . PHE A 1 376 ? -0.11957 -4.98161 35.35694 1.000 18.40249 366 PHE A O 1
ATOM 5335 N N . ASN A 1 377 ? -2.20819 -5.77489 35.04452 1.000 16.10772 367 ASN A N 1
ATOM 5336 C CA . ASN A 1 377 ? -2.00733 -6.99357 35.81962 1.000 15.09530 367 ASN A CA 1
ATOM 5337 C C . ASN A 1 377 ? -2.18512 -8.24474 34.96555 1.000 16.50803 367 ASN A C 1
ATOM 5338 O O . ASN A 1 377 ? -2.59577 -9.29784 35.45822 1.000 16.96299 367 ASN A O 1
ATOM 5349 N N . LYS A 1 378 ? -1.90075 -8.11854 33.68086 1.000 16.55526 368 LYS A N 1
ATOM 5350 C CA . LYS A 1 378 ? -1.84883 -9.22815 32.74272 1.000 16.23189 368 LYS A CA 1
ATOM 5351 C C . LYS A 1 378 ? -0.88961 -8.79605 31.65117 1.000 15.72108 368 LYS A C 1
ATOM 5352 O O . LYS A 1 378 ? -0.47627 -7.63069 31.60981 1.000 14.54478 368 LYS A O 1
ATOM 5371 N N . PRO A 1 379 ? -0.48614 -9.70675 30.77032 1.000 15.48653 369 PRO A N 1
ATOM 5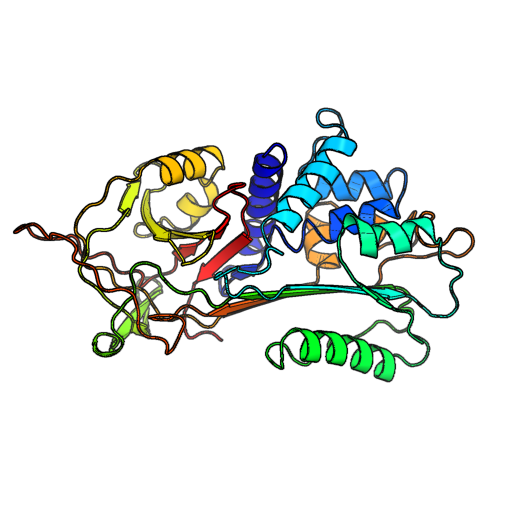372 C CA . PRO A 1 379 ? 0.53908 -9.34139 29.77960 1.000 14.74504 369 PRO A CA 1
ATOM 5373 C C . PRO A 1 379 ? 0.18915 -8.07216 29.00511 1.000 14.81011 369 PRO A C 1
ATOM 5374 O O . PRO A 1 379 ? -0.95284 -7.86241 28.58189 1.000 14.73641 369 PRO A O 1
ATOM 5385 N N . PHE A 1 380 ? 1.20007 -7.22482 28.80222 1.000 12.95527 370 PHE A N 1
ATOM 5386 C CA . PHE A 1 380 ? 0.99770 -5.93272 28.16166 1.000 13.09692 370 PHE A CA 1
ATOM 5387 C C . PHE A 1 380 ? 2.23140 -5.54949 27.35598 1.000 12.72571 370 PHE A C 1
ATOM 5388 O O . PHE A 1 380 ? 3.32198 -6.08665 27.55325 1.000 13.82033 370 PHE A O 1
ATOM 5405 N N . VAL A 1 381 ? 2.03279 -4.61355 26.43048 1.000 11.55225 371 VAL A N 1
ATOM 5406 C CA . VAL A 1 381 ? 3.07603 -4.13003 25.53390 1.000 13.21295 371 VAL A CA 1
ATOM 5407 C C . VAL A 1 381 ? 3.39270 -2.69069 25.89725 1.000 12.86849 371 VAL A C 1
ATOM 5408 O O . VAL A 1 381 ? 2.54444 -1.95596 26.42130 1.000 14.28342 371 VAL A O 1
ATOM 5421 N N . PHE A 1 382 ? 4.62319 -2.27476 25.61028 1.000 11.71841 372 PHE A N 1
ATOM 5422 C CA . PHE A 1 382 ? 4.95111 -0.88357 25.86036 1.000 13.83405 372 PHE A CA 1
ATOM 5423 C C . PHE A 1 382 ? 5.97786 -0.37762 24.86407 1.000 13.53385 372 PHE A C 1
ATOM 5424 O O . PHE A 1 382 ? 6.73848 -1.13858 24.26086 1.000 13.32858 372 PHE A O 1
ATOM 5441 N N . LEU A 1 383 ? 5.98035 0.93550 24.71988 1.000 13.71878 373 LEU A N 1
ATOM 5442 C CA A LEU A 1 383 ? 6.86258 1.64381 23.81054 0.467 16.50815 373 LEU A CA 1
ATOM 5443 C CA B LEU A 1 383 ? 6.85821 1.64299 23.81095 0.533 15.51069 373 LEU A CA 1
ATOM 5444 C C . LEU A 1 383 ? 7.25967 2.93690 24.49798 1.000 16.62389 373 LEU A C 1
ATOM 5445 O O . LEU A 1 383 ? 6.42667 3.58950 25.12704 1.000 19.99180 373 LEU A O 1
ATOM 5474 N N . MET A 1 384 ? 8.53702 3.28967 24.41602 1.000 15.34260 374 MET A N 1
ATOM 5475 C CA . MET A 1 384 ? 9.00137 4.58377 24.90564 1.000 15.73195 374 MET A CA 1
ATOM 5476 C C . MET A 1 384 ? 9.41090 5.42425 23.70327 1.000 15.68460 374 MET A C 1
ATOM 5477 O O . MET A 1 384 ? 10.14352 4.94427 22.83045 1.000 17.35513 374 MET A O 1
ATOM 5491 N N . ILE A 1 385 ? 8.94733 6.67294 23.66919 1.000 16.66047 375 ILE A N 1
ATOM 5492 C CA . ILE A 1 385 ? 9.11592 7.56971 22.53356 1.000 17.63506 375 ILE A CA 1
ATOM 5493 C C . ILE A 1 385 ? 9.88959 8.79488 22.99448 1.000 18.03518 375 ILE A C 1
ATOM 5494 O O . ILE A 1 385 ? 9.58262 9.37172 24.04093 1.000 20.51347 375 ILE A O 1
ATOM 5510 N N . GLU A 1 386 ? 10.87701 9.21027 22.20664 1.000 21.14016 376 GLU A N 1
ATOM 5511 C CA . GLU A 1 386 ? 11.55952 10.47313 22.46027 1.000 25.15926 376 GLU A CA 1
ATOM 5512 C C . GLU A 1 386 ? 10.67346 11.60228 21.94768 1.000 26.12303 376 GLU A C 1
ATOM 5513 O O . GLU A 1 386 ? 10.14513 11.52449 20.83622 1.000 28.74596 376 GLU A O 1
ATOM 5525 N N . GLN A 1 387 ? 10.49550 12.64644 22.76161 1.000 29.87286 377 GLN A N 1
ATOM 5526 C CA . GLN A 1 387 ? 9.42364 13.60390 22.49246 1.000 35.43934 377 GLN A CA 1
ATOM 5527 C C . GLN A 1 387 ? 9.71444 14.46699 21.26953 1.000 36.06839 377 GLN A C 1
ATOM 5528 O O . GLN A 1 387 ? 8.80802 14.75851 20.48017 1.000 36.92342 377 GLN A O 1
ATOM 5542 N N . ASN A 1 388 ? 10.96245 14.89704 21.09925 1.000 36.24752 378 ASN A N 1
ATOM 5543 C CA . ASN A 1 388 ? 11.29248 15.78683 19.99131 1.000 39.70546 378 ASN A CA 1
ATOM 5544 C C . ASN A 1 388 ? 11.11706 15.08564 18.64992 1.000 38.70276 378 ASN A C 1
ATOM 5545 O O . ASN A 1 388 ? 10.38711 15.56385 17.77381 1.000 38.71841 378 ASN A O 1
ATOM 5556 N N . THR A 1 389 ? 11.77783 13.94567 18.47144 1.000 36.39222 379 THR A N 1
ATOM 5557 C CA . THR A 1 389 ? 11.77640 13.25355 17.19139 1.000 36.17617 379 THR A CA 1
ATOM 5558 C C . THR A 1 389 ? 10.65695 12.23229 17.06346 1.000 31.97294 379 THR A C 1
ATOM 5559 O O . THR A 1 389 ? 10.38483 11.77432 15.94800 1.000 32.99686 379 THR A O 1
ATOM 5570 N N . LYS A 1 390 ? 10.01112 11.86142 18.16765 1.000 27.69679 380 LYS A N 1
ATOM 5571 C CA . LYS A 1 390 ? 8.99312 10.81795 18.18632 1.000 26.56482 380 LYS A CA 1
ATOM 5572 C C . LYS A 1 390 ? 9.57134 9.44297 17.87339 1.000 25.61186 380 LYS A C 1
ATOM 5573 O O . LYS A 1 390 ? 8.83236 8.52160 17.51424 1.000 26.91964 380 LYS A O 1
ATOM 5592 N N . SER A 1 391 ? 10.86863 9.27099 18.03062 1.000 24.34599 381 SER A N 1
ATOM 5593 C CA A SER A 1 391 ? 11.48404 8.00511 17.67243 0.517 23.51959 381 SER A CA 1
ATOM 5594 C CA B SER A 1 391 ? 11.48450 8.00397 17.67442 0.483 23.63797 381 SER A CA 1
ATOM 5595 C C . SER A 1 391 ? 11.27502 6.97044 18.77642 1.000 21.81455 381 SER A C 1
ATOM 5596 O O . SER A 1 391 ? 11.12528 7.32236 19.94958 1.000 22.49525 381 SER A O 1
ATOM 5609 N N . PRO A 1 392 ? 11.27011 5.68159 18.41703 1.000 20.73271 382 PRO A N 1
ATOM 5610 C CA . PRO A 1 392 ? 11.04054 4.62735 19.41756 1.000 20.16652 382 PRO A CA 1
ATOM 5611 C C . PRO A 1 392 ? 12.29973 4.20993 20.16200 1.000 20.46904 382 PRO A C 1
ATOM 5612 O O . PRO A 1 392 ? 13.05058 3.34108 19.70426 1.000 20.72936 382 PRO A O 1
ATOM 5623 N N . LEU A 1 393 ? 12.52026 4.81135 21.33278 1.000 20.00590 383 LEU A N 1
ATOM 5624 C CA . LEU A 1 393 ? 13.72028 4.50958 22.10275 1.000 19.25840 383 LEU A CA 1
ATOM 5625 C C . LEU A 1 393 ? 13.71651 3.07168 22.60220 1.000 17.04278 383 LEU A C 1
ATOM 5626 O O . LEU A 1 393 ? 14.76476 2.41364 22.63319 1.000 20.58171 383 LEU A O 1
ATOM 5642 N N . PHE A 1 394 ? 12.56065 2.58127 23.04688 1.000 15.45824 384 PHE A N 1
ATOM 5643 C CA . PHE A 1 394 ? 12.46677 1.21810 23.53328 1.000 16.95300 384 PHE A CA 1
ATOM 5644 C C . PHE A 1 394 ? 11.12321 0.62057 23.14814 1.000 17.08932 384 PHE A C 1
ATOM 5645 O O . PHE A 1 394 ? 10.13388 1.33088 22.95122 1.000 15.81819 384 PHE A O 1
ATOM 5662 N N . MET A 1 395 ? 11.08932 -0.70430 23.08492 1.000 16.31572 385 MET A N 1
ATOM 5663 C CA . MET A 1 395 ? 9.84709 -1.43865 22.92432 1.000 16.82409 385 MET A CA 1
ATOM 5664 C C . MET A 1 395 ? 9.95241 -2.72953 23.71744 1.000 17.71341 385 MET A C 1
ATOM 5665 O O . MET A 1 395 ? 11.04089 -3.29243 23.87676 1.000 18.74494 385 MET A O 1
ATOM 5679 N N . GLY A 1 396 ? 8.82085 -3.18439 24.24017 1.000 16.25039 386 GLY A N 1
ATOM 5680 C CA . GLY A 1 396 ? 8.87892 -4.42125 24.99054 1.000 17.61026 386 GLY A CA 1
ATOM 5681 C C . GLY A 1 396 ? 7.51176 -4.99473 25.26877 1.000 13.67902 386 GLY A C 1
ATOM 5682 O O . GLY A 1 396 ? 6.47660 -4.41552 24.92676 1.000 14.97100 386 GLY A O 1
ATOM 5686 N N . LYS A 1 397 ? 7.53983 -6.17018 25.89002 1.000 15.56566 387 LYS A N 1
ATOM 5687 C CA . LYS A 1 397 ? 6.34953 -6.86530 26.34443 1.000 16.26876 387 LYS A CA 1
ATOM 5688 C C . LYS A 1 397 ? 6.65540 -7.48385 27.69945 1.000 16.91029 387 LYS A C 1
ATOM 5689 O O . LYS A 1 397 ? 7.70950 -8.10689 27.87931 1.000 19.16869 387 LYS A O 1
ATOM 5708 N N . VAL A 1 398 ? 5.73362 -7.31230 28.63956 1.000 15.69260 388 VAL A N 1
ATOM 5709 C CA . VAL A 1 398 ? 5.82071 -7.93501 29.95133 1.000 15.29477 388 VAL A CA 1
ATOM 5710 C C . VAL A 1 398 ? 4.82174 -9.08249 29.98036 1.000 17.48716 388 VAL A C 1
ATOM 5711 O O . VAL A 1 398 ? 3.60950 -8.86282 29.90468 1.000 16.35257 388 VAL A O 1
ATOM 5724 N N . VAL A 1 399 ? 5.33067 -10.31058 30.08546 1.000 18.22660 389 VAL A N 1
ATOM 5725 C CA . VAL A 1 399 ? 4.47620 -11.47237 30.29920 1.000 18.88466 389 VAL A CA 1
ATOM 5726 C C . VAL A 1 399 ? 4.40416 -11.87036 31.77285 1.000 19.81363 389 VAL A C 1
ATOM 5727 O O . VAL A 1 399 ? 3.43848 -12.53524 32.17669 1.000 20.12151 389 VAL A O 1
ATOM 5740 N N . ASN A 1 400 ? 5.38529 -11.48647 32.57968 1.000 18.39014 390 ASN A N 1
ATOM 5741 C CA . ASN A 1 400 ? 5.42131 -11.80616 33.99983 1.000 18.95088 390 ASN A CA 1
ATOM 5742 C C . ASN A 1 400 ? 6.47457 -10.90055 34.62311 1.000 21.23756 390 ASN A C 1
ATOM 5743 O O . ASN A 1 400 ? 7.66996 -11.06567 34.34408 1.000 22.31391 390 ASN A O 1
ATOM 5754 N N . PRO A 1 401 ? 6.08109 -9.92503 35.44659 1.000 21.36160 391 PRO A N 1
ATOM 5755 C CA . PRO A 1 401 ? 7.08283 -8.98991 35.98609 1.000 23.89335 391 PRO A CA 1
ATOM 5756 C C . PRO A 1 401 ? 8.16723 -9.65747 36.80586 1.000 28.31450 391 PRO A C 1
ATOM 5757 O O . PRO A 1 401 ? 9.29238 -9.14603 36.85828 1.000 30.91218 391 PRO A O 1
ATOM 5768 N N . THR A 1 402 ? 7.86688 -10.77471 37.46076 1.000 28.72565 392 THR A N 1
ATOM 5769 C CA . THR A 1 402 ? 8.83258 -11.43931 38.32319 1.000 32.48123 392 THR A CA 1
ATOM 5770 C C . THR A 1 402 ? 9.60195 -12.55123 37.61687 1.000 36.44982 392 THR A C 1
ATOM 5771 O O . THR A 1 402 ? 10.27738 -13.33766 38.28820 1.000 37.47888 392 THR A O 1
ATOM 5782 N N . GLN A 1 403 ? 9.54382 -12.61794 36.28849 1.000 38.83483 393 GLN A N 1
ATOM 5783 C CA . GLN A 1 403 ? 10.24617 -13.66360 35.55216 1.000 45.11931 393 GLN A CA 1
ATOM 5784 C C . GLN A 1 403 ? 11.75831 -13.62527 35.79576 1.000 47.67097 393 GLN A C 1
ATOM 5785 O O . GLN A 1 403 ? 12.38047 -14.65602 36.04390 1.000 50.16455 393 GLN A O 1
ATOM 5799 N N . LYS A 1 404 ? 12.34770 -12.43727 35.69421 1.000 52.86391 394 LYS A N 1
ATOM 5800 C CA . LYS A 1 404 ? 13.79598 -12.29882 35.78927 1.000 52.86511 394 LYS A CA 1
#

InterPro domains:
  IPR000215 Serpin family [PTHR11461] (50-416)
  IPR023795 Serpin, conserved site [PS00284] (388-398)
  IPR023796 Serpin domain [PF00079] (54-415)
  IPR023796 Serpin domain [SM00093] (59-415)
  IPR036186 Serpin superfamily [SSF56574] (6-415)
  IPR042178 Serpin superfamily, domain 1 [G3DSA:3.30.497.10] (57-372)
  IPR042185 Serpin superfamily, domain 2 [G3DSA:2.30.39.10] (219-313)